Protein AF-0000000084646990 (afdb_homodimer)

Foldseek 3Di:
DDPVLLVLLLVLQLVLCLVPNDVPSALCSSCVSSVHDSVVCCVPQVGDVSSLLSSVVVLLVQLVCLLVVQCVPDPDVALLSSLLSNLCSCLPCSCFPSSNLSSVVNLVVCLVPDVSSVVVVVVSLVVQLVSQLVSLVVQDPNVLSNVLSVVLSCLSVVLSNVQNPDPVHHPSVVSSVVSSVSVVVSNVVGVD/DDPVLLVLLLVLQLVLCLVPNDVPSALCSSCVSSVHDSVVCCVPQVGDVSSLLSSVVVLLVQLVCLLVVQCVPDPDVALLSSLLSNLCSCLPCSCFPSSNLSSVVNLVVCLVPDVSSVVVVVVSLVVQLVSQLVSVVVQAPNVLSSVLSVVLSCLSVVLSNVQNPDPVHHPSVVSSVVSSVSVVVSNVVGVD

pLDDT: mean 95.62, std 4.38, range [57.47, 98.88]

Nearest PDB structures (foldseek):
  5f27-assembly1_A-2  TM=7.697E-01  e=2.350E-05  Mycobacterium tuberculosis CDC1551
  5wm9-assembly1_A  TM=7.506E-01  e=4.098E-05  Mycobacterium tuberculosis H37Rv
  3mvp-assembly1_A  TM=6.505E-01  e=4.496E-05  Streptococcus mutans UA159
  7e1n-assembly1_B  TM=7.430E-01  e=1.454E-03  Pseudomonas fluorescens
  5d1r-assembly1_B  TM=6.413E-01  e=1.671E-03  Mycobacterium tuberculosis CDC1551

Solvent-accessible surface area (backbone atoms only — not comparable to full-atom values): 19598 Å² total; per-residue (Å²): 128,56,70,67,62,52,50,42,47,34,51,17,42,35,48,30,26,46,70,56,23,64,72,62,42,40,56,62,59,23,17,58,66,49,72,50,57,53,64,57,45,39,70,76,34,70,32,63,68,41,44,49,51,54,37,52,52,47,56,53,49,52,43,51,48,40,24,50,54,42,48,70,66,49,86,56,88,47,48,67,51,48,52,48,22,46,57,50,15,66,60,27,70,84,49,58,36,70,41,41,30,46,43,49,35,39,46,59,40,44,21,81,65,33,72,72,44,31,52,53,49,48,52,54,54,50,48,54,36,49,57,41,23,57,37,34,44,76,76,41,59,64,70,58,10,50,51,50,17,53,50,48,50,16,36,53,48,8,40,50,50,56,17,60,72,34,95,86,43,53,59,55,71,62,45,48,50,51,51,50,51,50,51,51,50,59,49,49,67,63,78,95,130,58,69,66,61,51,50,41,47,36,51,17,42,35,51,29,27,46,70,56,25,64,70,62,43,40,57,62,58,23,17,57,66,50,72,50,57,53,63,57,47,38,70,75,35,71,31,61,69,40,43,49,51,53,35,52,50,46,56,51,49,51,41,51,47,41,23,49,54,43,48,69,65,48,87,58,88,45,49,67,50,46,52,50,22,49,56,49,15,67,59,27,68,82,48,55,36,69,42,40,29,44,42,50,35,41,46,59,39,45,21,80,66,33,72,71,45,31,52,52,49,48,52,53,53,49,49,55,36,49,57,40,22,58,36,35,44,76,75,40,58,64,70,58,10,49,50,50,17,53,51,50,49,15,34,53,48,8,42,49,50,56,17,61,69,34,94,84,42,54,59,55,70,61,46,49,50,51,52,50,51,50,51,50,49,59,50,48,66,64,75,97

Secondary structure (DSSP, 8-state):
--HHHHHHHHHHHHHHHHHH-TTT--HHHHHHHHTS-HHHHHHHHSSHHHHHHHHHHHHHHHHHHHHHHHHHT-S--SHHHHHHHHHHHHTSHHHHSHHHHHHHHHHHHHHTT-HHHHHHHHHHHHHHHHHHHHHHHTTS-HHHHHHHHHHHHHHHHHHHHHHHHSTT---HHHHHHHHHHHHHHHHHHHH-/--HHHHHHHHHHHHHHHHHH-TTT--HHHHHHHHTS-HHHHHHHHSSHHHHHHHHHHHHHHHHHHHHHHHHHT-S--SHHHHHHHHHHHHTSHHHHSHHHHHHHHHHHHHHTT-HHHHHHHHHHHHHHHHHHHHHHHTTS-HHHHHHHHHHHHHHHHHHHHHHHHSTT---HHHHHHHHHHHHHHHHHHHH-

InterPro domains:
  IPR001647 DNA-binding HTH domain, TetR-type [PF00440] (9-54)
  IPR001647 DNA-binding HTH domain, TetR-type [PR00455] (9-22)
  IPR001647 DNA-binding HTH domain, TetR-type [PR00455] (30-53)
  IPR001647 DNA-binding HTH domain, TetR-type [PS50977] (3-63)
  IPR009057 Homedomain-like superfamily [SSF46689] (4-73)
  IPR017757 Transcriptional repressor BetI [MF_00768] (1-192)
  IPR017757 Transcriptional repressor BetI [NF001978] (1-190)
  IPR017757 Transcriptional repressor BetI [TIGR03384] (1-187)
  IPR023772 DNA-binding HTH domain, TetR-type, conserved site [PS01081] (21-52)
  IPR036271 Tetracyclin repressor-like, C-terminal domain superfamily [SSF48498] (77-189)
  IPR039538 BetI-type transcriptional repressor, C-terminal [PF13977] (79-187)
  IPR050109 HTH-type, TetR-like transcriptional regulator [PTHR30055] (4-188)

Radius of gyration: 21.49 Å; Cα contacts (8 Å, |Δi|>4): 493; chains: 2; bounding box: 56×60×44 Å

Organism: NCBI:txid1178482

Structure (mmCIF, N/CA/C/O backbone):
data_AF-0000000084646990-model_v1
#
loop_
_entity.id
_entity.type
_entity.pdbx_description
1 polymer 'HTH-type transcriptional regulator BetI'
#
loop_
_atom_site.group_PDB
_atom_site.id
_atom_site.type_symbol
_atom_site.label_atom_id
_atom_site.label_alt_id
_atom_site.label_comp_id
_atom_site.label_asym_id
_atom_site.label_entity_id
_atom_site.label_seq_id
_atom_site.pdbx_PDB_ins_code
_atom_site.Cartn_x
_atom_site.Cartn_y
_atom_site.Cartn_z
_atom_site.occupancy
_atom_site.B_iso_or_equiv
_atom_site.auth_seq_id
_atom_site.auth_comp_id
_atom_site.auth_asym_id
_atom_site.auth_atom_id
_atom_site.pdbx_PDB_model_num
ATOM 1 N N . MET A 1 1 ? -27.125 18.953 5.699 1 80.06 1 MET A N 1
ATOM 2 C CA . MET A 1 1 ? -26.438 19.469 4.523 1 80.06 1 MET A CA 1
ATOM 3 C C . MET A 1 1 ? -26.984 18.844 3.248 1 80.06 1 MET A C 1
ATOM 5 O O . MET A 1 1 ? -27.312 17.656 3.23 1 80.06 1 MET A O 1
ATOM 9 N N . GLU A 1 2 ? -27.172 19.703 2.309 1 86.12 2 GLU A N 1
ATOM 10 C CA . GLU A 1 2 ? -27.625 19.172 1.022 1 86.12 2 GLU A CA 1
ATOM 11 C C . GLU A 1 2 ? -26.594 18.203 0.437 1 86.12 2 GLU A C 1
ATOM 13 O O . GLU A 1 2 ? -25.391 18.453 0.508 1 86.12 2 GLU A O 1
ATOM 18 N N . PRO A 1 3 ? -27.094 17.141 -0.119 1 85.62 3 PRO A N 1
ATOM 19 C CA . PRO A 1 3 ? -26.203 16.125 -0.672 1 85.62 3 PRO A CA 1
ATOM 20 C C . PRO A 1 3 ? -25.219 16.688 -1.697 1 85.62 3 PRO A C 1
ATOM 22 O O . PRO A 1 3 ? -24.062 16.281 -1.735 1 85.62 3 PRO A O 1
ATOM 25 N N . ILE A 1 4 ? -25.672 17.609 -2.365 1 86.25 4 ILE A N 1
ATOM 26 C CA . ILE A 1 4 ? -24.828 18.188 -3.41 1 86.25 4 ILE A CA 1
ATOM 27 C C . ILE A 1 4 ? -23.656 18.938 -2.777 1 86.25 4 ILE A C 1
ATOM 29 O O . ILE A 1 4 ? -22.516 18.844 -3.242 1 86.25 4 ILE A O 1
ATOM 33 N N . ARG A 1 5 ? -23.938 19.781 -1.759 1 89.38 5 ARG A N 1
ATOM 34 C CA . ARG A 1 5 ? -22.906 20.547 -1.069 1 89.38 5 ARG A CA 1
ATOM 35 C C . ARG A 1 5 ? -21.922 19.625 -0.366 1 89.38 5 ARG A C 1
ATOM 37 O O . ARG A 1 5 ? -20.719 19.891 -0.366 1 89.38 5 ARG A O 1
ATOM 44 N N . ARG A 1 6 ? -22.438 18.594 0.154 1 93.31 6 ARG A N 1
ATOM 45 C CA . ARG A 1 6 ? -21.578 17.594 0.8 1 93.31 6 ARG A CA 1
ATOM 46 C C . ARG A 1 6 ? -20.578 17.016 -0.189 1 93.31 6 ARG A C 1
ATOM 48 O O . ARG A 1 6 ? -19.375 16.938 0.099 1 93.31 6 ARG A O 1
ATOM 55 N N . GLN A 1 7 ? -21.094 16.656 -1.343 1 94.12 7 GLN A N 1
ATOM 56 C CA . GLN A 1 7 ? -20.25 16.047 -2.377 1 94.12 7 GLN A CA 1
ATOM 57 C C . GLN A 1 7 ? -19.219 17.047 -2.885 1 94.12 7 GLN A C 1
ATOM 59 O O . GLN A 1 7 ? -18.078 16.672 -3.184 1 94.12 7 GLN A O 1
ATOM 64 N N . GLN A 1 8 ? -19.578 18.219 -2.943 1 94.31 8 GLN A N 1
ATOM 65 C CA . GLN A 1 8 ? -18.672 19.281 -3.365 1 94.31 8 GLN A CA 1
ATOM 66 C C . GLN A 1 8 ? -17.484 19.391 -2.41 1 94.31 8 GLN A C 1
ATOM 68 O O . GLN A 1 8 ? -16.344 19.547 -2.848 1 94.31 8 GLN A O 1
ATOM 73 N N . LEU A 1 9 ? -17.859 19.359 -1.164 1 95.56 9 LEU A N 1
ATOM 74 C CA . LEU A 1 9 ? -16.812 19.484 -0.152 1 95.56 9 LEU A CA 1
ATOM 75 C C . LEU A 1 9 ? -15.914 18.25 -0.142 1 95.56 9 LEU A C 1
ATOM 77 O O . LEU A 1 9 ? -14.703 18.359 0.033 1 95.56 9 LEU A O 1
ATOM 81 N N . ILE A 1 10 ? -16.484 17.156 -0.359 1 96.44 10 ILE A N 1
ATOM 82 C CA . ILE A 1 10 ? -15.727 15.898 -0.439 1 96.44 10 ILE A CA 1
ATOM 83 C C . ILE A 1 10 ? -14.797 15.938 -1.649 1 96.44 10 ILE A C 1
ATOM 85 O O . ILE A 1 10 ? -13.609 15.641 -1.535 1 96.44 10 ILE A O 1
ATOM 89 N N . ASN A 1 11 ? -15.305 16.391 -2.779 1 96.38 11 ASN A N 1
ATOM 90 C CA . ASN A 1 11 ? -14.492 16.5 -3.988 1 96.38 11 ASN A CA 1
ATOM 91 C C . ASN A 1 11 ? -13.367 17.516 -3.814 1 96.38 11 ASN A C 1
ATOM 93 O O . ASN A 1 11 ? -12.25 17.297 -4.285 1 96.38 11 ASN A O 1
ATOM 97 N N . ALA A 1 12 ? -13.711 18.578 -3.164 1 97.38 12 ALA A N 1
ATOM 98 C CA . ALA A 1 12 ? -12.703 19.609 -2.887 1 97.38 12 ALA A CA 1
ATOM 99 C C . ALA A 1 12 ? -11.594 19.047 -2.002 1 97.38 12 ALA A C 1
ATOM 101 O O . ALA A 1 12 ? -10.422 19.406 -2.168 1 97.38 12 ALA A O 1
ATOM 102 N N . THR A 1 13 ? -11.969 18.234 -1.034 1 97.56 13 THR A N 1
ATOM 103 C CA . THR A 1 13 ? -10.992 17.609 -0.156 1 97.56 13 THR A CA 1
ATOM 104 C C . THR A 1 13 ? -10.062 16.688 -0.95 1 97.56 13 THR A C 1
ATOM 106 O O . THR A 1 13 ? -8.836 16.75 -0.789 1 97.56 13 THR A O 1
ATOM 109 N N . MET A 1 14 ? -10.625 15.859 -1.827 1 97.31 14 MET A N 1
ATOM 110 C CA . MET A 1 14 ? -9.812 14.977 -2.662 1 97.31 14 MET A CA 1
ATOM 111 C C . MET A 1 14 ? -8.891 15.781 -3.57 1 97.31 14 MET A C 1
ATOM 113 O O . MET A 1 14 ? -7.73 15.414 -3.773 1 97.31 14 MET A O 1
ATOM 117 N N . THR A 1 15 ? -9.383 16.875 -4.082 1 96.69 15 THR A N 1
ATOM 118 C CA . THR A 1 15 ? -8.578 17.75 -4.93 1 96.69 15 THR A CA 1
ATOM 119 C C . THR A 1 15 ? -7.406 18.328 -4.148 1 96.69 15 THR A C 1
ATOM 121 O O . THR A 1 15 ? -6.273 18.344 -4.637 1 96.69 15 THR A O 1
ATOM 124 N N . ALA A 1 16 ? -7.699 18.797 -2.92 1 96.75 16 ALA A N 1
ATOM 125 C CA . ALA A 1 16 ? -6.648 19.359 -2.074 1 96.75 16 ALA A CA 1
ATOM 126 C C . ALA A 1 16 ? -5.59 18.312 -1.747 1 96.75 16 ALA A C 1
ATOM 128 O O . ALA A 1 16 ? -4.391 18.578 -1.837 1 96.75 16 ALA A O 1
ATOM 129 N N . ILE A 1 17 ? -6.043 17.109 -1.429 1 96.44 17 ILE A N 1
ATOM 130 C CA . ILE A 1 17 ? -5.117 16.016 -1.131 1 96.44 17 ILE A CA 1
ATOM 131 C C . ILE A 1 17 ? -4.281 15.703 -2.367 1 96.44 17 ILE A C 1
ATOM 133 O O . ILE A 1 17 ? -3.076 15.461 -2.262 1 96.44 17 ILE A O 1
ATOM 137 N N . ASN A 1 18 ? -4.961 15.688 -3.479 1 95.81 18 ASN A N 1
ATOM 138 C CA . ASN A 1 18 ? -4.27 15.414 -4.734 1 95.81 18 ASN A CA 1
ATOM 139 C C . ASN A 1 18 ? -3.17 16.438 -4.996 1 95.81 18 ASN A C 1
ATOM 141 O O . ASN A 1 18 ? -2.076 16.094 -5.441 1 95.81 18 ASN A O 1
ATOM 145 N N . GLU A 1 19 ? -3.383 17.672 -4.664 1 95 19 GLU A N 1
ATOM 146 C CA . GLU A 1 19 ? -2.488 18.766 -5 1 95 19 GLU A CA 1
ATOM 147 C C . GLU A 1 19 ? -1.328 18.859 -4.016 1 95 19 GLU A C 1
ATOM 149 O O . GLU A 1 19 ? -0.177 19.047 -4.418 1 95 19 GLU A O 1
ATOM 154 N N . VAL A 1 20 ? -1.686 18.688 -2.645 1 93.75 20 VAL A N 1
ATOM 155 C CA . VAL A 1 20 ? -0.66 19.109 -1.696 1 93.75 20 VAL A CA 1
ATOM 156 C C . VAL A 1 20 ? -0.42 18 -0.672 1 93.75 20 VAL A C 1
ATOM 158 O O . VAL A 1 20 ? 0.461 18.125 0.184 1 93.75 20 VAL A O 1
ATOM 161 N N . GLY A 1 21 ? -1.137 16.938 -0.79 1 93.56 21 GLY A N 1
ATOM 162 C CA . GLY A 1 21 ? -1.017 15.883 0.198 1 93.56 21 GLY A CA 1
ATOM 163 C C . GLY A 1 21 ? -1.862 16.125 1.436 1 93.56 21 GLY A C 1
ATOM 164 O O . GLY A 1 21 ? -2.367 17.234 1.645 1 93.56 21 GLY A O 1
ATOM 165 N N . LEU A 1 22 ? -1.974 15.109 2.223 1 91.75 22 LEU A N 1
ATOM 166 C CA . LEU A 1 22 ? -2.854 15.141 3.387 1 91.75 22 LEU A CA 1
ATOM 167 C C . LEU A 1 22 ? -2.383 16.172 4.402 1 91.75 22 LEU A C 1
ATOM 169 O O . LEU A 1 22 ? -3.195 16.922 4.961 1 91.75 22 LEU A O 1
ATOM 173 N N . ALA A 1 23 ? -1.084 16.188 4.656 1 87.69 23 ALA A N 1
ATOM 174 C CA . ALA A 1 23 ? -0.525 17.078 5.676 1 87.69 23 ALA A CA 1
ATOM 175 C C . ALA A 1 23 ? -0.814 18.547 5.355 1 87.69 23 ALA A C 1
ATOM 177 O O . ALA A 1 23 ? -1.094 19.344 6.254 1 87.69 23 ALA A O 1
ATOM 178 N N . ASP A 1 24 ? -0.878 18.906 4.133 1 91.75 24 ASP A N 1
ATOM 179 C CA . ASP A 1 24 ? -0.988 20.297 3.719 1 91.75 24 ASP A CA 1
ATOM 180 C C . ASP A 1 24 ? -2.4 20.609 3.232 1 91.75 24 ASP A C 1
ATOM 182 O O . ASP A 1 24 ? -2.701 21.766 2.891 1 91.75 24 ASP A O 1
ATOM 186 N N . ALA A 1 25 ? -3.248 19.656 3.17 1 94.62 25 ALA A N 1
ATOM 187 C CA . ALA A 1 25 ? -4.652 19.875 2.844 1 94.62 25 ALA A CA 1
ATOM 188 C C . ALA A 1 25 ? -5.41 20.438 4.047 1 94.62 25 ALA A C 1
ATOM 190 O O . ALA A 1 25 ? -6.113 19.703 4.742 1 94.62 25 ALA A O 1
ATOM 191 N N . THR A 1 26 ? -5.336 21.75 4.223 1 93.19 26 THR A N 1
ATOM 192 C CA . THR A 1 26 ? -5.941 22.406 5.375 1 93.19 26 THR A CA 1
ATOM 193 C C . THR A 1 26 ? -7.41 22.734 5.102 1 93.19 26 THR A C 1
ATOM 195 O O . THR A 1 26 ? -7.855 22.688 3.955 1 93.19 26 THR A O 1
ATOM 198 N N . VAL A 1 27 ? -8.109 23 6.156 1 94.81 27 VAL A N 1
ATOM 199 C CA . VAL A 1 27 ? -9.516 23.375 6.055 1 94.81 27 VAL A CA 1
ATOM 200 C C . VAL A 1 27 ? -9.656 24.609 5.152 1 94.81 27 VAL A C 1
ATOM 202 O O . VAL A 1 27 ? -10.562 24.672 4.32 1 94.81 27 VAL A O 1
ATOM 205 N N . ILE A 1 28 ? -8.742 25.531 5.285 1 95.12 28 ILE A N 1
ATOM 206 C CA . ILE A 1 28 ? -8.773 26.766 4.512 1 95.12 28 ILE A CA 1
ATOM 207 C C . ILE A 1 28 ? -8.57 26.453 3.029 1 95.12 28 ILE A C 1
ATOM 209 O O . ILE A 1 28 ? -9.289 26.984 2.176 1 95.12 28 ILE A O 1
ATOM 213 N N . ARG A 1 29 ? -7.641 25.625 2.699 1 95.31 29 ARG A N 1
ATOM 214 C CA . ARG A 1 29 ? -7.367 25.266 1.312 1 95.31 29 ARG A CA 1
ATOM 215 C C . ARG A 1 29 ? -8.555 24.531 0.696 1 95.31 29 ARG A C 1
ATOM 217 O O . ARG A 1 29 ? -8.922 24.781 -0.452 1 95.31 29 ARG A O 1
ATOM 224 N N . ILE A 1 30 ? -9.156 23.609 1.418 1 96.62 30 ILE A N 1
ATOM 225 C CA . ILE A 1 30 ? -10.297 22.828 0.954 1 96.62 30 ILE A CA 1
ATOM 226 C C . ILE A 1 30 ? -11.484 23.766 0.712 1 96.62 30 ILE A C 1
ATOM 228 O O . ILE A 1 30 ? -12.164 23.672 -0.315 1 96.62 30 ILE A O 1
ATOM 232 N N . ALA A 1 31 ? -11.68 24.656 1.688 1 96 31 ALA A N 1
ATOM 233 C CA . ALA A 1 31 ? -12.766 25.625 1.565 1 96 31 ALA A CA 1
ATOM 234 C C . ALA A 1 31 ? -12.609 26.469 0.3 1 96 31 ALA A C 1
ATOM 236 O O . ALA A 1 31 ? -13.594 26.719 -0.407 1 96 31 ALA A O 1
ATOM 237 N N . ARG A 1 32 ? -11.453 26.828 -0.022 1 95.5 32 ARG A N 1
ATOM 238 C CA . ARG A 1 32 ? -11.164 27.609 -1.221 1 95.5 32 ARG A CA 1
ATOM 239 C C . ARG A 1 32 ? -11.523 26.828 -2.482 1 95.5 32 ARG A C 1
ATOM 241 O O . ARG A 1 32 ? -12.133 27.375 -3.402 1 95.5 32 ARG A O 1
ATOM 248 N N . HIS A 1 33 ? -11.164 25.609 -2.51 1 94.44 33 HIS A N 1
ATOM 249 C CA . HIS A 1 33 ? -11.461 24.766 -3.656 1 94.44 33 HIS A CA 1
ATOM 250 C C . HIS A 1 33 ? -12.969 24.594 -3.836 1 94.44 33 HIS A C 1
ATOM 252 O O . HIS A 1 33 ? -13.453 24.469 -4.965 1 94.44 33 HIS A O 1
ATOM 258 N N . ALA A 1 34 ? -13.672 24.547 -2.709 1 94.75 34 ALA A N 1
ATOM 259 C CA . ALA A 1 34 ? -15.109 24.297 -2.734 1 94.75 34 ALA A CA 1
ATOM 260 C C . ALA A 1 34 ? -15.891 25.609 -2.918 1 94.75 34 ALA A C 1
ATOM 262 O O . ALA A 1 34 ? -17.109 25.578 -3.133 1 94.75 34 ALA A O 1
ATOM 263 N N . GLY A 1 35 ? -15.25 26.719 -2.779 1 94.56 35 GLY A N 1
ATOM 264 C CA . GLY A 1 35 ? -15.922 28 -2.9 1 94.56 35 GLY A CA 1
ATOM 265 C C . GLY A 1 35 ? -16.812 28.328 -1.718 1 94.56 35 GLY A C 1
ATOM 266 O O . GLY A 1 35 ? -17.891 28.891 -1.886 1 94.56 35 GLY A O 1
ATOM 267 N N . VAL A 1 36 ? -16.391 27.828 -0.535 1 93.56 36 VAL A N 1
ATOM 268 C CA . VAL A 1 36 ? -17.172 28.078 0.68 1 93.56 36 VAL A CA 1
ATOM 269 C C . VAL A 1 36 ? -16.25 28.656 1.761 1 93.56 36 VAL A C 1
ATOM 271 O O . VAL A 1 36 ? -15.047 28.781 1.564 1 93.56 36 VAL A O 1
ATOM 274 N N . SER A 1 37 ? -16.844 29.078 2.84 1 91.88 37 SER A N 1
ATOM 275 C CA . SER A 1 37 ? -16.062 29.531 3.979 1 91.88 37 SER A CA 1
ATOM 276 C C . SER A 1 37 ? -15.578 28.375 4.832 1 91.88 37 SER A C 1
ATOM 278 O O . SER A 1 37 ? -16.188 27.297 4.832 1 91.88 37 SER A O 1
ATOM 280 N N . ALA A 1 38 ? -14.5 28.594 5.605 1 92 38 ALA A N 1
ATOM 281 C CA . ALA A 1 38 ? -13.992 27.594 6.543 1 92 38 ALA A CA 1
ATOM 282 C C . ALA A 1 38 ? -15.023 27.266 7.617 1 92 38 ALA A C 1
ATOM 284 O O . ALA A 1 38 ? -15.094 26.141 8.102 1 92 38 ALA A O 1
ATOM 285 N N . GLY A 1 39 ? -15.828 28.203 7.98 1 92.5 39 GLY A N 1
ATOM 286 C CA . GLY A 1 39 ? -16.875 28.016 8.984 1 92.5 39 GLY A CA 1
ATOM 287 C C . GLY A 1 39 ? -17.906 26.984 8.586 1 92.5 39 GLY A C 1
ATOM 288 O O . GLY A 1 39 ? -18.406 26.25 9.438 1 92.5 39 GLY A O 1
ATOM 289 N N . ILE A 1 40 ? -18.234 26.938 7.352 1 91.19 40 ILE A N 1
ATOM 290 C CA . ILE A 1 40 ? -19.203 25.984 6.832 1 91.19 40 ILE A CA 1
ATOM 291 C C . ILE A 1 40 ? -18.703 24.562 7.059 1 91.19 40 ILE A C 1
ATOM 293 O O . ILE A 1 40 ? -19.484 23.672 7.395 1 91.19 40 ILE A O 1
ATOM 297 N N . ILE A 1 41 ? -17.406 24.312 6.891 1 92.88 41 ILE A N 1
ATOM 298 C CA . ILE A 1 41 ? -16.797 23 7.117 1 92.88 41 ILE A CA 1
ATOM 299 C C . ILE A 1 41 ? -16.922 22.625 8.594 1 92.88 41 ILE A C 1
ATOM 301 O O . ILE A 1 41 ? -17.281 21.5 8.922 1 92.88 41 ILE A O 1
ATOM 305 N N . SER A 1 42 ? -16.625 23.578 9.445 1 92.94 42 SER A N 1
ATOM 306 C CA . SER A 1 42 ? -16.75 23.328 10.875 1 92.94 42 SER A CA 1
ATOM 307 C C . SER A 1 42 ? -18.188 23 11.266 1 92.94 42 SER A C 1
ATOM 309 O O . SER A 1 42 ? -18.422 22.141 12.102 1 92.94 42 SER A O 1
ATOM 311 N N . HIS A 1 43 ? -19.062 23.625 10.727 1 92.12 43 HIS A N 1
ATOM 312 C CA . HIS A 1 43 ? -20.469 23.453 11.023 1 92.12 43 HIS A CA 1
ATOM 313 C C . HIS A 1 43 ? -20.953 22.078 10.609 1 92.12 43 HIS A C 1
ATOM 315 O O . HIS A 1 43 ? -21.625 21.375 11.391 1 92.12 43 HIS A O 1
ATOM 321 N N . TYR A 1 44 ? -20.578 21.641 9.438 1 92.5 44 TYR A N 1
ATOM 322 C CA . TYR A 1 44 ? -21.156 20.422 8.898 1 92.5 44 TYR A CA 1
ATOM 323 C C . TYR A 1 44 ? -20.328 19.203 9.305 1 92.5 44 TYR A C 1
ATOM 325 O O . TYR A 1 44 ? -20.891 18.125 9.523 1 92.5 44 TYR A O 1
ATOM 333 N N . PHE A 1 45 ? -18.984 19.359 9.438 1 95.12 45 PHE A N 1
ATOM 334 C CA . PHE A 1 45 ? -18.141 18.172 9.602 1 95.12 45 PHE A CA 1
ATOM 335 C C . PHE A 1 45 ? -17.422 18.203 10.945 1 95.12 45 PHE A C 1
ATOM 337 O O . PHE A 1 45 ? -16.766 17.219 11.328 1 95.12 45 PHE A O 1
ATOM 344 N N . GLY A 1 46 ? -17.5 19.234 11.656 1 93.19 46 GLY A N 1
ATOM 345 C CA . GLY A 1 46 ? -16.844 19.344 12.945 1 93.19 46 GLY A CA 1
ATOM 346 C C . GLY A 1 46 ? -15.344 19.578 12.836 1 93.19 46 GLY A C 1
ATOM 347 O O . GLY A 1 46 ? -14.602 19.359 13.789 1 93.19 46 GLY A O 1
ATOM 348 N N . GLY A 1 47 ? -14.891 19.922 11.562 1 92.06 47 GLY A N 1
ATOM 349 C CA . GLY A 1 47 ? -13.477 20.203 11.359 1 92.06 47 GLY A CA 1
ATOM 350 C C . GLY A 1 47 ? -12.828 19.297 10.336 1 92.06 47 GLY A C 1
ATOM 351 O O . GLY A 1 47 ? -13.516 18.594 9.586 1 92.06 47 GLY A O 1
ATOM 352 N N . LYS A 1 48 ? -11.547 19.375 10.297 1 92.38 48 LYS A N 1
ATOM 353 C CA . LYS A 1 48 ? -10.773 18.672 9.273 1 92.38 48 LYS A CA 1
ATOM 354 C C . LYS A 1 48 ? -10.938 17.156 9.406 1 92.38 48 LYS A C 1
ATOM 356 O O . LYS A 1 48 ? -11.117 16.453 8.406 1 92.38 48 LYS A O 1
ATOM 361 N N . ASP A 1 49 ? -10.93 16.641 10.633 1 92.25 49 ASP A N 1
ATOM 362 C CA . ASP A 1 49 ? -10.992 15.203 10.867 1 92.25 49 ASP A CA 1
ATOM 363 C C . ASP A 1 49 ? -12.328 14.625 10.398 1 92.25 49 ASP A C 1
ATOM 365 O O . ASP A 1 49 ? -12.367 13.562 9.773 1 92.25 49 ASP A O 1
ATOM 369 N N . GLY A 1 50 ? -13.352 15.328 10.719 1 94.69 50 GLY A N 1
ATOM 370 C CA . GLY A 1 50 ? -14.664 14.906 10.258 1 94.69 50 GLY A CA 1
ATOM 371 C C . GLY A 1 50 ? -14.789 14.922 8.742 1 94.69 50 GLY A C 1
ATOM 372 O O . GLY A 1 50 ? -15.391 14.016 8.156 1 94.69 50 GLY A O 1
ATOM 373 N N . LEU A 1 51 ? -14.312 15.977 8.125 1 95.56 51 LEU A N 1
ATOM 374 C CA . LEU A 1 51 ? -14.344 16.094 6.672 1 95.56 51 LEU A CA 1
ATOM 375 C C . LEU A 1 51 ? -13.5 14.992 6.023 1 95.56 51 LEU A C 1
ATOM 377 O O . LEU A 1 51 ? -13.906 14.398 5.027 1 95.56 51 LEU A O 1
ATOM 381 N N . LEU A 1 52 ? -12.359 14.703 6.582 1 94.75 52 LEU A N 1
ATOM 382 C CA . LEU A 1 52 ? -11.492 13.641 6.082 1 94.75 52 LEU A CA 1
ATOM 383 C C . LEU A 1 52 ? -12.188 12.281 6.172 1 94.75 52 LEU A C 1
ATOM 385 O O . LEU A 1 52 ? -12.133 11.492 5.23 1 94.75 52 LEU A O 1
ATOM 389 N N . GLU A 1 53 ? -12.805 12.023 7.309 1 96.69 53 GLU A N 1
ATOM 390 C CA . GLU A 1 53 ? -13.531 10.766 7.469 1 96.69 53 GLU A CA 1
ATOM 391 C C . GLU A 1 53 ? -14.625 10.625 6.414 1 96.69 53 GLU A C 1
ATOM 393 O O . GLU A 1 53 ? -14.789 9.555 5.82 1 96.69 53 GLU A O 1
ATOM 398 N N . ALA A 1 54 ? -15.352 11.711 6.18 1 97.12 54 ALA A N 1
ATOM 399 C CA . ALA A 1 54 ? -16.406 11.688 5.164 1 97.12 54 ALA A CA 1
ATOM 400 C C . ALA A 1 54 ? -15.82 11.422 3.779 1 97.12 54 ALA A C 1
ATOM 402 O O . ALA A 1 54 ? -16.422 10.703 2.975 1 97.12 54 ALA A O 1
ATOM 403 N N . THR A 1 55 ? -14.703 12 3.504 1 97.5 55 THR A N 1
ATOM 404 C CA . THR A 1 55 ? -14.023 11.82 2.229 1 97.5 55 THR A CA 1
ATOM 405 C C . THR A 1 55 ? -13.578 10.367 2.059 1 97.5 55 THR A C 1
ATOM 407 O O . THR A 1 55 ? -13.75 9.781 0.989 1 97.5 55 THR A O 1
ATOM 410 N N . MET A 1 56 ? -13.078 9.75 3.148 1 97.56 56 MET A N 1
ATOM 411 C CA . MET A 1 56 ? -12.648 8.352 3.096 1 97.56 56 MET A CA 1
ATOM 412 C C . MET A 1 56 ? -13.836 7.422 2.908 1 97.56 56 MET A C 1
ATOM 414 O O . MET A 1 56 ? -13.758 6.445 2.164 1 97.56 56 MET A O 1
ATOM 418 N N . ARG A 1 57 ? -14.914 7.754 3.525 1 97.56 57 ARG A N 1
ATOM 419 C CA . ARG A 1 57 ? -16.125 6.973 3.33 1 97.56 57 ARG A CA 1
ATOM 420 C C . ARG A 1 57 ? -16.594 7.039 1.881 1 97.56 57 ARG A C 1
ATOM 422 O O . ARG A 1 57 ? -17.141 6.062 1.352 1 97.56 57 ARG A O 1
ATOM 429 N N . GLN A 1 58 ? -16.359 8.203 1.266 1 97.25 58 GLN A N 1
ATOM 430 C CA . GLN A 1 58 ? -16.781 8.367 -0.124 1 97.25 58 GLN A CA 1
ATOM 431 C C . GLN A 1 58 ? -15.984 7.449 -1.047 1 97.25 58 GLN A C 1
ATOM 433 O O . GLN A 1 58 ? -16.547 6.832 -1.952 1 97.25 58 GLN A O 1
ATOM 438 N N . ILE A 1 59 ? -14.664 7.312 -0.887 1 97.19 59 ILE A N 1
ATOM 439 C CA . ILE A 1 59 ? -13.883 6.469 -1.783 1 97.19 59 ILE A CA 1
ATOM 440 C C . ILE A 1 59 ? -14.25 5.004 -1.568 1 97.19 59 ILE A C 1
ATOM 442 O O . ILE A 1 59 ? -14.258 4.215 -2.518 1 97.19 59 ILE A O 1
ATOM 446 N N . LEU A 1 60 ? -14.602 4.621 -0.319 1 97.88 60 LEU A N 1
ATOM 447 C CA . LEU A 1 60 ? -15.062 3.264 -0.042 1 97.88 60 LEU A CA 1
ATOM 448 C C . LEU A 1 60 ? -16.406 3.004 -0.706 1 97.88 60 LEU A C 1
ATOM 450 O O . LEU A 1 60 ? -16.656 1.915 -1.231 1 97.88 60 LEU A O 1
ATOM 454 N N . HIS A 1 61 ? -17.25 4.008 -0.6 1 97.38 61 HIS A N 1
ATOM 455 C CA . HIS A 1 61 ? -18.547 3.9 -1.267 1 97.38 61 HIS A CA 1
ATOM 456 C C . HIS A 1 61 ? -18.375 3.723 -2.771 1 97.38 61 HIS A C 1
ATOM 458 O O . HIS A 1 61 ? -19.031 2.877 -3.381 1 97.38 61 HIS A O 1
ATOM 464 N N . ASP A 1 62 ? -17.5 4.555 -3.381 1 97.81 62 ASP A N 1
ATOM 465 C CA . ASP A 1 62 ? -17.219 4.465 -4.812 1 97.81 62 ASP A CA 1
ATOM 466 C C . ASP A 1 62 ? -16.672 3.088 -5.184 1 97.81 62 ASP A C 1
ATOM 468 O O . ASP A 1 62 ? -17.047 2.529 -6.219 1 97.81 62 ASP A O 1
ATOM 472 N N . LEU A 1 63 ? -15.844 2.508 -4.371 1 98.31 63 LEU A N 1
ATOM 473 C CA . LEU A 1 63 ? -15.312 1.168 -4.586 1 98.31 63 LEU A CA 1
ATOM 474 C C . LEU A 1 63 ? -16.422 0.128 -4.555 1 98.31 63 LEU A C 1
ATOM 476 O O . LEU A 1 63 ? -16.5 -0.732 -5.434 1 98.31 63 LEU A O 1
ATOM 480 N N . GLY A 1 64 ? -17.266 0.224 -3.492 1 98.19 64 GLY A N 1
ATOM 481 C CA . GLY A 1 64 ? -18.406 -0.677 -3.406 1 98.19 64 GLY A CA 1
ATOM 482 C C . GLY A 1 64 ? -19.312 -0.618 -4.625 1 98.19 64 GLY A C 1
ATOM 483 O O . GLY A 1 64 ? -19.734 -1.653 -5.137 1 98.19 64 GLY A O 1
ATOM 484 N N . SER A 1 65 ? -19.562 0.598 -5.09 1 98.31 65 SER A N 1
ATOM 485 C CA . SER A 1 65 ? -20.422 0.795 -6.262 1 98.31 65 SER A CA 1
ATOM 486 C C . SER A 1 65 ? -19.766 0.209 -7.516 1 98.31 65 SER A C 1
ATOM 488 O O . SER A 1 65 ? -20.453 -0.419 -8.328 1 98.31 65 SER A O 1
ATOM 490 N N . ALA A 1 66 ? -18.438 0.44 -7.691 1 98.44 66 ALA A N 1
ATOM 491 C CA . ALA A 1 66 ? -17.719 -0.062 -8.859 1 98.44 66 ALA A CA 1
ATOM 492 C C . ALA A 1 66 ? -17.797 -1.584 -8.938 1 98.44 66 ALA A C 1
ATOM 494 O O . ALA A 1 66 ? -18 -2.141 -10.023 1 98.44 66 ALA A O 1
ATOM 495 N N . VAL A 1 67 ? -17.703 -2.27 -7.805 1 98.31 67 VAL A N 1
ATOM 496 C CA . VAL A 1 67 ? -17.766 -3.727 -7.762 1 98.31 67 VAL A CA 1
ATOM 497 C C . VAL A 1 67 ? -19.203 -4.188 -7.984 1 98.31 67 VAL A C 1
ATOM 499 O O . VAL A 1 67 ? -19.453 -5.086 -8.789 1 98.31 67 VAL A O 1
ATOM 502 N N . SER A 1 68 ? -20.141 -3.531 -7.266 1 98.06 68 SER A N 1
ATOM 503 C CA . SER A 1 68 ? -21.547 -3.91 -7.344 1 98.06 68 SER A CA 1
ATOM 504 C C . SER A 1 68 ? -22.078 -3.756 -8.766 1 98.06 68 SER A C 1
ATOM 506 O O . SER A 1 68 ? -22.812 -4.617 -9.258 1 98.06 68 SER A O 1
ATOM 508 N N . ASP A 1 69 ? -21.75 -2.67 -9.438 1 98.25 69 ASP A N 1
ATOM 509 C CA . ASP A 1 69 ? -22.219 -2.408 -10.789 1 98.25 69 ASP A CA 1
ATOM 510 C C . ASP A 1 69 ? -21.75 -3.492 -11.758 1 98.25 69 ASP A C 1
ATOM 512 O O . ASP A 1 69 ? -22.516 -3.955 -12.609 1 98.25 69 ASP A O 1
ATOM 516 N N . ARG A 1 70 ? -20.516 -3.914 -11.641 1 98.12 70 ARG A N 1
ATOM 517 C CA . ARG A 1 70 ? -19.953 -4.945 -12.5 1 98.12 70 ARG A CA 1
ATOM 518 C C . ARG A 1 70 ? -20.609 -6.301 -12.234 1 98.12 70 ARG A C 1
ATOM 520 O O . ARG A 1 70 ? -20.906 -7.051 -13.164 1 98.12 70 ARG A O 1
ATOM 527 N N . ARG A 1 71 ? -20.844 -6.594 -10.961 1 97.38 71 ARG A N 1
ATOM 528 C CA . ARG A 1 71 ? -21.484 -7.859 -10.625 1 97.38 71 ARG A CA 1
ATOM 529 C C . ARG A 1 71 ? -22.906 -7.914 -11.156 1 97.38 71 ARG A C 1
ATOM 531 O O . ARG A 1 71 ? -23.359 -8.953 -11.656 1 97.38 71 ARG A O 1
ATOM 538 N N . LYS A 1 72 ? -23.594 -6.82 -11.047 1 97.25 72 LYS A N 1
ATOM 539 C CA . LYS A 1 72 ? -24.969 -6.742 -11.523 1 97.25 72 LYS A CA 1
ATOM 540 C C . LYS A 1 72 ? -25.047 -6.891 -13.047 1 97.25 72 LYS A C 1
ATOM 542 O O . LYS A 1 72 ? -26.031 -7.379 -13.586 1 97.25 72 LYS A O 1
ATOM 547 N N . ALA A 1 73 ? -23.984 -6.457 -13.695 1 97.5 73 ALA A N 1
ATOM 548 C CA . ALA A 1 73 ? -23.969 -6.449 -15.156 1 97.5 73 ALA A CA 1
ATOM 549 C C . ALA A 1 73 ? -23.594 -7.824 -15.703 1 97.5 73 ALA A C 1
ATOM 551 O O . ALA A 1 73 ? -23.672 -8.055 -16.906 1 97.5 73 ALA A O 1
ATOM 552 N N . LEU A 1 74 ? -23.203 -8.719 -14.789 1 97.25 74 LEU A N 1
ATOM 553 C CA . LEU A 1 74 ? -22.766 -10.039 -15.234 1 97.25 74 LEU A CA 1
ATOM 554 C C . LEU A 1 74 ? -23.938 -10.82 -15.828 1 97.25 74 LEU A C 1
ATOM 556 O O . LEU A 1 74 ? -25.031 -10.812 -15.273 1 97.25 74 LEU A O 1
ATOM 560 N N . THR A 1 75 ? -23.703 -11.398 -16.953 1 96.25 75 THR A N 1
ATOM 561 C CA . THR A 1 75 ? -24.656 -12.336 -17.531 1 96.25 75 THR A CA 1
ATOM 562 C C . THR A 1 75 ? -24.328 -13.766 -17.125 1 96.25 75 THR A C 1
ATOM 564 O O . THR A 1 75 ? -25.203 -14.625 -17.078 1 96.25 75 THR A O 1
ATOM 567 N N . ASP A 1 76 ? -23.031 -13.992 -16.828 1 93.06 76 ASP A N 1
ATOM 568 C CA . ASP A 1 76 ? -22.5 -15.242 -16.312 1 93.06 76 ASP A CA 1
ATOM 569 C C . ASP A 1 76 ? -22.359 -15.188 -14.789 1 93.06 76 ASP A C 1
ATOM 571 O O . ASP A 1 76 ? -21.594 -14.391 -14.258 1 93.06 76 ASP A O 1
ATOM 575 N N . THR A 1 77 ? -23.188 -16.062 -14.109 1 92.19 77 THR A N 1
ATOM 576 C CA . THR A 1 77 ? -23.203 -15.977 -12.648 1 92.19 77 THR A CA 1
ATOM 577 C C . THR A 1 77 ? -22.219 -16.969 -12.039 1 92.19 77 THR A C 1
ATOM 579 O O . THR A 1 77 ? -22.391 -17.391 -10.891 1 92.19 77 THR A O 1
ATOM 582 N N . SER A 1 78 ? -21.234 -17.438 -12.906 1 97.19 78 SER A N 1
ATOM 583 C CA . SER A 1 78 ? -20.219 -18.359 -12.383 1 97.19 78 SER A CA 1
ATOM 584 C C . SER A 1 78 ? -19.344 -17.656 -11.344 1 97.19 78 SER A C 1
ATOM 586 O O . SER A 1 78 ? -19.172 -16.438 -11.383 1 97.19 78 SER A O 1
ATOM 588 N N . PRO A 1 79 ? -18.797 -18.453 -10.422 1 97.62 79 PRO A N 1
ATOM 589 C CA . PRO A 1 79 ? -17.891 -17.875 -9.43 1 97.62 79 PRO A CA 1
ATOM 590 C C . PRO A 1 79 ? -16.703 -17.156 -10.062 1 97.62 79 PRO A C 1
ATOM 592 O O . PRO A 1 79 ? -16.297 -16.094 -9.578 1 97.62 79 PRO A O 1
ATOM 595 N N . ARG A 1 80 ? -16.156 -17.703 -11.141 1 97.88 80 ARG A N 1
ATOM 596 C CA . ARG A 1 80 ? -15.023 -17.062 -11.812 1 97.88 80 ARG A CA 1
ATOM 597 C C . ARG A 1 80 ? -15.406 -15.695 -12.352 1 97.88 80 ARG A C 1
ATOM 599 O O . ARG A 1 80 ? -14.617 -14.75 -12.281 1 97.88 80 ARG A O 1
ATOM 606 N N . ALA A 1 81 ? -16.594 -15.586 -12.922 1 98.25 81 ALA A N 1
ATOM 607 C CA . ALA A 1 81 ? -17.078 -14.305 -13.43 1 98.25 81 ALA A CA 1
ATOM 608 C C . ALA A 1 81 ? -17.219 -13.281 -12.305 1 98.25 81 ALA A C 1
ATOM 610 O O . ALA A 1 81 ? -16.859 -12.109 -12.469 1 98.25 81 ALA A O 1
ATOM 611 N N . HIS A 1 82 ? -17.75 -13.703 -11.18 1 98.5 82 HIS A N 1
ATOM 612 C CA . HIS A 1 82 ? -17.891 -12.82 -10.023 1 98.5 82 HIS A CA 1
ATOM 613 C C . HIS A 1 82 ? -16.531 -12.398 -9.477 1 98.5 82 HIS A C 1
ATOM 615 O O . HIS A 1 82 ? -16.344 -11.234 -9.109 1 98.5 82 HIS A O 1
ATOM 621 N N . LEU A 1 83 ? -15.617 -13.383 -9.43 1 98.75 83 LEU A N 1
ATOM 622 C CA . LEU A 1 83 ? -14.258 -13.055 -8.992 1 98.75 83 LEU A CA 1
ATOM 623 C C . LEU A 1 83 ? -13.617 -12.031 -9.93 1 98.75 83 LEU A C 1
ATOM 625 O O . LEU A 1 83 ? -12.984 -11.086 -9.469 1 98.75 83 LEU A O 1
ATOM 629 N N . SER A 1 84 ? -13.812 -12.188 -11.219 1 98.62 84 SER A N 1
ATOM 630 C CA . SER A 1 84 ? -13.297 -11.242 -12.203 1 98.62 84 SER A CA 1
ATOM 631 C C . SER A 1 84 ? -13.93 -9.867 -12.023 1 98.62 84 SER A C 1
ATOM 633 O O . SER A 1 84 ? -13.25 -8.844 -12.164 1 98.62 84 SER A O 1
ATOM 635 N N . ALA A 1 85 ? -15.18 -9.789 -11.695 1 98.69 85 ALA A N 1
ATOM 636 C CA . ALA A 1 85 ? -15.883 -8.531 -11.469 1 98.69 85 ALA A CA 1
ATOM 637 C C . ALA A 1 85 ? -15.32 -7.805 -10.25 1 98.69 85 ALA A C 1
ATOM 639 O O . ALA A 1 85 ? -15.211 -6.574 -10.242 1 98.69 85 ALA A O 1
ATOM 640 N N . ILE A 1 86 ? -15.016 -8.562 -9.211 1 98.75 86 ILE A N 1
ATOM 641 C CA . ILE A 1 86 ? -14.414 -7.984 -8.016 1 98.75 86 ILE A CA 1
ATOM 642 C C . ILE A 1 86 ? -13.062 -7.375 -8.367 1 98.75 86 ILE A C 1
ATOM 644 O O . ILE A 1 86 ? -12.773 -6.23 -8 1 98.75 86 ILE A O 1
ATOM 648 N N . ILE A 1 87 ? -12.203 -8.164 -9.117 1 98.81 87 ILE A N 1
ATOM 649 C CA . ILE A 1 87 ? -10.898 -7.68 -9.555 1 98.81 87 ILE A CA 1
ATOM 650 C C . ILE A 1 87 ? -11.07 -6.395 -10.359 1 98.81 87 ILE A C 1
ATOM 652 O O . ILE A 1 87 ? -10.453 -5.371 -10.047 1 98.81 87 ILE A O 1
ATOM 656 N N . ASP A 1 88 ? -11.992 -6.367 -11.336 1 98.62 88 ASP A N 1
ATOM 657 C CA . ASP A 1 88 ? -12.203 -5.234 -12.234 1 98.62 88 ASP A CA 1
ATOM 658 C C . ASP A 1 88 ? -12.688 -4.008 -11.461 1 98.62 88 ASP A C 1
ATOM 660 O O . ASP A 1 88 ? -12.297 -2.881 -11.773 1 98.62 88 ASP A O 1
ATOM 664 N N . GLY A 1 89 ? -13.539 -4.23 -10.477 1 98.62 89 GLY A N 1
ATOM 665 C CA . GLY A 1 89 ? -14.031 -3.133 -9.664 1 98.62 89 GLY A CA 1
ATOM 666 C C . GLY A 1 89 ? -12.938 -2.426 -8.883 1 98.62 89 GLY A C 1
ATOM 667 O O . GLY A 1 89 ? -12.992 -1.209 -8.695 1 98.62 89 GLY A O 1
ATOM 668 N N . ASN A 1 90 ? -11.953 -3.16 -8.445 1 98.5 90 ASN A N 1
ATOM 669 C CA . ASN A 1 90 ? -10.844 -2.586 -7.688 1 98.5 90 ASN A CA 1
ATOM 670 C C . ASN A 1 90 ? -9.922 -1.759 -8.578 1 98.5 90 ASN A C 1
ATOM 672 O O . ASN A 1 90 ? -9.133 -0.951 -8.086 1 98.5 90 ASN A O 1
ATOM 676 N N . PHE A 1 91 ? -9.969 -1.995 -9.914 1 98.44 91 PHE A N 1
ATOM 677 C CA . PHE A 1 91 ? -9.141 -1.254 -10.852 1 98.44 91 PHE A CA 1
ATOM 678 C C . PHE A 1 91 ? -9.984 -0.321 -11.711 1 98.44 91 PHE A C 1
ATOM 680 O O . PHE A 1 91 ? -9.562 0.092 -12.789 1 98.44 91 PHE A O 1
ATOM 687 N N . ASP A 1 92 ? -11.234 -0.056 -11.211 1 98.19 92 ASP A N 1
ATOM 688 C CA . ASP A 1 92 ? -12.109 0.902 -11.875 1 98.19 92 ASP A CA 1
ATOM 689 C C . ASP A 1 92 ? -11.469 2.285 -11.938 1 98.19 92 ASP A C 1
ATOM 691 O O . ASP A 1 92 ? -10.719 2.666 -11.039 1 98.19 92 ASP A O 1
ATOM 695 N N . SER A 1 93 ? -11.789 3.09 -12.977 1 97 93 SER A N 1
ATOM 696 C CA . SER A 1 93 ? -11.234 4.43 -13.133 1 97 93 SER A CA 1
ATOM 697 C C . SER A 1 93 ? -11.477 5.277 -11.891 1 97 93 SER A C 1
ATOM 699 O O . SER A 1 93 ? -10.641 6.102 -11.516 1 97 93 SER A O 1
ATOM 701 N N . SER A 1 94 ? -12.562 5.121 -11.18 1 96.06 94 SER A N 1
ATOM 702 C CA . SER A 1 94 ? -12.891 5.848 -9.953 1 96.06 94 SER A CA 1
ATOM 703 C C . SER A 1 94 ? -11.938 5.488 -8.82 1 96.06 94 SER A C 1
ATOM 705 O O . SER A 1 94 ? -11.875 6.188 -7.809 1 96.06 94 SER A O 1
ATOM 707 N N . GLN A 1 95 ? -11.211 4.383 -8.977 1 96.81 95 GLN A N 1
ATOM 708 C CA . GLN A 1 95 ? -10.352 3.887 -7.906 1 96.81 95 GLN A CA 1
ATOM 709 C C . GLN A 1 95 ? -8.875 4.137 -8.227 1 96.81 95 GLN A C 1
ATOM 711 O O . GLN A 1 95 ? -8.031 4.129 -7.324 1 96.81 95 GLN A O 1
ATOM 716 N N . VAL A 1 96 ? -8.547 4.426 -9.57 1 96.69 96 VAL A N 1
ATOM 717 C CA . VAL A 1 96 ? -7.129 4.395 -9.914 1 96.69 96 VAL A CA 1
ATOM 718 C C . VAL A 1 96 ? -6.711 5.734 -10.516 1 96.69 96 VAL A C 1
ATOM 720 O O . VAL A 1 96 ? -5.535 5.949 -10.812 1 96.69 96 VAL A O 1
ATOM 723 N N . ASN A 1 97 ? -7.699 6.625 -10.711 1 96.25 97 ASN A N 1
ATOM 724 C CA . ASN A 1 97 ? -7.27 7.945 -11.156 1 96.25 97 ASN A CA 1
ATOM 725 C C . ASN A 1 97 ? -6.406 8.641 -10.102 1 96.25 97 ASN A C 1
ATOM 727 O O . ASN A 1 97 ? -6.379 8.219 -8.945 1 96.25 97 ASN A O 1
ATOM 731 N N . ALA A 1 98 ? -5.73 9.688 -10.508 1 94.88 98 ALA A N 1
ATOM 732 C CA . ALA A 1 98 ? -4.699 10.312 -9.68 1 94.88 98 ALA A CA 1
ATOM 733 C C . ALA A 1 98 ? -5.273 10.781 -8.344 1 94.88 98 ALA A C 1
ATOM 735 O O . ALA A 1 98 ? -4.688 10.531 -7.285 1 94.88 98 ALA A O 1
ATOM 736 N N . SER A 1 99 ? -6.418 11.445 -8.352 1 95.5 99 SER A N 1
ATOM 737 C CA . SER A 1 99 ? -7.031 11.984 -7.145 1 95.5 99 SER A CA 1
ATOM 738 C C . SER A 1 99 ? -7.434 10.867 -6.184 1 95.5 99 SER A C 1
ATOM 740 O O . SER A 1 99 ? -7.148 10.945 -4.988 1 95.5 99 SER A O 1
ATOM 742 N N . ALA A 1 100 ? -8.062 9.859 -6.68 1 97 100 ALA A N 1
ATOM 743 C CA . ALA A 1 100 ? -8.461 8.719 -5.859 1 97 100 ALA A CA 1
ATOM 744 C C . ALA A 1 100 ? -7.242 8.008 -5.273 1 97 100 ALA A C 1
ATOM 746 O O . ALA A 1 100 ? -7.219 7.68 -4.086 1 97 100 ALA A O 1
ATOM 747 N N . ALA A 1 101 ? -6.215 7.805 -6.121 1 97.12 101 ALA A N 1
ATOM 748 C CA . ALA A 1 101 ? -5.02 7.086 -5.695 1 97.12 101 ALA A CA 1
ATOM 749 C C . ALA A 1 101 ? -4.332 7.805 -4.535 1 97.12 101 ALA A C 1
ATOM 751 O O . ALA A 1 101 ? -3.959 7.176 -3.543 1 97.12 101 ALA A O 1
ATOM 752 N N . ARG A 1 102 ? -4.188 9.117 -4.672 1 96.44 102 ARG A N 1
ATOM 753 C CA . ARG A 1 102 ? -3.557 9.883 -3.602 1 96.44 102 ARG A CA 1
ATOM 754 C C . ARG A 1 102 ? -4.414 9.867 -2.34 1 96.44 102 ARG A C 1
ATOM 756 O O . ARG A 1 102 ? -3.887 9.836 -1.226 1 96.44 102 ARG A O 1
ATOM 763 N N . THR A 1 103 ? -5.727 9.867 -2.504 1 97.19 103 THR A N 1
ATOM 764 C CA . THR A 1 103 ? -6.637 9.797 -1.365 1 97.19 103 THR A CA 1
ATOM 765 C C . THR A 1 103 ? -6.535 8.438 -0.676 1 97.19 103 THR A C 1
ATOM 767 O O . THR A 1 103 ? -6.516 8.359 0.554 1 97.19 103 THR A O 1
ATOM 770 N N . TRP A 1 104 ? -6.449 7.305 -1.431 1 98.19 104 TRP A N 1
ATOM 771 C CA . TRP A 1 104 ? -6.27 5.973 -0.863 1 98.19 104 TRP A CA 1
ATOM 772 C C . TRP A 1 104 ? -4.98 5.895 -0.057 1 98.19 104 TRP A C 1
ATOM 774 O O . TRP A 1 104 ? -4.973 5.387 1.067 1 98.19 104 TRP A O 1
ATOM 784 N N . LEU A 1 105 ? -3.922 6.395 -0.588 1 97.5 105 LEU A N 1
ATOM 785 C CA . LEU A 1 105 ? -2.643 6.379 0.111 1 97.5 105 LEU A CA 1
ATOM 786 C C . LEU A 1 105 ? -2.721 7.176 1.409 1 97.5 105 LEU A C 1
ATOM 788 O O . LEU A 1 105 ? -2.211 6.738 2.443 1 97.5 105 LEU A O 1
ATOM 792 N N . ALA A 1 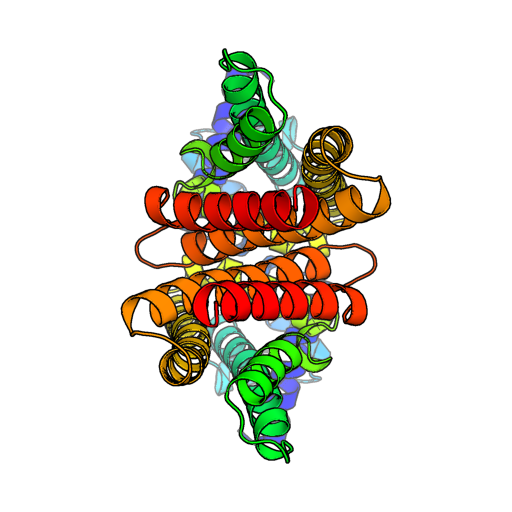106 ? -3.389 8.344 1.329 1 96.38 106 ALA A N 1
ATOM 793 C CA . ALA A 1 106 ? -3.605 9.148 2.525 1 96.38 106 ALA A CA 1
ATOM 794 C C . ALA A 1 106 ? -4.457 8.398 3.547 1 96.38 106 ALA A C 1
ATOM 796 O O . ALA A 1 106 ? -4.18 8.445 4.746 1 96.38 106 ALA A O 1
ATOM 797 N N . PHE A 1 107 ? -5.512 7.707 3.057 1 97.62 107 PHE A N 1
ATOM 798 C CA . PHE A 1 107 ? -6.395 6.918 3.908 1 97.62 107 PHE A CA 1
ATOM 799 C C . PHE A 1 107 ? -5.613 5.844 4.652 1 97.62 107 PHE A C 1
ATOM 801 O O . PHE A 1 107 ? -5.707 5.738 5.879 1 97.62 107 PHE A O 1
ATOM 808 N N . TRP A 1 108 ? -4.793 5.09 3.949 1 97.69 108 TRP A N 1
ATOM 809 C CA . TRP A 1 108 ? -4.016 4.016 4.555 1 97.69 108 TRP A CA 1
ATOM 810 C C . TRP A 1 108 ? -3.035 4.566 5.586 1 97.69 108 TRP A C 1
ATOM 812 O O . TRP A 1 108 ? -2.953 4.059 6.707 1 97.69 108 TRP A O 1
ATOM 822 N N . ALA A 1 109 ? -2.387 5.625 5.273 1 95.88 109 ALA A N 1
ATOM 823 C CA . ALA A 1 109 ? -1.409 6.227 6.176 1 95.88 109 ALA A CA 1
ATOM 824 C C . ALA A 1 109 ? -2.086 6.777 7.426 1 95.88 109 ALA A C 1
ATOM 826 O O . ALA A 1 109 ? -1.523 6.711 8.523 1 95.88 109 ALA A O 1
ATOM 827 N N . SER A 1 110 ? -3.277 7.301 7.301 1 94.75 110 SER A N 1
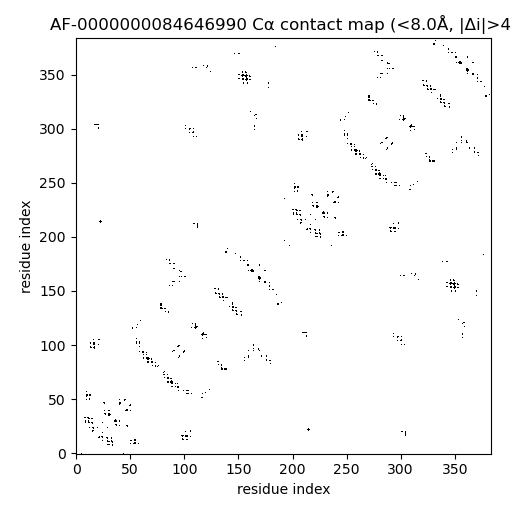ATOM 828 C CA . SER A 1 110 ? -3.986 7.914 8.422 1 94.75 110 SER A CA 1
ATOM 829 C C . SER A 1 110 ? -4.676 6.863 9.281 1 94.75 110 SER A C 1
ATOM 831 O O . SER A 1 110 ? -4.859 7.059 10.484 1 94.75 110 SER A O 1
ATOM 833 N N . SER A 1 111 ? -5.062 5.789 8.625 1 96.06 111 SER A N 1
ATOM 834 C CA . SER A 1 111 ? -5.883 4.789 9.297 1 96.06 111 SER A CA 1
ATOM 835 C C . SER A 1 111 ? -5.117 4.129 10.445 1 96.06 111 SER A C 1
ATOM 837 O O . SER A 1 111 ? -5.723 3.625 11.391 1 96.06 111 SER A O 1
ATOM 839 N N . VAL A 1 112 ? -3.83 4.188 10.445 1 94.25 112 VAL A N 1
ATOM 840 C CA . VAL A 1 112 ? -3.043 3.496 11.453 1 94.25 112 VAL A CA 1
ATOM 841 C C . VAL A 1 112 ? -2.863 4.395 12.68 1 94.25 112 VAL A C 1
ATOM 843 O O . VAL A 1 112 ? -2.316 3.969 13.695 1 94.25 112 VAL A O 1
ATOM 846 N N . HIS A 1 113 ? -3.391 5.727 12.672 1 92.25 113 HIS A N 1
ATOM 847 C CA . HIS A 1 113 ? -3.211 6.668 13.773 1 92.25 113 HIS A CA 1
ATOM 848 C C . HIS A 1 113 ? -4.555 7.16 14.305 1 92.25 113 HIS A C 1
ATOM 850 O O . HIS A 1 113 ? -4.621 7.773 15.367 1 92.25 113 HIS A O 1
ATOM 856 N N . LYS A 1 114 ? -5.574 6.945 13.523 1 93.81 114 LYS A N 1
ATOM 857 C CA . LYS A 1 114 ? -6.906 7.426 13.875 1 93.81 114 LYS A CA 1
ATOM 858 C C . LYS A 1 114 ? -7.887 6.266 14.039 1 93.81 114 LYS A C 1
ATOM 860 O O . LYS A 1 114 ? -8.25 5.609 13.062 1 93.81 114 LYS A O 1
ATOM 865 N N . PRO A 1 115 ? -8.414 6.066 15.188 1 93.62 115 PRO A N 1
ATOM 866 C CA . PRO A 1 115 ? -9.25 4.902 15.477 1 93.62 115 PRO A CA 1
ATOM 867 C C . PRO A 1 115 ? -10.461 4.793 14.547 1 93.62 115 PRO A C 1
ATOM 869 O O . PRO A 1 115 ? -10.812 3.695 14.109 1 93.62 115 PRO A O 1
ATOM 872 N N . GLU A 1 116 ? -11.047 5.898 14.242 1 94.69 116 GLU A N 1
ATOM 873 C CA . GLU A 1 116 ? -12.227 5.871 13.383 1 94.69 116 GLU A CA 1
ATOM 874 C C . GLU A 1 116 ? -11.875 5.414 11.977 1 94.69 116 GLU A C 1
ATOM 876 O O . GLU A 1 116 ? -12.625 4.652 11.359 1 94.69 116 GLU A O 1
ATOM 881 N N . LEU A 1 117 ? -10.766 5.848 11.484 1 96.5 117 LEU A N 1
ATOM 882 C CA . LEU A 1 117 ? -10.32 5.445 10.156 1 96.5 117 LEU A CA 1
ATOM 883 C C . LEU A 1 117 ? -9.82 4.008 10.164 1 96.5 117 LEU A C 1
ATOM 885 O O . LEU A 1 117 ? -9.953 3.289 9.172 1 96.5 117 LEU A O 1
ATOM 889 N N . GLN A 1 118 ? -9.266 3.613 11.258 1 96.12 118 GLN A N 1
ATOM 890 C CA . GLN A 1 118 ? -8.836 2.225 11.398 1 96.12 118 GLN A CA 1
ATOM 891 C C . GLN A 1 118 ? -10.023 1.269 11.289 1 96.12 118 GLN A C 1
ATOM 893 O O . GLN A 1 118 ? -9.93 0.226 10.641 1 96.12 118 GLN A O 1
ATOM 898 N N . ARG A 1 119 ? -11.125 1.662 11.914 1 95.81 119 ARG A N 1
ATOM 899 C CA . ARG A 1 119 ? -12.336 0.853 11.836 1 95.81 119 ARG A CA 1
ATOM 900 C C . ARG A 1 119 ? -12.844 0.763 10.398 1 95.81 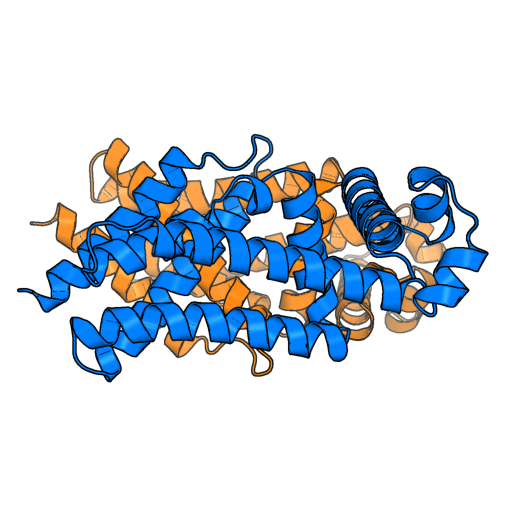119 ARG A C 1
ATOM 902 O O . ARG A 1 119 ? -13.219 -0.315 9.93 1 95.81 119 ARG A O 1
ATOM 909 N N . LEU A 1 120 ? -12.828 1.909 9.719 1 96.56 120 LEU A N 1
ATOM 910 C CA . LEU A 1 120 ? -13.25 1.939 8.328 1 96.56 120 LEU A CA 1
ATOM 911 C C . LEU A 1 120 ? -12.344 1.06 7.465 1 96.56 120 LEU A C 1
ATOM 913 O O . LEU A 1 120 ? -12.828 0.334 6.594 1 96.56 120 LEU A O 1
ATOM 917 N N . GLN A 1 121 ? -11.062 1.13 7.73 1 97.5 121 GLN A N 1
ATOM 918 C CA . GLN A 1 121 ? -10.102 0.328 6.984 1 97.5 121 GLN A CA 1
ATOM 919 C C . GLN A 1 121 ? -10.312 -1.162 7.234 1 97.5 121 GLN A C 1
ATOM 921 O O . GLN A 1 121 ? -10.203 -1.975 6.312 1 97.5 121 GLN A O 1
ATOM 926 N N . TYR A 1 122 ? -10.633 -1.532 8.438 1 95.81 122 TYR A N 1
ATOM 927 C CA . TYR A 1 122 ? -10.906 -2.924 8.781 1 95.81 122 TYR A CA 1
ATOM 928 C C . TYR A 1 122 ? -12.125 -3.441 8.031 1 95.81 122 TYR A C 1
ATOM 930 O O . TYR A 1 122 ? -12.109 -4.555 7.504 1 95.81 122 TYR A O 1
ATOM 938 N N . VAL A 1 123 ? -13.141 -2.66 8.039 1 96.06 123 VAL A N 1
ATOM 939 C CA . VAL A 1 123 ? -14.367 -3.02 7.328 1 96.06 123 VAL A CA 1
ATOM 940 C C . VAL A 1 123 ? -14.055 -3.213 5.844 1 96.06 123 VAL A C 1
ATOM 942 O O . VAL A 1 123 ? -14.531 -4.168 5.227 1 96.06 123 VAL A O 1
ATOM 945 N N . ASN A 1 124 ? -13.266 -2.254 5.262 1 97.25 124 ASN A N 1
ATOM 946 C CA . ASN A 1 124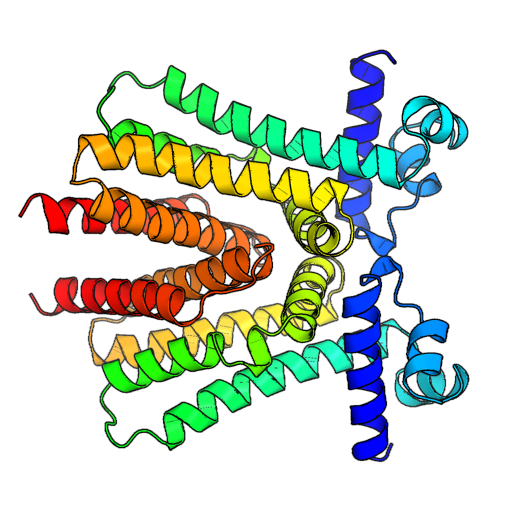 ? -12.852 -2.338 3.863 1 97.25 124 ASN A CA 1
ATOM 947 C C . ASN A 1 124 ? -12.078 -3.627 3.584 1 97.25 124 ASN A C 1
ATOM 949 O O . ASN A 1 124 ? -12.375 -4.336 2.619 1 97.25 124 ASN A O 1
ATOM 953 N N . ASP A 1 125 ? -11.156 -3.955 4.395 1 97.38 125 ASP A N 1
ATOM 954 C CA . ASP A 1 125 ? -10.336 -5.156 4.27 1 97.38 125 ASP A CA 1
ATOM 955 C C . ASP A 1 125 ? -11.195 -6.418 4.34 1 97.38 125 ASP A C 1
ATOM 957 O O . ASP A 1 125 ? -11.062 -7.316 3.508 1 97.38 125 ASP A O 1
ATOM 961 N N . ARG A 1 126 ? -12.102 -6.469 5.305 1 96.56 126 ARG A N 1
ATOM 962 C CA . ARG A 1 126 ? -12.969 -7.621 5.516 1 96.56 126 ARG A CA 1
ATOM 963 C C . ARG A 1 126 ? -13.93 -7.805 4.344 1 96.56 126 ARG A C 1
ATOM 965 O O . ARG A 1 126 ? -14.227 -8.938 3.953 1 96.56 126 ARG A O 1
ATOM 972 N N . ARG A 1 127 ? -14.414 -6.727 3.857 1 97.5 127 ARG A N 1
ATOM 973 C CA . ARG A 1 127 ? -15.352 -6.797 2.746 1 97.5 127 ARG A CA 1
ATOM 974 C C . ARG A 1 127 ? -14.719 -7.449 1.526 1 97.5 127 ARG A C 1
ATOM 976 O O . ARG A 1 127 ? -15.312 -8.328 0.899 1 97.5 127 ARG A O 1
ATOM 983 N N . LEU A 1 128 ? -13.523 -6.996 1.111 1 98.38 128 LEU A N 1
ATOM 984 C CA . LEU A 1 128 ? -12.828 -7.594 -0.02 1 98.38 128 LEU A CA 1
ATOM 985 C C . LEU A 1 128 ? -12.578 -9.078 0.219 1 98.38 128 LEU A C 1
ATOM 987 O O . LEU A 1 128 ? -12.93 -9.914 -0.619 1 98.38 128 LEU A O 1
ATOM 991 N N . TYR A 1 129 ? -12.062 -9.375 1.415 1 98.25 129 TYR A N 1
ATOM 992 C CA . TYR A 1 129 ? -11.758 -10.758 1.777 1 98.25 129 TYR A CA 1
ATOM 993 C C . TYR A 1 129 ? -13.023 -11.609 1.752 1 98.25 129 TYR A C 1
ATOM 995 O O . TYR A 1 129 ? -13.023 -12.703 1.179 1 98.25 129 TYR A O 1
ATOM 1003 N N . ALA A 1 130 ? -14.094 -11.109 2.322 1 98.19 130 ALA A N 1
ATOM 1004 C CA . ALA A 1 130 ? -15.336 -11.867 2.418 1 98.19 130 ALA A CA 1
ATOM 1005 C C . ALA A 1 130 ? -15.945 -12.094 1.037 1 98.19 130 ALA A C 1
ATOM 1007 O O . ALA A 1 130 ? -16.453 -13.18 0.747 1 98.19 130 ALA A O 1
ATOM 1008 N N . ASN A 1 131 ? -15.922 -11.07 0.195 1 98.31 131 ASN A N 1
ATOM 1009 C CA . ASN A 1 131 ? -16.438 -11.203 -1.164 1 98.31 131 ASN A CA 1
ATOM 1010 C C . ASN A 1 131 ? -15.672 -12.266 -1.95 1 98.31 131 ASN A C 1
ATOM 1012 O O . ASN A 1 131 ? -16.281 -13.094 -2.633 1 98.31 131 ASN A O 1
ATOM 1016 N N . LEU A 1 132 ? -14.383 -12.266 -1.84 1 98.75 132 LEU A N 1
ATOM 1017 C CA . LEU A 1 132 ? -13.539 -13.25 -2.514 1 98.75 132 LEU A CA 1
ATOM 1018 C C . LEU A 1 132 ? -13.797 -14.648 -1.96 1 98.75 132 LEU A C 1
ATOM 1020 O O . LEU A 1 132 ? -14 -15.594 -2.723 1 98.75 132 LEU A O 1
ATOM 1024 N N . CYS A 1 133 ? -13.773 -14.742 -0.604 1 98.62 133 CYS A N 1
ATOM 1025 C CA . CYS A 1 133 ? -13.969 -16.031 0.052 1 98.62 133 CYS A CA 1
ATOM 1026 C C . CYS A 1 133 ? -15.297 -16.656 -0.35 1 98.62 133 CYS A C 1
ATOM 1028 O O . CYS A 1 133 ? -15.375 -17.859 -0.612 1 98.62 133 CYS A O 1
ATOM 1030 N N . HIS A 1 134 ? -16.297 -15.852 -0.381 1 98.5 134 HIS A N 1
ATOM 1031 C CA . HIS A 1 134 ? -17.625 -16.328 -0.747 1 98.5 134 HIS A CA 1
ATOM 1032 C C . HIS A 1 134 ? -17.609 -16.984 -2.123 1 98.5 134 HIS A C 1
ATOM 1034 O O . HIS A 1 134 ? -18.188 -18.062 -2.303 1 98.5 134 HIS A O 1
ATOM 1040 N N . GLN A 1 135 ? -17 -16.375 -3.086 1 98.5 135 GLN A N 1
ATOM 1041 C CA . GLN A 1 135 ? -16.953 -16.922 -4.438 1 98.5 135 GLN A CA 1
ATOM 1042 C C . GLN A 1 135 ? -16.047 -18.125 -4.516 1 98.5 135 GLN A C 1
ATOM 1044 O O . GLN A 1 135 ? -16.375 -19.125 -5.164 1 98.5 135 GLN A O 1
ATOM 1049 N N . PHE A 1 136 ? -14.844 -18.109 -3.822 1 98.5 136 PHE A N 1
ATOM 1050 C CA . PHE A 1 136 ? -13.922 -19.234 -3.832 1 98.5 136 PHE A CA 1
ATOM 1051 C C . PHE A 1 136 ? -14.555 -20.453 -3.18 1 98.5 136 PHE A C 1
ATOM 1053 O O . PHE A 1 136 ? -14.297 -21.594 -3.588 1 98.5 136 PHE A O 1
ATOM 1060 N N . ARG A 1 137 ? -15.414 -20.234 -2.16 1 98 137 ARG A N 1
ATOM 1061 C CA . ARG A 1 137 ? -16.047 -21.328 -1.438 1 98 137 ARG A CA 1
ATOM 1062 C C . ARG A 1 137 ? -17 -22.109 -2.348 1 98 137 ARG A C 1
ATOM 1064 O O . ARG A 1 137 ? -17.328 -23.266 -2.068 1 98 137 ARG A O 1
ATOM 1071 N N . ARG A 1 138 ? -17.438 -21.516 -3.4 1 97.19 138 ARG A N 1
ATOM 1072 C CA . ARG A 1 138 ? -18.281 -22.188 -4.379 1 97.19 138 ARG A CA 1
ATOM 1073 C C . ARG A 1 138 ? -17.453 -23.094 -5.285 1 97.19 138 ARG A C 1
ATOM 1075 O O . ARG A 1 138 ? -18 -23.922 -6.012 1 97.19 138 ARG A O 1
ATOM 1082 N N . LEU A 1 139 ? -16.125 -22.984 -5.207 1 96.75 139 LEU A N 1
ATOM 1083 C CA . LEU A 1 139 ? -15.273 -23.672 -6.156 1 96.75 139 LEU A CA 1
ATOM 1084 C C . LEU A 1 139 ? -14.328 -24.625 -5.434 1 96.75 139 LEU A C 1
ATOM 1086 O O . LEU A 1 139 ? -13.766 -25.547 -6.051 1 96.75 139 LEU A O 1
ATOM 1090 N N . MET A 1 140 ? -14.094 -24.484 -4.148 1 96.75 140 MET A N 1
ATOM 1091 C CA . MET A 1 140 ? -13.094 -25.25 -3.402 1 96.75 140 MET A CA 1
ATOM 1092 C C . MET A 1 140 ? -13.453 -25.312 -1.922 1 96.75 140 MET A C 1
ATOM 1094 O O . MET A 1 140 ? -14.312 -24.562 -1.453 1 96.75 140 MET A O 1
ATOM 1098 N N . PRO A 1 141 ? -12.867 -26.234 -1.146 1 96.88 141 PRO A N 1
ATOM 1099 C CA . PRO A 1 141 ? -13.156 -26.359 0.285 1 96.88 141 PRO A CA 1
ATOM 1100 C C . PRO A 1 141 ? -12.836 -25.094 1.066 1 96.88 141 PRO A C 1
ATOM 1102 O O . PRO A 1 141 ? -11.992 -24.297 0.649 1 96.88 141 PRO A O 1
ATOM 1105 N N . ARG A 1 142 ? -13.406 -24.922 2.213 1 97.19 142 ARG A N 1
ATOM 1106 C CA . ARG A 1 142 ? -13.414 -23.719 3.035 1 97.19 142 ARG A CA 1
ATOM 1107 C C . ARG A 1 142 ? -11.992 -23.219 3.303 1 97.19 142 ARG A C 1
ATOM 1109 O O . ARG A 1 142 ? -11.695 -22.047 3.125 1 97.19 142 ARG A O 1
ATOM 1116 N N . GLU A 1 143 ? -11.102 -24.078 3.699 1 96.38 143 GLU A N 1
ATOM 1117 C CA . GLU A 1 143 ? -9.75 -23.672 4.07 1 96.38 143 GLU A CA 1
ATOM 1118 C C . GLU A 1 143 ? -8.977 -23.172 2.855 1 96.38 143 GLU A C 1
ATOM 1120 O O . GLU A 1 143 ? -8.242 -22.188 2.939 1 96.38 143 GLU A O 1
ATOM 1125 N N . ASP A 1 144 ? -9.156 -23.859 1.729 1 96.69 144 ASP A N 1
ATOM 1126 C CA . ASP A 1 144 ? -8.516 -23.453 0.487 1 96.69 144 ASP A CA 1
ATOM 1127 C C . ASP A 1 144 ? -9.086 -22.125 -0.011 1 96.69 144 ASP A C 1
ATOM 1129 O O . ASP A 1 144 ? -8.352 -21.281 -0.541 1 96.69 144 ASP A O 1
ATOM 1133 N N . ALA A 1 145 ? -10.422 -21.969 0.175 1 98.12 145 ALA A N 1
ATOM 1134 C CA . ALA A 1 145 ? -11.086 -20.734 -0.222 1 98.12 145 ALA A CA 1
ATOM 1135 C C . ALA A 1 145 ? -10.555 -19.547 0.581 1 98.12 145 ALA A C 1
ATOM 1137 O O . ALA A 1 145 ? -10.289 -18.484 0.024 1 98.12 145 ALA A O 1
ATOM 1138 N N . ARG A 1 146 ? -10.383 -19.766 1.863 1 97.5 146 ARG A N 1
ATOM 1139 C CA . ARG A 1 146 ? -9.852 -18.734 2.738 1 97.5 146 ARG A CA 1
ATOM 1140 C C . ARG A 1 146 ? -8.422 -18.359 2.355 1 97.5 146 ARG A C 1
ATOM 1142 O O . ARG A 1 146 ? -8.07 -17.188 2.305 1 97.5 146 ARG A O 1
ATOM 1149 N N . TYR A 1 147 ? -7.672 -19.344 2.086 1 96.06 147 TYR A N 1
ATOM 1150 C CA . TYR A 1 147 ? -6.281 -19.141 1.681 1 96.06 147 TYR A CA 1
ATOM 1151 C C . TYR A 1 147 ? -6.203 -18.406 0.345 1 96.06 147 TYR A C 1
ATOM 1153 O O . TYR A 1 147 ? -5.445 -17.453 0.2 1 96.06 147 TYR A O 1
ATOM 1161 N N . SER A 1 148 ? -7 -18.844 -0.609 1 97.88 148 SER A N 1
ATOM 1162 C CA . SER A 1 148 ? -7.027 -18.219 -1.931 1 97.88 148 SER A CA 1
ATOM 1163 C C . SER A 1 148 ? -7.508 -16.781 -1.854 1 97.88 148 SER A C 1
ATOM 1165 O O . SER A 1 148 ? -6.992 -15.906 -2.559 1 97.88 148 SER A O 1
ATOM 1167 N N . ALA A 1 149 ? -8.469 -16.531 -0.978 1 98.62 149 ALA A N 1
ATOM 1168 C CA . ALA A 1 149 ? -9 -15.172 -0.807 1 98.62 149 ALA A CA 1
ATOM 1169 C C . ALA A 1 149 ? -7.93 -14.234 -0.257 1 98.62 149 ALA A C 1
ATOM 1171 O O . ALA A 1 149 ? -7.82 -13.086 -0.692 1 98.62 149 ALA A O 1
ATOM 1172 N N . ARG A 1 150 ? -7.102 -14.711 0.667 1 97.81 150 ARG A N 1
ATOM 1173 C CA . ARG A 1 150 ? -6.023 -13.906 1.229 1 97.81 150 ARG A CA 1
ATOM 1174 C C . ARG A 1 150 ? -4.992 -13.547 0.16 1 97.81 150 ARG A C 1
ATOM 1176 O O . ARG A 1 150 ? -4.602 -12.383 0.033 1 97.81 150 ARG A O 1
ATOM 1183 N N . GLY A 1 151 ? -4.598 -14.539 -0.601 1 98.38 151 GLY A N 1
ATOM 1184 C CA . GLY A 1 151 ? -3.646 -14.305 -1.674 1 98.38 151 GLY A CA 1
ATOM 1185 C C . GLY A 1 151 ? -4.18 -13.367 -2.746 1 98.38 151 GLY A C 1
ATOM 1186 O O . GLY A 1 151 ? -3.475 -12.461 -3.195 1 98.38 151 GLY A O 1
ATOM 1187 N N . MET A 1 152 ? -5.449 -13.555 -3.105 1 98.81 152 MET A N 1
ATOM 1188 C CA . MET A 1 152 ? -6.051 -12.742 -4.16 1 98.81 152 MET A CA 1
ATOM 1189 C C . MET A 1 152 ? -6.215 -11.297 -3.703 1 98.81 152 MET A C 1
ATOM 1191 O O . MET A 1 152 ? -5.969 -10.367 -4.473 1 98.81 152 MET A O 1
ATOM 1195 N N . ALA A 1 153 ? -6.652 -11.133 -2.449 1 98.81 153 ALA A N 1
ATOM 1196 C CA . ALA A 1 153 ? -6.762 -9.789 -1.894 1 98.81 153 ALA A CA 1
ATOM 1197 C C . ALA A 1 153 ? -5.41 -9.078 -1.895 1 98.81 153 ALA A C 1
ATOM 1199 O O . ALA A 1 153 ? -5.312 -7.914 -2.289 1 98.81 153 ALA A O 1
ATOM 1200 N N . ALA A 1 154 ? -4.359 -9.781 -1.533 1 98.81 154 ALA A N 1
ATOM 1201 C CA . ALA A 1 154 ? -3.01 -9.227 -1.521 1 98.81 154 ALA A CA 1
ATOM 1202 C C . ALA A 1 154 ? -2.559 -8.852 -2.928 1 98.81 154 ALA A C 1
ATOM 1204 O O . ALA A 1 154 ? -1.972 -7.785 -3.135 1 98.81 154 ALA A O 1
ATOM 1205 N N . MET A 1 155 ? -2.867 -9.727 -3.855 1 98.88 155 MET A N 1
ATOM 1206 C CA . MET A 1 155 ? -2.492 -9.477 -5.246 1 98.88 155 MET A CA 1
ATOM 1207 C C . MET A 1 155 ? -3.174 -8.227 -5.777 1 98.88 155 MET A C 1
ATOM 1209 O O . MET A 1 155 ? -2.527 -7.371 -6.387 1 98.88 155 MET A O 1
ATOM 1213 N N . ILE A 1 156 ? -4.445 -8.07 -5.496 1 98.88 156 ILE A N 1
ATOM 1214 C CA . ILE A 1 156 ? -5.207 -6.91 -5.941 1 98.88 156 ILE A CA 1
ATOM 1215 C C . ILE A 1 156 ? -4.621 -5.641 -5.328 1 98.88 156 ILE A C 1
ATOM 1217 O O . ILE A 1 156 ? -4.309 -4.684 -6.043 1 98.88 156 ILE A O 1
ATOM 1221 N N . ASP A 1 157 ? -4.406 -5.664 -4.035 1 98.75 157 ASP A N 1
ATOM 1222 C CA . ASP A 1 157 ? -3.881 -4.496 -3.334 1 98.75 157 ASP A CA 1
ATOM 1223 C C . ASP A 1 157 ? -2.457 -4.18 -3.785 1 98.75 157 ASP A C 1
ATOM 1225 O O . ASP A 1 157 ? -2.09 -3.014 -3.928 1 98.75 157 ASP A O 1
ATOM 1229 N N . GLY A 1 158 ? -1.672 -5.23 -4.02 1 98.75 158 GLY A N 1
ATOM 1230 C CA . GLY A 1 158 ? -0.299 -5.031 -4.453 1 98.75 158 GLY A CA 1
ATOM 1231 C C . GLY A 1 158 ? -0.194 -4.398 -5.828 1 98.75 158 GLY A C 1
ATOM 1232 O O . GLY A 1 158 ? 0.577 -3.457 -6.027 1 98.75 158 GLY A O 1
ATOM 1233 N N . LEU A 1 159 ? -0.923 -4.906 -6.781 1 98.62 159 LEU A N 1
ATOM 1234 C CA . LEU A 1 159 ? -0.942 -4.344 -8.125 1 98.62 159 LEU A CA 1
ATOM 1235 C C . LEU A 1 159 ? -1.431 -2.898 -8.102 1 98.62 159 LEU A C 1
ATOM 1237 O O . LEU A 1 159 ? -0.85 -2.033 -8.766 1 98.62 159 LEU A O 1
ATOM 1241 N N . TRP A 1 160 ? -2.498 -2.654 -7.336 1 98.69 160 TRP A N 1
ATOM 1242 C CA . TRP A 1 160 ? -3.039 -1.305 -7.207 1 98.69 160 TRP A CA 1
ATOM 1243 C C . TRP A 1 160 ? -1.995 -0.354 -6.629 1 98.69 160 TRP A C 1
ATOM 1245 O O . TRP A 1 160 ? -1.742 0.714 -7.191 1 98.69 160 TRP A O 1
ATOM 1255 N N . LEU A 1 161 ? -1.372 -0.749 -5.516 1 98.44 161 LEU A N 1
ATOM 1256 C CA . LEU A 1 161 ? -0.385 0.068 -4.816 1 98.44 161 LEU A CA 1
ATOM 1257 C C . LEU A 1 161 ? 0.773 0.43 -5.738 1 98.44 161 LEU A C 1
ATOM 1259 O O . LEU A 1 161 ? 1.142 1.602 -5.852 1 98.44 161 LEU A O 1
ATOM 1263 N N . ARG A 1 162 ? 1.332 -0.557 -6.383 1 98 162 ARG A N 1
ATOM 1264 C CA . ARG A 1 162 ? 2.475 -0.322 -7.262 1 98 162 ARG A CA 1
ATOM 1265 C C . ARG A 1 162 ? 2.096 0.597 -8.422 1 98 162 ARG A C 1
ATOM 1267 O O . ARG A 1 162 ? 2.877 1.467 -8.812 1 98 162 ARG A O 1
ATOM 1274 N N . GLY A 1 163 ? 0.909 0.402 -8.945 1 97 163 GLY A N 1
ATOM 1275 C CA . GLY A 1 163 ? 0.416 1.3 -9.977 1 97 163 GLY A CA 1
ATOM 1276 C C . GLY A 1 163 ? 0.235 2.725 -9.492 1 97 163 GLY A C 1
ATOM 1277 O O . GLY A 1 163 ? 0.606 3.676 -10.18 1 97 163 GLY A O 1
ATOM 1278 N N . ALA A 1 164 ? -0.33 2.842 -8.312 1 96.81 164 ALA A N 1
ATOM 1279 C CA . ALA A 1 164 ? -0.598 4.156 -7.73 1 96.81 164 ALA A CA 1
ATOM 1280 C C . ALA A 1 164 ? 0.7 4.918 -7.473 1 96.81 164 ALA A C 1
ATOM 1282 O O . ALA A 1 164 ? 0.723 6.148 -7.512 1 96.81 164 ALA A O 1
ATOM 1283 N N . LEU A 1 165 ? 1.771 4.215 -7.215 1 97.12 165 LEU A N 1
ATOM 1284 C CA . LEU A 1 165 ? 3.049 4.824 -6.855 1 97.12 165 LEU A CA 1
ATOM 1285 C C . LEU A 1 165 ? 3.9 5.07 -8.102 1 97.12 165 LEU A C 1
ATOM 1287 O O . LEU A 1 165 ? 4.93 5.742 -8.023 1 97.12 165 LEU A O 1
ATOM 1291 N N . SER A 1 166 ? 3.49 4.488 -9.211 1 95.25 166 SER A N 1
ATOM 1292 C CA . SER A 1 166 ? 4.238 4.641 -10.461 1 95.25 166 SER A CA 1
ATOM 1293 C C . SER A 1 166 ? 4.047 6.035 -11.047 1 95.25 166 SER A C 1
ATOM 1295 O O . SER A 1 166 ? 2.924 6.547 -11.094 1 95.25 166 SER A O 1
ATOM 1297 N N . PRO A 1 167 ? 5.125 6.629 -11.578 1 90.38 167 PRO A N 1
ATOM 1298 C CA . PRO A 1 167 ? 5.012 7.957 -12.18 1 90.38 167 PRO A CA 1
ATOM 1299 C C . PRO A 1 167 ? 4.02 8 -13.344 1 90.38 167 PRO A C 1
ATOM 1301 O O . PRO A 1 167 ? 3.363 9.016 -13.562 1 90.38 167 PRO A O 1
ATOM 1304 N N . GLU A 1 168 ? 3.871 6.879 -14.055 1 90.94 168 GLU A N 1
ATOM 1305 C CA . GLU A 1 168 ? 2.986 6.824 -15.219 1 90.94 168 GLU A CA 1
ATOM 1306 C C . GLU A 1 168 ? 1.574 6.406 -14.812 1 90.94 168 GLU A C 1
ATOM 1308 O O . GLU A 1 168 ? 0.662 6.41 -15.641 1 90.94 168 GLU A O 1
ATOM 1313 N N . GLY A 1 169 ? 1.384 6.188 -13.625 1 92.12 169 GLY A N 1
ATOM 1314 C CA . GLY A 1 169 ? 0.096 5.68 -13.18 1 92.12 169 GLY A CA 1
ATOM 1315 C C . GLY A 1 169 ? -0.079 4.195 -13.43 1 92.12 169 GLY A C 1
ATOM 1316 O O . GLY A 1 169 ? 0.843 3.529 -13.906 1 92.12 169 GLY A O 1
ATOM 1317 N N . LEU A 1 170 ? -1.19 3.691 -13.047 1 95.44 170 LEU A N 1
ATOM 1318 C CA . LEU A 1 170 ? -1.48 2.266 -13.156 1 95.44 170 LEU A CA 1
ATOM 1319 C C . LEU A 1 170 ? -1.868 1.897 -14.586 1 95.44 170 LEU A C 1
ATOM 1321 O O . LEU A 1 170 ? -2.742 2.533 -15.18 1 95.44 170 LEU A O 1
ATOM 1325 N N . ASP A 1 171 ? -1.1 0.979 -15.188 1 96.69 171 ASP A N 1
ATOM 1326 C CA . ASP A 1 171 ? -1.582 0.309 -16.391 1 96.69 171 ASP A CA 1
ATOM 1327 C C . ASP A 1 171 ? -2.625 -0.752 -16.047 1 96.69 171 ASP A C 1
ATOM 1329 O O . ASP A 1 171 ? -2.279 -1.896 -15.75 1 96.69 171 ASP A O 1
ATOM 1333 N N . VAL A 1 172 ? -3.877 -0.4 -16.203 1 97.69 172 VAL A N 1
ATOM 1334 C CA . VAL A 1 172 ? -4.988 -1.223 -15.742 1 97.69 172 VAL A CA 1
ATOM 1335 C C . VAL A 1 172 ? -5.008 -2.545 -16.5 1 97.69 172 VAL A C 1
ATOM 1337 O O . VAL A 1 172 ? -5.25 -3.604 -15.922 1 97.69 172 VAL A O 1
ATOM 1340 N N . THR A 1 173 ? -4.777 -2.51 -17.797 1 97.62 173 THR A N 1
ATOM 1341 C CA . THR A 1 173 ? -4.805 -3.711 -18.625 1 97.62 173 THR A CA 1
ATOM 1342 C C . THR A 1 173 ? -3.762 -4.719 -18.141 1 97.62 173 THR A C 1
ATOM 1344 O O . THR A 1 173 ? -4.066 -5.902 -17.969 1 97.62 173 THR A O 1
ATOM 1347 N N . LYS A 1 174 ? -2.559 -4.281 -17.844 1 97.12 174 LYS A N 1
ATOM 1348 C CA . LYS A 1 174 ? -1.489 -5.164 -17.391 1 97.12 174 LYS A CA 1
ATOM 1349 C C . LYS A 1 174 ? -1.774 -5.695 -15.984 1 97.12 174 LYS A C 1
ATOM 1351 O O . LYS A 1 174 ? -1.553 -6.875 -15.703 1 97.12 174 LYS A O 1
ATOM 1356 N N . ALA A 1 175 ? -2.248 -4.797 -15.125 1 98.12 175 ALA A N 1
ATOM 1357 C CA . ALA A 1 175 ? -2.572 -5.207 -13.758 1 98.12 175 ALA A CA 1
ATOM 1358 C C . ALA A 1 175 ? -3.664 -6.273 -13.75 1 98.12 175 ALA A C 1
ATOM 1360 O O . ALA A 1 175 ? -3.555 -7.277 -13.039 1 98.12 175 ALA A O 1
ATOM 1361 N N . ARG A 1 176 ? -4.699 -5.996 -14.555 1 98 176 ARG A N 1
ATOM 1362 C CA . ARG A 1 176 ? -5.797 -6.953 -14.656 1 98 176 ARG A CA 1
ATOM 1363 C C . ARG A 1 176 ? -5.305 -8.297 -15.18 1 98 176 ARG A C 1
ATOM 1365 O O . ARG A 1 176 ? -5.719 -9.352 -14.688 1 98 176 ARG A O 1
ATOM 1372 N N . ARG A 1 177 ? -4.477 -8.258 -16.141 1 97.81 177 ARG A N 1
ATOM 1373 C CA . ARG A 1 177 ? -3.945 -9.492 -16.719 1 97.81 177 ARG A CA 1
ATOM 1374 C C . ARG A 1 177 ? -3.217 -10.312 -15.656 1 97.81 177 ARG A C 1
ATOM 1376 O O . ARG A 1 177 ? -3.432 -11.523 -15.547 1 97.81 177 ARG A O 1
ATOM 1383 N N . VAL A 1 178 ? -2.383 -9.695 -14.891 1 97.94 178 VAL A N 1
ATOM 1384 C CA . VAL A 1 178 ? -1.627 -10.375 -13.844 1 97.94 178 VAL A CA 1
ATOM 1385 C C . VAL A 1 178 ? -2.586 -10.953 -12.805 1 97.94 178 VAL A C 1
ATOM 1387 O O . VAL A 1 178 ? -2.439 -12.109 -12.383 1 97.94 178 VAL A O 1
ATOM 1390 N N . ALA A 1 179 ? -3.59 -10.188 -12.398 1 98.69 179 ALA A N 1
ATOM 1391 C CA . ALA A 1 179 ? -4.559 -10.625 -11.391 1 98.69 179 ALA A CA 1
ATOM 1392 C C . ALA A 1 179 ? -5.367 -11.82 -11.898 1 98.69 179 ALA A C 1
ATOM 1394 O O . ALA A 1 179 ? -5.57 -12.797 -11.172 1 98.69 179 ALA A O 1
ATOM 1395 N N . ILE A 1 180 ? -5.82 -11.727 -13.156 1 98.44 180 ILE A N 1
ATOM 1396 C CA . ILE A 1 180 ? -6.66 -12.773 -13.719 1 98.44 180 ILE A CA 1
ATOM 1397 C C . ILE A 1 180 ? -5.84 -14.055 -13.898 1 98.44 180 ILE A C 1
ATOM 1399 O O . ILE A 1 180 ? -6.34 -15.156 -13.672 1 98.44 180 ILE A O 1
ATOM 1403 N N . GLU A 1 181 ? -4.641 -13.922 -14.281 1 96.88 181 GLU A N 1
ATOM 1404 C CA . GLU A 1 181 ? -3.781 -15.094 -14.406 1 96.88 181 GLU A CA 1
ATOM 1405 C C . GLU A 1 181 ? -3.545 -15.758 -13.055 1 96.88 181 GLU A C 1
ATOM 1407 O O . GLU A 1 181 ? -3.5 -16.984 -12.953 1 96.88 181 GLU A O 1
ATOM 1412 N N . TYR A 1 182 ? -3.346 -14.992 -12.031 1 97.88 182 TYR A N 1
ATOM 1413 C CA . TYR A 1 182 ? -3.221 -15.555 -10.688 1 97.88 182 TYR A CA 1
ATOM 1414 C C . TYR A 1 182 ? -4.492 -16.281 -10.281 1 97.88 182 TYR A C 1
ATOM 1416 O O . TYR A 1 182 ? -4.434 -17.391 -9.742 1 97.88 182 TYR A O 1
ATOM 1424 N N . LEU A 1 183 ? -5.629 -15.594 -10.547 1 98.12 183 LEU A N 1
ATOM 1425 C CA . LEU A 1 183 ? -6.914 -16.234 -10.297 1 98.12 183 LEU A CA 1
ATOM 1426 C C . LEU A 1 183 ? -6.988 -17.594 -10.984 1 98.12 183 LEU A C 1
ATOM 1428 O O . LEU A 1 183 ? -7.348 -18.594 -10.352 1 98.12 183 LEU A O 1
ATOM 1432 N N . ASP A 1 184 ? -6.621 -17.656 -12.25 1 96.38 184 ASP A N 1
ATOM 1433 C CA . ASP A 1 184 ? -6.711 -18.891 -13.031 1 96.38 184 ASP A CA 1
ATOM 1434 C C . ASP A 1 184 ? -5.762 -19.953 -12.477 1 96.38 184 ASP A C 1
ATOM 1436 O O . ASP A 1 184 ? -6.082 -21.141 -12.492 1 96.38 184 ASP A O 1
ATOM 1440 N N . ARG A 1 185 ? -4.641 -19.547 -12 1 94.12 185 ARG A N 1
ATOM 1441 C CA . ARG A 1 185 ? -3.709 -20.5 -11.383 1 94.12 185 ARG A CA 1
ATOM 1442 C C . ARG A 1 185 ? -4.301 -21.094 -10.109 1 94.12 185 ARG A C 1
ATOM 1444 O O . ARG A 1 185 ? -4.152 -22.297 -9.859 1 94.12 185 ARG A O 1
ATOM 1451 N N . LEU A 1 186 ? -4.914 -20.25 -9.289 1 95.38 186 LEU A N 1
ATOM 1452 C CA . LEU A 1 186 ? -5.555 -20.719 -8.07 1 95.38 186 LEU A CA 1
ATOM 1453 C C . LEU A 1 186 ? -6.637 -21.75 -8.391 1 95.38 186 LEU A C 1
ATOM 1455 O O . LEU A 1 186 ? -6.75 -22.766 -7.715 1 95.38 186 LEU A O 1
ATOM 1459 N N . LEU A 1 187 ? -7.391 -21.484 -9.469 1 94.5 187 LEU A N 1
ATOM 1460 C CA . LEU A 1 187 ? -8.5 -22.359 -9.836 1 94.5 187 LEU A CA 1
ATOM 1461 C C . LEU A 1 187 ? -7.98 -23.656 -10.438 1 94.5 187 LEU A C 1
ATOM 1463 O O . LEU A 1 187 ? -8.539 -24.734 -10.18 1 94.5 187 LEU A O 1
ATOM 1467 N N . ARG A 1 188 ? -6.93 -23.625 -11.211 1 90.5 188 ARG A N 1
ATOM 1468 C CA . ARG A 1 188 ? -6.348 -24.812 -11.82 1 90.5 188 ARG A CA 1
ATOM 1469 C C . ARG A 1 188 ? -5.797 -25.75 -10.758 1 90.5 188 ARG A C 1
ATOM 1471 O O . ARG A 1 188 ? -5.883 -26.984 -10.891 1 90.5 188 ARG A O 1
ATOM 1478 N N . ASP A 1 189 ? -5.188 -25.203 -9.727 1 83.62 189 ASP A N 1
ATOM 1479 C CA . ASP A 1 189 ? -4.625 -26 -8.641 1 83.62 189 ASP A CA 1
ATOM 1480 C C . ASP A 1 189 ? -5.703 -26.844 -7.969 1 83.62 189 ASP A C 1
ATOM 1482 O O . ASP A 1 189 ? -5.422 -27.938 -7.445 1 83.62 189 ASP A O 1
ATOM 1486 N N . TYR A 1 190 ? -6.93 -26.438 -8.055 1 80.88 190 TYR A N 1
ATOM 1487 C CA . TYR A 1 190 ? -7.98 -27.188 -7.375 1 80.88 190 TYR A CA 1
ATOM 1488 C C . TYR A 1 190 ? -8.766 -28.047 -8.359 1 80.88 190 TYR A C 1
ATOM 1490 O O . TYR A 1 190 ? -9.336 -29.062 -7.984 1 80.88 190 TYR A O 1
ATOM 1498 N N . GLU A 1 191 ? -8.977 -27.547 -9.609 1 75.88 191 GLU A N 1
ATOM 1499 C CA . GLU A 1 191 ? -9.68 -28.375 -10.578 1 75.88 191 GLU A CA 1
ATOM 1500 C C . GLU A 1 191 ? -8.859 -29.625 -10.938 1 75.88 191 GLU A C 1
ATOM 1502 O O . GLU A 1 191 ? -9.414 -30.625 -11.367 1 75.88 191 GLU A O 1
ATOM 1507 N N . GLY A 1 192 ? -7.574 -29.578 -10.789 1 57.47 192 GLY A N 1
ATOM 1508 C CA . GLY A 1 192 ? -6.812 -30.766 -11.109 1 57.47 192 GLY A CA 1
ATOM 1509 C C . GLY A 1 192 ? -6.527 -31.625 -9.891 1 57.47 192 GLY A C 1
ATOM 1510 O O . GLY A 1 192 ? -6.707 -31.188 -8.758 1 57.47 192 GLY A O 1
ATOM 1511 N N . MET B 1 1 ? 27.672 15.898 10.633 1 80.88 1 MET B N 1
ATOM 1512 C CA . MET B 1 1 ? 26.984 15.328 11.781 1 80.88 1 MET B CA 1
ATOM 1513 C C . MET B 1 1 ? 27.5 13.93 12.094 1 80.88 1 MET B C 1
ATOM 1515 O O . MET B 1 1 ? 27.812 13.156 11.188 1 80.88 1 MET B O 1
ATOM 1519 N N . GLU B 1 2 ? 27.703 13.742 13.336 1 86.38 2 GLU B N 1
ATOM 1520 C CA . GLU B 1 2 ? 28.125 12.398 13.734 1 86.38 2 GLU B CA 1
ATOM 1521 C C . GLU B 1 2 ? 27.062 11.359 13.375 1 86.38 2 GLU B C 1
ATOM 1523 O O . GLU B 1 2 ? 25.875 11.609 13.531 1 86.38 2 GLU B O 1
ATOM 1528 N N . PRO B 1 3 ? 27.562 10.242 12.914 1 85.75 3 PRO B N 1
ATOM 1529 C CA . PRO B 1 3 ? 26.641 9.188 12.484 1 85.75 3 PRO B CA 1
ATOM 1530 C C . PRO B 1 3 ? 25.656 8.773 13.578 1 85.75 3 PRO B C 1
ATOM 1532 O O . PRO B 1 3 ? 24.484 8.516 13.297 1 85.75 3 PRO B O 1
ATOM 1535 N N . ILE B 1 4 ? 26.109 8.836 14.719 1 86.38 4 ILE B N 1
ATOM 1536 C CA . ILE B 1 4 ? 25.266 8.406 15.836 1 86.38 4 ILE B CA 1
ATOM 1537 C C . ILE B 1 4 ? 24.125 9.398 16.031 1 86.38 4 ILE B C 1
ATOM 1539 O O . ILE B 1 4 ? 22.984 9.008 16.25 1 86.38 4 ILE B O 1
ATOM 1543 N N . ARG B 1 5 ? 24.438 10.719 16.047 1 89.44 5 ARG B N 1
ATOM 1544 C CA . ARG B 1 5 ? 23.438 11.758 16.203 1 89.44 5 ARG B CA 1
ATOM 1545 C C . ARG B 1 5 ? 22.438 11.742 15.055 1 89.44 5 ARG B C 1
ATOM 1547 O O . ARG B 1 5 ? 21.234 11.938 15.266 1 89.44 5 ARG B O 1
ATOM 1554 N N . ARG B 1 6 ? 22.922 11.477 13.914 1 93.56 6 ARG B N 1
ATOM 1555 C CA . ARG B 1 6 ? 22.062 11.375 12.742 1 93.56 6 ARG B CA 1
ATOM 1556 C C . ARG B 1 6 ? 21.031 10.258 12.922 1 93.56 6 ARG B C 1
ATOM 1558 O O . ARG B 1 6 ? 19.844 10.461 12.703 1 93.56 6 ARG B O 1
ATOM 1565 N N . GLN B 1 7 ? 21.531 9.117 13.367 1 94.31 7 GLN B N 1
ATOM 1566 C CA . GLN B 1 7 ? 20.672 7.961 13.562 1 94.31 7 GLN B CA 1
ATOM 1567 C C . GLN B 1 7 ? 19.641 8.219 14.664 1 94.31 7 GLN B C 1
ATOM 1569 O O . GLN B 1 7 ? 18.5 7.773 14.578 1 94.31 7 GLN B O 1
ATOM 1574 N N . GLN B 1 8 ? 20.047 8.906 15.602 1 94.38 8 GLN B N 1
ATOM 1575 C CA . GLN B 1 8 ? 19.156 9.266 16.703 1 94.38 8 GLN B CA 1
ATOM 1576 C C . GLN B 1 8 ? 17.984 10.109 16.203 1 94.38 8 GLN B C 1
ATOM 1578 O O . GLN B 1 8 ? 16.844 9.898 16.609 1 94.38 8 GLN B O 1
ATOM 1583 N N . LEU B 1 9 ? 18.359 11.039 15.375 1 95.62 9 LEU B N 1
ATOM 1584 C CA . LEU B 1 9 ? 17.328 11.93 14.844 1 95.62 9 LEU B CA 1
ATOM 1585 C C . LEU B 1 9 ? 16.406 11.172 13.891 1 95.62 9 LEU B C 1
ATOM 1587 O O . LEU B 1 9 ? 15.195 11.406 13.883 1 95.62 9 LEU B O 1
ATOM 1591 N N . ILE B 1 10 ? 16.938 10.297 13.172 1 96.5 10 ILE B N 1
ATOM 1592 C CA . ILE B 1 10 ? 16.156 9.461 12.266 1 96.5 10 ILE B CA 1
ATOM 1593 C C . ILE B 1 10 ? 15.219 8.57 13.07 1 96.5 10 ILE B C 1
ATOM 1595 O O . ILE B 1 10 ? 14.023 8.5 12.781 1 96.5 10 ILE B O 1
ATOM 1599 N N . ASN B 1 11 ? 15.727 7.977 14.133 1 96.38 11 ASN B N 1
ATOM 1600 C CA . ASN B 1 11 ? 14.906 7.133 14.992 1 96.38 11 ASN B CA 1
ATOM 1601 C C . ASN B 1 11 ? 13.805 7.934 15.68 1 96.38 11 ASN B C 1
ATOM 1603 O O . ASN B 1 11 ? 12.672 7.453 15.82 1 96.38 11 ASN B O 1
ATOM 1607 N N . ALA B 1 12 ? 14.18 9.102 16.094 1 97.38 12 ALA B N 1
ATOM 1608 C CA . ALA B 1 12 ? 13.195 9.984 16.703 1 97.38 12 ALA B CA 1
ATOM 1609 C C . ALA B 1 12 ? 12.078 10.344 15.727 1 97.38 12 ALA B C 1
ATOM 1611 O O . ALA B 1 12 ? 10.914 10.461 16.125 1 97.38 12 ALA B O 1
ATOM 1612 N N . THR B 1 13 ? 12.445 10.57 14.484 1 97.56 13 THR B N 1
ATOM 1613 C CA . THR B 1 13 ? 11.461 10.867 13.453 1 97.56 13 THR B CA 1
ATOM 1614 C C . THR B 1 13 ? 10.5 9.695 13.266 1 97.56 13 THR B C 1
ATOM 1616 O O . THR B 1 13 ? 9.281 9.891 13.227 1 97.56 13 THR B O 1
ATOM 1619 N N . MET B 1 14 ? 11.031 8.484 13.172 1 97.38 14 MET B N 1
ATOM 1620 C CA . MET B 1 14 ? 10.195 7.293 13.023 1 97.38 14 MET B CA 1
ATOM 1621 C C . MET B 1 14 ? 9.281 7.121 14.234 1 97.38 14 MET B C 1
ATOM 1623 O O . MET B 1 14 ? 8.117 6.754 14.094 1 97.38 14 MET B O 1
ATOM 1627 N N . THR B 1 15 ? 9.797 7.41 15.398 1 96.69 15 THR B N 1
ATOM 1628 C CA . THR B 1 15 ? 9.008 7.328 16.625 1 96.69 15 THR B CA 1
ATOM 1629 C C . THR B 1 15 ? 7.855 8.328 16.594 1 96.69 15 THR B C 1
ATOM 1631 O O . THR B 1 15 ? 6.719 7.98 16.922 1 96.69 15 THR B O 1
ATOM 1634 N N . ALA B 1 16 ? 8.18 9.562 16.156 1 96.75 16 ALA B N 1
ATOM 1635 C CA . ALA B 1 16 ? 7.148 10.594 16.062 1 96.75 16 ALA B CA 1
ATOM 1636 C C . ALA B 1 16 ? 6.066 10.203 15.062 1 96.75 16 ALA B C 1
ATOM 1638 O O . ALA B 1 16 ? 4.875 10.328 15.344 1 96.75 16 ALA B O 1
ATOM 1639 N N . ILE B 1 17 ? 6.492 9.672 13.938 1 96.44 17 ILE B N 1
ATOM 1640 C CA . ILE B 1 17 ? 5.543 9.234 12.914 1 96.44 17 ILE B CA 1
ATOM 1641 C C . ILE B 1 17 ? 4.688 8.094 13.461 1 96.44 17 ILE B C 1
ATOM 1643 O O . ILE B 1 17 ? 3.479 8.047 13.227 1 96.44 17 ILE B O 1
ATOM 1647 N N . ASN B 1 18 ? 5.359 7.207 14.148 1 95.75 18 ASN B N 1
ATOM 1648 C CA . ASN B 1 18 ? 4.648 6.082 14.742 1 95.75 18 ASN B CA 1
ATOM 1649 C C . ASN B 1 18 ? 3.568 6.551 15.719 1 95.75 18 ASN B C 1
ATOM 1651 O O . ASN B 1 18 ? 2.465 6.004 15.734 1 95.75 18 ASN B O 1
ATOM 1655 N N . GLU B 1 19 ? 3.816 7.582 16.453 1 94.94 19 GLU B N 1
ATOM 1656 C CA . GLU B 1 19 ? 2.941 8.039 17.531 1 94.94 19 GLU B CA 1
ATOM 1657 C C . GLU B 1 19 ? 1.792 8.883 16.984 1 94.94 19 GLU B C 1
ATOM 1659 O O . GLU B 1 19 ? 0.641 8.711 17.391 1 94.94 19 GLU B O 1
ATOM 1664 N N . VAL B 1 20 ? 2.16 9.82 15.969 1 93.75 20 VAL B N 1
ATOM 1665 C CA . VAL B 1 20 ? 1.151 10.844 15.695 1 93.75 20 VAL B CA 1
ATOM 1666 C C . VAL B 1 20 ? 0.9 10.938 14.195 1 93.75 20 VAL B C 1
ATOM 1668 O O . VAL B 1 20 ? 0.033 11.695 13.75 1 93.75 20 VAL B O 1
ATOM 1671 N N . GLY B 1 21 ? 1.585 10.172 13.438 1 93.56 21 GLY B N 1
ATOM 1672 C CA . GLY B 1 21 ? 1.457 10.266 11.992 1 93.56 21 GLY B CA 1
ATOM 1673 C C . GLY B 1 21 ? 2.324 11.352 11.391 1 93.56 21 GLY B C 1
ATOM 1674 O O . GLY B 1 21 ? 2.855 12.203 12.109 1 93.56 21 GLY B O 1
ATOM 1675 N N . LEU B 1 22 ? 2.428 11.328 10.109 1 91.88 22 LEU B N 1
ATOM 1676 C CA . LEU B 1 22 ? 3.322 12.227 9.391 1 91.88 22 LEU B CA 1
ATOM 1677 C C . LEU B 1 22 ? 2.883 13.68 9.555 1 91.88 22 LEU B C 1
ATOM 1679 O O . LEU B 1 22 ? 3.715 14.562 9.773 1 91.88 22 LEU B O 1
ATOM 1683 N N . ALA B 1 23 ? 1.582 13.914 9.414 1 87.81 23 ALA B N 1
ATOM 1684 C CA . ALA B 1 23 ? 1.055 15.273 9.461 1 87.81 23 ALA B CA 1
ATOM 1685 C C . ALA B 1 23 ? 1.373 15.938 10.797 1 87.81 23 ALA B C 1
ATOM 1687 O O . ALA B 1 23 ? 1.683 17.141 10.844 1 87.81 23 ALA B O 1
ATOM 1688 N N . ASP B 1 24 ? 1.438 15.219 11.844 1 91.88 24 ASP B N 1
ATOM 1689 C CA . ASP B 1 24 ? 1.572 15.781 13.18 1 91.88 24 ASP B CA 1
ATOM 1690 C C . ASP B 1 24 ? 2.986 15.57 13.727 1 91.88 24 ASP B C 1
ATOM 1692 O O . ASP B 1 24 ? 3.307 16.031 14.828 1 91.88 24 ASP B O 1
ATOM 1696 N N . ALA B 1 25 ? 3.801 14.898 13.008 1 94.69 25 ALA B N 1
ATOM 1697 C CA . ALA B 1 25 ? 5.207 14.766 13.383 1 94.69 25 ALA B CA 1
ATOM 1698 C C . ALA B 1 25 ? 5.988 16.031 13.047 1 94.69 25 ALA B C 1
ATOM 1700 O O . ALA B 1 25 ? 6.68 16.094 12.023 1 94.69 25 ALA B O 1
ATOM 1701 N N . THR B 1 26 ? 5.945 17 13.945 1 93.31 26 THR B N 1
ATOM 1702 C CA . THR B 1 26 ? 6.574 18.297 13.719 1 93.31 26 THR B CA 1
ATOM 1703 C C . THR B 1 26 ? 8.047 18.266 14.125 1 93.31 26 THR B C 1
ATOM 1705 O O . THR B 1 26 ? 8.477 17.344 14.828 1 93.31 26 THR B O 1
ATOM 1708 N N . VAL B 1 27 ? 8.758 19.234 13.664 1 94.81 27 VAL B N 1
ATOM 1709 C CA . VAL B 1 27 ? 10.164 19.375 14.016 1 94.81 27 VAL B CA 1
ATOM 1710 C C . VAL B 1 27 ? 10.32 19.438 15.531 1 94.81 27 VAL B C 1
ATOM 1712 O O . VAL B 1 27 ? 11.227 18.828 16.094 1 94.81 27 VAL B O 1
ATOM 1715 N N . ILE B 1 28 ? 9.445 20.141 16.172 1 95.25 28 ILE B N 1
ATOM 1716 C CA . ILE B 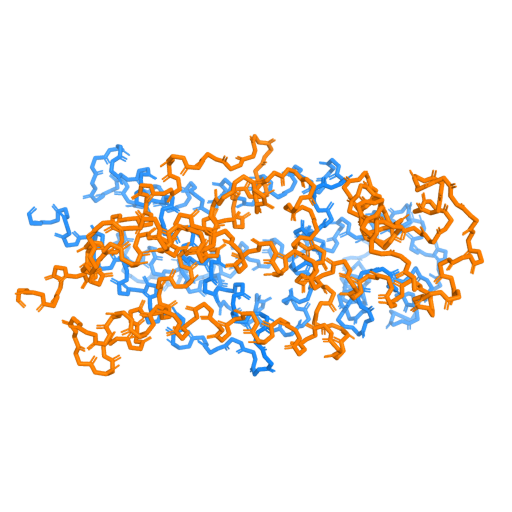1 28 ? 9.492 20.312 17.609 1 95.25 28 ILE B CA 1
ATOM 1717 C C . ILE B 1 28 ? 9.273 18.984 18.312 1 95.25 28 ILE B C 1
ATOM 1719 O O . ILE B 1 28 ? 9.992 18.641 19.25 1 95.25 28 ILE B O 1
ATOM 1723 N N . ARG B 1 29 ? 8.32 18.234 17.891 1 95.31 29 ARG B N 1
ATOM 1724 C CA . ARG B 1 29 ? 8.023 16.922 18.484 1 95.31 29 ARG B CA 1
ATOM 1725 C C . ARG B 1 29 ? 9.188 15.961 18.297 1 95.31 29 ARG B C 1
ATOM 1727 O O . ARG B 1 29 ? 9.547 15.227 19.219 1 95.31 29 ARG B O 1
ATOM 1734 N N . ILE B 1 30 ? 9.773 15.93 17.125 1 96.69 30 ILE B N 1
ATOM 1735 C CA . ILE B 1 30 ? 10.898 15.055 16.812 1 96.69 30 ILE B CA 1
ATOM 1736 C C . ILE B 1 30 ? 12.102 15.43 17.672 1 96.69 30 ILE B C 1
ATOM 1738 O O . ILE B 1 30 ? 12.766 14.562 18.234 1 96.69 30 ILE B O 1
ATOM 1742 N N . ALA B 1 31 ? 12.32 16.734 17.75 1 96.06 31 ALA B N 1
ATOM 1743 C CA . ALA B 1 31 ? 13.43 17.234 18.562 1 96.06 31 ALA B CA 1
ATOM 1744 C C . ALA B 1 31 ? 13.281 16.797 20.016 1 96.06 31 ALA B C 1
ATOM 1746 O O . ALA B 1 31 ? 14.258 16.391 20.641 1 96.06 31 ALA B O 1
ATOM 1747 N N . ARG B 1 32 ? 12.133 16.797 20.516 1 95.5 32 ARG B N 1
ATOM 1748 C CA . ARG B 1 32 ? 11.844 16.375 21.875 1 95.5 32 ARG B CA 1
ATOM 1749 C C . ARG B 1 32 ? 12.18 14.898 22.062 1 95.5 32 ARG B C 1
ATOM 1751 O O . ARG B 1 32 ? 12.797 14.516 23.062 1 95.5 32 ARG B O 1
ATOM 1758 N N . HIS B 1 33 ? 11.789 14.117 21.141 1 94.56 33 HIS B N 1
ATOM 1759 C CA . HIS B 1 33 ? 12.062 12.68 21.219 1 94.56 33 HIS B CA 1
ATOM 1760 C C . HIS B 1 33 ? 13.562 12.406 21.172 1 94.56 33 HIS B C 1
ATOM 1762 O O . HIS B 1 33 ? 14.039 11.453 21.797 1 94.56 33 HIS B O 1
ATOM 1768 N N . ALA B 1 34 ? 14.273 13.234 20.422 1 94.75 34 ALA B N 1
ATOM 1769 C CA . ALA B 1 34 ? 15.711 13.031 20.219 1 94.75 34 ALA B CA 1
ATOM 1770 C C . ALA B 1 34 ? 16.516 13.695 21.344 1 94.75 34 ALA B C 1
ATOM 1772 O O . ALA B 1 34 ? 17.719 13.484 21.453 1 94.75 34 ALA B O 1
ATOM 1773 N N . GLY B 1 35 ? 15.898 14.516 22.109 1 94.56 35 GLY B N 1
ATOM 1774 C CA . GLY B 1 35 ? 16.594 15.219 23.172 1 94.56 35 GLY B CA 1
ATOM 1775 C C . GLY B 1 35 ? 17.5 16.328 22.672 1 94.56 35 GLY B C 1
ATOM 1776 O O . GLY B 1 35 ? 18.594 16.531 23.203 1 94.56 35 GLY B O 1
ATOM 1777 N N . VAL B 1 36 ? 17.094 16.938 21.547 1 93.62 36 VAL B N 1
ATOM 1778 C CA . VAL B 1 36 ? 17.875 18.031 20.969 1 93.62 36 VAL B CA 1
ATOM 1779 C C . VAL B 1 36 ? 16.984 19.25 20.75 1 93.62 36 VAL B C 1
ATOM 1781 O O . VAL B 1 36 ? 15.766 19.188 20.969 1 93.62 36 VAL B O 1
ATOM 1784 N N . SER B 1 37 ? 17.594 20.344 20.375 1 92 37 SER B N 1
ATOM 1785 C CA . SER B 1 37 ? 16.828 21.531 20.031 1 92 37 SER B CA 1
ATOM 1786 C C . SER B 1 37 ? 16.328 21.453 18.578 1 92 37 SER B C 1
ATOM 1788 O O . SER B 1 37 ? 16.906 20.766 17.75 1 92 37 SER B O 1
ATOM 1790 N N . ALA B 1 38 ? 15.242 22.219 18.266 1 92.12 38 ALA B N 1
ATOM 1791 C CA . ALA B 1 38 ? 14.719 22.312 16.906 1 92.12 38 ALA B CA 1
ATOM 1792 C C . ALA B 1 38 ? 15.758 22.922 15.969 1 92.12 38 ALA B C 1
ATOM 1794 O O . ALA B 1 38 ? 15.805 22.562 14.789 1 92.12 38 ALA B O 1
ATOM 1795 N N . GLY B 1 39 ? 16.594 23.766 16.453 1 92.69 39 GLY B N 1
ATOM 1796 C CA . GLY B 1 39 ? 17.641 24.406 15.656 1 92.69 39 GLY B CA 1
ATOM 1797 C C . GLY B 1 39 ? 18.641 23.422 15.102 1 92.69 39 GLY B C 1
ATOM 1798 O O . GLY B 1 39 ? 19.141 23.609 13.984 1 92.69 39 GLY B O 1
ATOM 1799 N N . ILE B 1 40 ? 18.953 22.422 15.836 1 91.44 40 ILE B N 1
ATOM 1800 C CA . ILE B 1 40 ? 19.891 21.391 15.414 1 91.44 40 ILE B CA 1
ATOM 1801 C C . ILE B 1 40 ? 19.375 20.672 14.172 1 91.44 40 ILE B C 1
ATOM 1803 O O . ILE B 1 40 ? 20.141 20.359 13.266 1 91.44 40 ILE B O 1
ATOM 1807 N N . ILE B 1 41 ? 18.062 20.422 14.102 1 93 41 ILE B N 1
ATOM 1808 C CA . ILE B 1 41 ? 17.438 19.781 12.953 1 93 41 ILE B CA 1
ATOM 1809 C C . ILE B 1 41 ? 17.562 20.688 11.727 1 93 41 ILE B C 1
ATOM 1811 O O . ILE B 1 41 ? 17.922 20.219 10.641 1 93 41 ILE B O 1
ATOM 1815 N N . SER B 1 42 ? 17.312 21.953 11.922 1 93.06 42 SER B N 1
ATOM 1816 C CA . SER B 1 42 ? 17.438 22.891 10.82 1 93.06 42 SER B CA 1
ATOM 1817 C C . SER B 1 42 ? 18.875 22.969 10.312 1 93.06 42 SER B C 1
ATOM 1819 O O . SER B 1 42 ? 19.109 23.062 9.109 1 93.06 42 SER B O 1
ATOM 1821 N N . HIS B 1 43 ? 19.75 22.922 11.133 1 92.31 43 HIS B N 1
ATOM 1822 C CA . HIS B 1 43 ? 21.172 23.016 10.805 1 92.31 43 HIS B CA 1
ATOM 1823 C C . HIS B 1 43 ? 21.625 21.812 9.984 1 92.31 43 HIS B C 1
ATOM 1825 O O . HIS B 1 43 ? 22.281 21.969 8.953 1 92.31 43 HIS B O 1
ATOM 1831 N N . TYR B 1 44 ? 21.219 20.641 10.398 1 92.69 44 TYR B N 1
ATOM 1832 C CA . TYR B 1 44 ? 21.766 19.438 9.789 1 92.69 44 TYR B CA 1
ATOM 1833 C C . TYR B 1 44 ? 20.922 19 8.602 1 92.69 44 TYR B C 1
ATOM 1835 O O . TYR B 1 44 ? 21.453 18.469 7.621 1 92.69 44 TYR B O 1
ATOM 1843 N N . PHE B 1 45 ? 19.578 19.219 8.648 1 95.19 45 PHE B N 1
ATOM 1844 C CA . PHE B 1 45 ? 18.719 18.609 7.645 1 95.19 45 PHE B CA 1
ATOM 1845 C C . PHE B 1 45 ? 18 19.688 6.82 1 95.19 45 PHE B C 1
ATOM 1847 O O . PHE B 1 45 ? 17.344 19.375 5.828 1 95.19 45 PHE B O 1
ATOM 1854 N N . GLY B 1 46 ? 18.109 20.891 7.18 1 93.38 46 GLY B N 1
ATOM 1855 C CA . GLY B 1 46 ? 17.469 21.984 6.453 1 93.38 46 GLY B CA 1
ATOM 1856 C C . GLY B 1 46 ? 15.977 22.062 6.723 1 93.38 46 GLY B C 1
ATOM 1857 O O . GLY B 1 46 ? 15.234 22.688 5.953 1 93.38 46 GLY B O 1
ATOM 1858 N N . GLY B 1 47 ? 15.516 21.312 7.797 1 92.25 47 GLY B N 1
ATOM 1859 C CA . GLY B 1 47 ? 14.109 21.359 8.156 1 92.25 47 GLY B CA 1
ATOM 1860 C C . GLY B 1 47 ? 13.43 20 8.102 1 92.25 47 GLY B C 1
ATOM 1861 O O . GLY B 1 47 ? 14.102 18.969 8.031 1 92.25 47 GLY B O 1
ATOM 186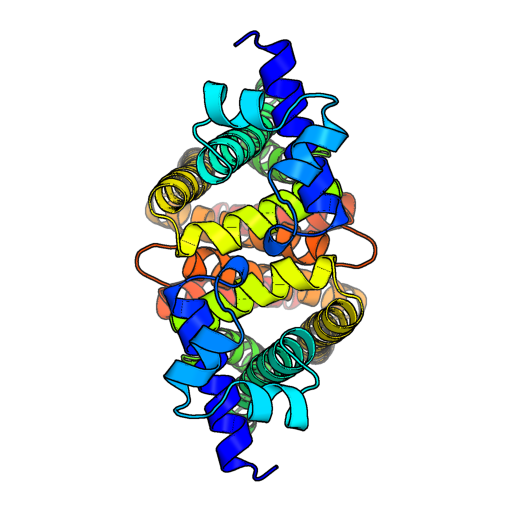2 N N . LYS B 1 48 ? 12.156 20.047 8.211 1 92.5 48 LYS B N 1
ATOM 1863 C CA . LYS B 1 48 ? 11.367 18.828 8.32 1 92.5 48 LYS B CA 1
ATOM 1864 C C . LYS B 1 48 ? 11.5 17.969 7.066 1 92.5 48 LYS B C 1
ATOM 1866 O O . LYS B 1 48 ? 11.656 16.75 7.156 1 92.5 48 LYS B O 1
ATOM 1871 N N . ASP B 1 49 ? 11.492 18.594 5.891 1 92.38 49 ASP B N 1
ATOM 1872 C CA . ASP B 1 49 ? 11.516 17.859 4.629 1 92.38 49 ASP B CA 1
ATOM 1873 C C . ASP B 1 49 ? 12.836 17.109 4.461 1 92.38 49 ASP B C 1
ATOM 1875 O O . ASP B 1 49 ? 12.844 15.953 4.031 1 92.38 49 ASP B O 1
ATOM 1879 N N . GLY B 1 50 ? 13.883 17.781 4.789 1 94.75 50 GLY B N 1
ATOM 1880 C CA . GLY B 1 50 ? 15.18 17.125 4.734 1 94.75 50 GLY B CA 1
ATOM 1881 C C . GLY B 1 50 ? 15.297 15.953 5.703 1 94.75 50 GLY B C 1
ATOM 1882 O O . GLY B 1 50 ? 15.867 14.914 5.363 1 94.75 50 GLY B O 1
ATOM 1883 N N . LEU B 1 51 ? 14.836 16.156 6.91 1 95.62 51 LEU B N 1
ATOM 1884 C CA . LEU B 1 51 ? 14.852 15.102 7.918 1 95.62 51 LEU B CA 1
ATOM 1885 C C . LEU B 1 51 ? 13.977 13.922 7.496 1 95.62 51 LEU B C 1
ATOM 1887 O O . LEU B 1 51 ? 14.367 12.766 7.656 1 95.62 51 LEU B O 1
ATOM 1891 N N . LEU B 1 52 ? 12.844 14.203 6.938 1 94.75 52 LEU B N 1
ATOM 1892 C CA . LEU B 1 52 ? 11.945 13.164 6.441 1 94.75 52 LEU B CA 1
ATOM 1893 C C . LEU B 1 52 ? 12.609 12.359 5.328 1 94.75 52 LEU B C 1
ATOM 1895 O O . LEU B 1 52 ? 12.531 11.125 5.316 1 94.75 52 LEU B O 1
ATOM 1899 N N . GLU B 1 53 ? 13.227 13.055 4.395 1 96.75 53 GLU B N 1
ATOM 1900 C CA . GLU B 1 53 ? 13.93 12.375 3.312 1 96.75 53 GLU B CA 1
ATOM 1901 C C . GLU B 1 53 ? 15.008 11.445 3.857 1 96.75 53 GLU B C 1
ATOM 1903 O O . GLU B 1 53 ? 15.141 10.305 3.406 1 96.75 53 GLU B O 1
ATOM 1908 N N . ALA B 1 54 ? 15.758 11.93 4.832 1 97.19 54 ALA B N 1
ATOM 1909 C CA . ALA B 1 54 ? 16.797 11.109 5.449 1 97.19 54 ALA B CA 1
ATOM 1910 C C . ALA B 1 54 ? 16.203 9.883 6.125 1 97.19 54 ALA B C 1
ATOM 1912 O O . ALA B 1 54 ? 16.781 8.797 6.074 1 97.19 54 ALA B O 1
ATOM 1913 N N . THR B 1 55 ? 15.094 10.062 6.766 1 97.56 55 THR B N 1
ATOM 1914 C CA . THR B 1 55 ? 14.398 8.977 7.438 1 97.56 55 THR B CA 1
ATOM 1915 C C . THR B 1 55 ? 13.914 7.934 6.426 1 97.56 55 THR B C 1
ATOM 1917 O O . THR B 1 55 ? 14.07 6.73 6.645 1 97.56 55 THR B O 1
ATOM 1920 N N . MET B 1 56 ? 13.406 8.398 5.262 1 97.62 56 MET B N 1
ATOM 1921 C CA . MET B 1 56 ? 12.945 7.48 4.219 1 97.62 56 MET B CA 1
ATOM 1922 C C . MET B 1 56 ? 14.117 6.719 3.605 1 97.62 56 MET B C 1
ATOM 1924 O O . MET B 1 56 ? 14 5.527 3.32 1 97.62 56 MET B O 1
ATOM 1928 N N . ARG B 1 57 ? 15.203 7.379 3.461 1 97.62 57 ARG B N 1
ATOM 1929 C CA . ARG B 1 57 ? 16.391 6.707 2.965 1 97.62 57 ARG B CA 1
ATOM 1930 C C . ARG B 1 57 ? 16.844 5.613 3.93 1 97.62 57 ARG B C 1
ATOM 1932 O O . ARG B 1 57 ? 17.359 4.574 3.504 1 97.62 57 ARG B O 1
ATOM 1939 N N . GLN B 1 58 ? 16.641 5.887 5.223 1 97.31 58 GLN B N 1
ATOM 1940 C CA . GLN B 1 58 ? 17.047 4.902 6.223 1 97.31 58 GLN B CA 1
ATOM 1941 C C . GLN B 1 58 ? 16.219 3.627 6.105 1 97.31 58 GLN B C 1
ATOM 1943 O O . GLN B 1 58 ? 16.75 2.52 6.195 1 97.31 58 GLN B O 1
ATOM 1948 N N . ILE B 1 59 ? 14.898 3.693 5.91 1 97.25 59 ILE B N 1
ATOM 1949 C CA . ILE B 1 59 ? 14.086 2.484 5.832 1 97.25 59 ILE B CA 1
ATOM 1950 C C . ILE B 1 59 ? 14.422 1.713 4.562 1 97.25 59 ILE B C 1
ATOM 1952 O O . ILE B 1 59 ? 14.414 0.479 4.555 1 97.25 59 ILE B O 1
ATOM 1956 N N . LEU B 1 60 ? 14.781 2.418 3.467 1 97.88 60 LEU B N 1
ATOM 1957 C CA . LEU B 1 60 ? 15.219 1.762 2.24 1 97.88 60 LEU B CA 1
ATOM 1958 C C . LEU B 1 60 ? 16.547 1.056 2.449 1 97.88 60 LEU B C 1
ATOM 1960 O O . LEU B 1 60 ? 16.766 -0.047 1.938 1 97.88 60 LEU B O 1
ATOM 1964 N N . HIS B 1 61 ? 17.406 1.757 3.156 1 97.44 61 HIS B N 1
ATOM 1965 C CA . HIS B 1 61 ? 18.688 1.143 3.484 1 97.44 61 HIS B CA 1
ATOM 1966 C C . HIS B 1 61 ? 18.484 -0.13 4.305 1 97.44 61 HIS B C 1
ATOM 1968 O O . HIS B 1 61 ? 19.125 -1.151 4.031 1 97.44 61 HIS B O 1
ATOM 1974 N N . ASP B 1 62 ? 17.625 -0.055 5.34 1 97.88 62 ASP B N 1
ATOM 1975 C CA . ASP B 1 62 ? 17.328 -1.209 6.184 1 97.88 62 ASP B CA 1
ATOM 1976 C C . ASP B 1 62 ? 16.766 -2.357 5.359 1 97.88 62 ASP B C 1
ATOM 1978 O O . ASP B 1 62 ? 17.109 -3.521 5.582 1 97.88 62 ASP B O 1
ATOM 1982 N N . LEU B 1 63 ? 15.922 -2.07 4.398 1 98.38 63 LEU B N 1
ATOM 1983 C CA . LEU B 1 63 ? 15.359 -3.074 3.504 1 98.38 63 LEU B CA 1
ATOM 1984 C C . LEU B 1 63 ? 16.453 -3.734 2.668 1 98.38 63 LEU B C 1
ATOM 1986 O O . LEU B 1 63 ? 16.5 -4.961 2.561 1 98.38 63 LEU B O 1
ATOM 1990 N N . GLY B 1 64 ? 17.312 -2.875 2.064 1 98.19 64 GLY B N 1
ATOM 1991 C CA . GLY B 1 64 ? 18.422 -3.404 1.302 1 98.19 64 GLY B CA 1
ATOM 1992 C C . GLY B 1 64 ? 19.312 -4.332 2.111 1 98.19 64 GLY B C 1
ATOM 1993 O O . GLY B 1 64 ? 19.719 -5.391 1.629 1 98.19 64 GLY B O 1
ATOM 1994 N N . SER B 1 65 ? 19.594 -3.93 3.35 1 98.31 65 SER B N 1
ATOM 1995 C CA . SER B 1 65 ? 20.438 -4.73 4.238 1 98.31 65 SER B CA 1
ATOM 1996 C C . SER B 1 65 ? 19.766 -6.055 4.586 1 98.31 65 SER B C 1
ATOM 1998 O O . SER B 1 65 ? 20.406 -7.098 4.617 1 98.31 65 SER B O 1
ATOM 2000 N N . ALA B 1 66 ? 18.438 -6.008 4.891 1 98.44 66 ALA B N 1
ATOM 2001 C CA . ALA B 1 66 ? 17.688 -7.211 5.246 1 98.44 66 ALA B CA 1
ATOM 2002 C C . ALA B 1 66 ? 17.734 -8.242 4.125 1 98.44 66 ALA B C 1
ATOM 2004 O O . ALA B 1 66 ? 17.906 -9.438 4.379 1 98.44 66 ALA B O 1
ATOM 2005 N N . VAL B 1 67 ? 17.625 -7.797 2.877 1 98.31 67 VAL B N 1
ATOM 2006 C CA . VAL B 1 67 ? 17.672 -8.688 1.722 1 98.31 67 VAL B CA 1
ATOM 2007 C C . VAL B 1 67 ? 19.094 -9.188 1.498 1 98.31 67 VAL B C 1
ATOM 2009 O O . VAL B 1 67 ? 19.312 -10.383 1.315 1 98.31 67 VAL B O 1
ATOM 2012 N N . SER B 1 68 ? 20.047 -8.242 1.534 1 98.06 68 SER B N 1
ATOM 2013 C CA . SER B 1 68 ? 21.453 -8.578 1.279 1 98.06 68 SER B CA 1
ATOM 2014 C C . SER B 1 68 ? 21.969 -9.586 2.297 1 98.06 68 SER B C 1
ATOM 2016 O O . SER B 1 68 ? 22.672 -10.531 1.936 1 98.06 68 SER B O 1
ATOM 2018 N N . ASP B 1 69 ? 21.656 -9.406 3.564 1 98.25 69 ASP B N 1
ATOM 2019 C CA . ASP B 1 69 ? 22.109 -10.297 4.625 1 98.25 69 ASP B CA 1
ATOM 2020 C C . ASP B 1 69 ? 21.594 -11.719 4.406 1 98.25 69 ASP B C 1
ATOM 2022 O O . ASP B 1 69 ? 22.344 -12.688 4.586 1 98.25 69 ASP B O 1
ATOM 2026 N N . ARG B 1 70 ? 20.375 -11.859 4.012 1 98.12 70 ARG B N 1
ATOM 2027 C CA . ARG B 1 70 ? 19.781 -13.172 3.77 1 98.12 70 ARG B CA 1
ATOM 2028 C C . ARG B 1 70 ? 20.406 -13.844 2.547 1 98.12 70 ARG B C 1
ATOM 2030 O O . ARG B 1 70 ? 20.672 -15.047 2.559 1 98.12 70 ARG B O 1
ATOM 2037 N N . ARG B 1 71 ? 20.656 -13.055 1.515 1 97.38 71 ARG B N 1
ATOM 2038 C CA . ARG B 1 71 ? 21.266 -13.609 0.314 1 97.38 71 ARG B CA 1
ATOM 2039 C C . ARG B 1 71 ? 22.688 -14.086 0.601 1 97.38 71 ARG B C 1
ATOM 2041 O O . ARG B 1 71 ? 23.109 -15.141 0.116 1 97.38 71 ARG B O 1
ATOM 2048 N N . LYS B 1 72 ? 23.406 -13.328 1.363 1 97.25 72 LYS B N 1
ATOM 2049 C CA . LYS B 1 72 ? 24.766 -13.68 1.716 1 97.25 72 LYS B CA 1
ATOM 2050 C C . LYS B 1 72 ? 24.812 -14.945 2.562 1 97.25 72 LYS B C 1
ATOM 2052 O O . LYS B 1 72 ? 25.797 -15.695 2.518 1 97.25 72 LYS B O 1
ATOM 2057 N N . ALA B 1 73 ? 23.766 -15.148 3.32 1 97.5 73 ALA B N 1
ATOM 2058 C CA . ALA B 1 73 ? 23.719 -16.266 4.254 1 97.5 73 ALA B CA 1
ATOM 2059 C C . ALA B 1 73 ? 23.312 -17.562 3.543 1 97.5 73 ALA B C 1
ATOM 2061 O O . ALA B 1 73 ? 23.375 -18.641 4.129 1 97.5 73 ALA B O 1
ATOM 2062 N N . LEU B 1 74 ? 22.906 -17.406 2.283 1 97.31 74 LEU B N 1
ATOM 2063 C CA . LEU B 1 74 ? 22.438 -18.578 1.55 1 97.31 74 LEU B CA 1
ATOM 2064 C C . LEU B 1 74 ? 23.594 -19.562 1.315 1 97.31 74 LEU B C 1
ATOM 2066 O O . LEU B 1 74 ? 24.703 -19.156 0.958 1 97.31 74 LEU B O 1
ATOM 2070 N N . THR B 1 75 ? 23.344 -20.797 1.572 1 96.31 75 THR B N 1
ATOM 2071 C CA . THR B 1 75 ? 24.266 -21.859 1.205 1 96.31 75 THR B CA 1
ATOM 2072 C C . THR B 1 75 ? 23.906 -22.438 -0.155 1 96.31 75 THR B C 1
ATOM 2074 O O . THR B 1 75 ? 24.781 -22.969 -0.86 1 96.31 75 THR B O 1
ATOM 2077 N N . ASP B 1 76 ? 22.609 -22.328 -0.481 1 93.12 76 ASP B N 1
ATOM 2078 C CA . ASP B 1 76 ? 22.047 -22.703 -1.775 1 93.12 76 ASP B CA 1
ATOM 2079 C C . ASP B 1 76 ? 21.938 -21.484 -2.699 1 93.12 76 ASP B C 1
ATOM 2081 O O . ASP B 1 76 ? 21.203 -20.547 -2.41 1 93.12 76 ASP B O 1
ATOM 2085 N N . THR B 1 77 ? 22.75 -21.547 -3.822 1 92.12 77 THR B N 1
ATOM 2086 C CA . THR B 1 77 ? 22.797 -20.375 -4.691 1 92.12 77 THR B CA 1
ATOM 2087 C C . THR B 1 77 ? 21.797 -20.516 -5.84 1 92.12 77 THR B C 1
ATOM 2089 O O . THR B 1 77 ? 21.969 -19.891 -6.891 1 92.12 77 THR B O 1
ATOM 2092 N N . SER B 1 78 ? 20.781 -21.453 -5.637 1 97.25 78 SER B N 1
ATOM 2093 C CA . SER B 1 78 ? 19.766 -21.594 -6.664 1 97.25 78 SER B CA 1
ATOM 2094 C C . SER B 1 78 ? 18.906 -20.344 -6.781 1 97.25 78 SER B C 1
ATOM 2096 O O . SER B 1 78 ? 18.766 -19.594 -5.816 1 97.25 78 SER B O 1
ATOM 2098 N N . PRO B 1 79 ? 18.375 -20.109 -7.98 1 97.69 79 PRO B N 1
ATOM 2099 C CA . PRO B 1 79 ? 17.484 -18.953 -8.156 1 97.69 79 PRO B CA 1
ATOM 2100 C C . PRO B 1 79 ? 16.312 -18.953 -7.191 1 97.69 79 PRO B C 1
ATOM 2102 O O . PRO B 1 79 ? 15.922 -17.906 -6.672 1 97.69 79 PRO B O 1
ATOM 2105 N N . ARG B 1 80 ? 15.727 -20.125 -6.922 1 97.94 80 ARG B N 1
ATOM 2106 C CA . ARG B 1 80 ? 14.602 -20.219 -6 1 97.94 80 ARG B CA 1
ATOM 2107 C C . ARG B 1 80 ? 15 -19.781 -4.598 1 97.94 80 ARG B C 1
ATOM 2109 O O . ARG B 1 80 ? 14.234 -19.109 -3.908 1 97.94 80 ARG B O 1
ATOM 2116 N N . ALA B 1 81 ? 16.188 -20.172 -4.16 1 98.25 81 ALA B N 1
ATOM 2117 C CA . ALA B 1 81 ? 16.688 -19.766 -2.85 1 98.25 81 ALA B CA 1
ATOM 2118 C C . ALA B 1 81 ? 16.859 -18.266 -2.775 1 98.25 81 ALA B C 1
ATOM 2120 O O . ALA B 1 81 ? 16.531 -17.641 -1.765 1 98.25 81 ALA B O 1
ATOM 2121 N N . HIS B 1 82 ? 17.406 -17.656 -3.82 1 98.5 82 HIS B N 1
ATOM 2122 C CA . HIS B 1 82 ? 17.578 -16.219 -3.869 1 98.5 82 HIS B CA 1
ATOM 2123 C C . HIS B 1 82 ? 16.234 -15.492 -3.883 1 98.5 82 HIS B C 1
ATOM 2125 O O . HIS B 1 82 ? 16.078 -14.469 -3.219 1 98.5 82 HIS B O 1
ATOM 2131 N N . LEU B 1 83 ? 15.289 -16.062 -4.66 1 98.81 83 LEU B N 1
ATOM 2132 C CA . LEU B 1 83 ? 13.953 -15.484 -4.676 1 98.81 83 LEU B CA 1
ATOM 2133 C C . LEU B 1 83 ? 13.32 -15.539 -3.287 1 98.81 83 LEU B C 1
ATOM 2135 O O . LEU B 1 83 ? 12.711 -14.57 -2.836 1 98.81 83 LEU B O 1
ATOM 2139 N N . SER B 1 84 ? 13.5 -16.641 -2.596 1 98.62 84 SER B N 1
ATOM 2140 C CA . SER B 1 84 ? 13 -16.797 -1.232 1 98.62 84 SER B CA 1
ATOM 2141 C C . SER B 1 84 ? 13.656 -15.789 -0.29 1 98.62 84 SER B C 1
ATOM 2143 O O . SER B 1 84 ? 13 -15.242 0.598 1 98.62 84 SER B O 1
ATOM 2145 N N . ALA B 1 85 ? 14.914 -15.523 -0.447 1 98.69 85 ALA B N 1
ATOM 2146 C CA . ALA B 1 85 ? 15.648 -14.562 0.377 1 98.69 85 ALA B CA 1
ATOM 2147 C C . ALA B 1 85 ? 15.117 -13.148 0.169 1 98.69 85 ALA B C 1
ATOM 2149 O O . ALA B 1 85 ? 15.031 -12.367 1.118 1 98.69 85 ALA B O 1
ATOM 2150 N N . ILE B 1 86 ? 14.812 -12.82 -1.074 1 98.75 86 ILE B N 1
ATOM 2151 C CA . ILE B 1 86 ? 14.234 -11.516 -1.377 1 98.75 86 ILE B CA 1
ATOM 2152 C C . ILE B 1 86 ? 12.891 -11.367 -0.671 1 98.75 86 ILE B C 1
ATOM 2154 O O . ILE B 1 86 ? 12.633 -10.352 -0.012 1 98.75 86 ILE B O 1
ATOM 2158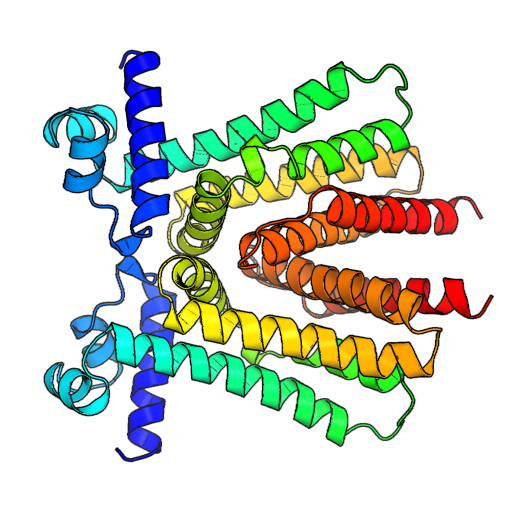 N N . ILE B 1 87 ? 12 -12.422 -0.795 1 98.81 87 ILE B N 1
ATOM 2159 C CA . ILE B 1 87 ? 10.703 -12.43 -0.13 1 98.81 87 ILE B CA 1
ATOM 2160 C C . ILE B 1 87 ? 10.891 -12.234 1.373 1 98.81 87 ILE B C 1
ATOM 2162 O O . ILE B 1 87 ? 10.305 -11.328 1.969 1 98.81 87 ILE B O 1
ATOM 2166 N N . ASP B 1 88 ? 11.805 -13 2.004 1 98.62 88 ASP B N 1
ATOM 2167 C CA . ASP B 1 88 ? 12.023 -12.969 3.445 1 98.62 88 ASP B CA 1
ATOM 2168 C C . ASP B 1 88 ? 12.547 -11.609 3.898 1 98.62 88 ASP B C 1
ATOM 2170 O O . ASP B 1 88 ? 12.18 -11.125 4.969 1 98.62 88 ASP B O 1
ATOM 2174 N N . GLY B 1 89 ? 13.406 -11.008 3.092 1 98.62 89 GLY B N 1
ATOM 2175 C CA . GLY B 1 89 ? 13.93 -9.688 3.414 1 98.62 89 GLY B CA 1
ATOM 2176 C C . GLY B 1 89 ? 12.859 -8.617 3.48 1 98.62 89 GLY B C 1
ATOM 2177 O O . GLY B 1 89 ? 12.938 -7.703 4.305 1 98.62 89 GLY B O 1
ATOM 2178 N N . ASN B 1 90 ? 11.859 -8.727 2.643 1 98.5 90 ASN B N 1
ATOM 2179 C CA . ASN B 1 90 ? 10.773 -7.754 2.619 1 98.5 90 ASN B CA 1
ATOM 2180 C C . ASN B 1 90 ? 9.867 -7.902 3.834 1 98.5 90 ASN B C 1
ATOM 2182 O O . ASN B 1 90 ? 9.102 -6.988 4.156 1 98.5 90 ASN B O 1
ATOM 2186 N N . PHE B 1 91 ? 9.898 -9.086 4.496 1 98.5 91 PHE B N 1
ATOM 2187 C CA . PHE B 1 91 ? 9.07 -9.32 5.672 1 98.5 91 PHE B CA 1
ATOM 2188 C C . PHE B 1 91 ? 9.93 -9.406 6.93 1 98.5 91 PHE B C 1
ATOM 2190 O O . PHE B 1 91 ? 9.5 -9.961 7.945 1 98.5 91 PHE B O 1
ATOM 2197 N N . ASP B 1 92 ? 11.188 -8.883 6.809 1 98.19 92 ASP B N 1
ATOM 2198 C CA . ASP B 1 92 ? 12.086 -8.812 7.961 1 98.19 92 ASP B CA 1
ATOM 2199 C C . ASP B 1 92 ? 11.469 -7.973 9.078 1 98.19 92 ASP B C 1
ATOM 2201 O O . ASP B 1 92 ? 10.734 -7.02 8.812 1 98.19 92 ASP B O 1
ATOM 2205 N N . SER B 1 93 ? 11.805 -8.273 10.352 1 97 93 SER B N 1
ATOM 2206 C CA . SER B 1 93 ? 11.281 -7.527 11.492 1 97 93 SER B CA 1
ATOM 2207 C C . SER B 1 93 ? 11.555 -6.035 11.352 1 97 93 SER B C 1
ATOM 2209 O O . SER B 1 93 ? 10.742 -5.207 11.773 1 97 93 SER B O 1
ATOM 2211 N N . SER B 1 94 ? 12.641 -5.605 10.773 1 96.19 94 SER B N 1
ATOM 2212 C CA . SER B 1 94 ? 13 -4.207 10.555 1 96.19 94 SER B CA 1
ATOM 2213 C C . SER B 1 94 ? 12.039 -3.539 9.578 1 96.19 94 SER B C 1
ATOM 2215 O O . SER B 1 94 ? 12 -2.311 9.477 1 96.19 94 SER B O 1
ATOM 2217 N N . GLN B 1 95 ? 11.289 -4.352 8.828 1 96.88 95 GLN B N 1
ATOM 2218 C CA . GLN B 1 95 ? 10.422 -3.822 7.773 1 96.88 95 GLN B CA 1
ATOM 2219 C C . GLN B 1 95 ? 8.953 -3.875 8.188 1 96.88 95 GLN B C 1
ATOM 2221 O O . GLN B 1 95 ? 8.117 -3.168 7.621 1 96.88 95 GLN B O 1
ATOM 2226 N N . VAL B 1 96 ? 8.617 -4.727 9.273 1 96.69 96 VAL B N 1
ATOM 2227 C CA . VAL B 1 96 ? 7.199 -4.98 9.477 1 96.69 96 VAL B CA 1
ATOM 2228 C C . VAL B 1 96 ? 6.805 -4.586 10.898 1 96.69 96 VAL B C 1
ATOM 2230 O O . VAL B 1 96 ? 5.633 -4.656 11.273 1 96.69 96 VAL B O 1
ATOM 2233 N N . ASN B 1 97 ? 7.809 -4.188 11.695 1 96.25 97 ASN B N 1
ATOM 2234 C CA . ASN B 1 97 ? 7.398 -3.684 13 1 96.25 97 ASN B CA 1
ATOM 2235 C C . ASN B 1 97 ? 6.562 -2.412 12.875 1 96.25 97 ASN B C 1
ATOM 2237 O O . ASN B 1 97 ? 6.535 -1.786 11.812 1 96.25 97 ASN B O 1
ATOM 2241 N N . ALA B 1 98 ? 5.898 -2.045 13.945 1 94.88 98 ALA B N 1
ATOM 2242 C CA . ALA B 1 98 ? 4.891 -0.987 13.914 1 94.88 98 ALA B CA 1
ATOM 2243 C C . ALA B 1 98 ? 5.496 0.327 13.422 1 94.88 98 ALA B C 1
ATOM 2245 O O . ALA B 1 98 ? 4.918 1 12.562 1 94.88 98 ALA B O 1
ATOM 2246 N N . SER B 1 99 ? 6.664 0.708 13.938 1 95.56 99 SER B N 1
ATOM 2247 C CA . SER B 1 99 ? 7.309 1.968 13.578 1 95.56 99 SER B CA 1
ATOM 2248 C C . SER B 1 99 ? 7.691 1.996 12.102 1 95.56 99 SER B C 1
ATOM 2250 O O . SER B 1 99 ? 7.426 2.977 11.406 1 95.56 99 SER B O 1
ATOM 2252 N N . ALA B 1 100 ? 8.289 0.961 11.625 1 97.06 100 ALA B N 1
ATOM 2253 C CA . ALA B 1 100 ? 8.68 0.866 10.219 1 97.06 100 ALA B CA 1
ATOM 2254 C C . ALA B 1 100 ? 7.449 0.899 9.312 1 97.06 100 ALA B C 1
ATOM 2256 O O . ALA B 1 100 ? 7.434 1.611 8.305 1 97.06 100 ALA B O 1
ATOM 2257 N N . ALA B 1 101 ? 6.402 0.136 9.703 1 97.12 101 ALA B N 1
ATOM 2258 C CA . ALA B 1 101 ? 5.191 0.041 8.891 1 97.12 101 ALA B CA 1
ATOM 2259 C C . ALA B 1 101 ? 4.539 1.41 8.719 1 97.12 101 ALA B C 1
ATOM 2261 O O . ALA B 1 101 ? 4.164 1.79 7.605 1 97.12 101 ALA B O 1
ATOM 2262 N N . ARG B 1 102 ? 4.422 2.145 9.82 1 96.44 102 ARG B N 1
ATOM 2263 C CA . ARG B 1 102 ? 3.826 3.473 9.742 1 96.44 102 ARG B CA 1
ATOM 2264 C C . ARG B 1 102 ? 4.699 4.418 8.922 1 96.44 102 ARG B C 1
ATOM 2266 O O . ARG B 1 102 ? 4.188 5.273 8.195 1 96.44 102 ARG B O 1
ATOM 2273 N N . THR B 1 103 ? 6.008 4.258 9.008 1 97.25 103 THR B N 1
ATOM 2274 C CA . THR B 1 103 ? 6.93 5.07 8.219 1 97.25 103 THR B CA 1
ATOM 2275 C C . THR B 1 103 ? 6.805 4.746 6.734 1 97.25 103 THR B C 1
ATOM 2277 O O . THR B 1 103 ? 6.797 5.648 5.895 1 97.25 103 THR B O 1
ATOM 2280 N N . TRP B 1 104 ? 6.684 3.451 6.34 1 98.19 104 TRP B N 1
ATOM 2281 C CA . TRP B 1 104 ? 6.48 3.049 4.949 1 98.19 104 TRP B CA 1
ATOM 2282 C C . TRP B 1 104 ? 5.199 3.652 4.391 1 98.19 104 TRP B C 1
ATOM 2284 O O . TRP B 1 104 ? 5.191 4.195 3.285 1 98.19 104 TRP B O 1
ATOM 2294 N N . LEU B 1 105 ? 4.148 3.582 5.129 1 97.5 105 LEU B N 1
ATOM 2295 C CA . LEU B 1 105 ? 2.875 4.141 4.688 1 97.5 105 LEU B CA 1
ATOM 2296 C C . LEU B 1 105 ? 2.986 5.648 4.48 1 97.5 105 LEU B C 1
ATOM 2298 O O . LEU B 1 105 ? 2.479 6.184 3.492 1 97.5 105 LEU B O 1
ATOM 2302 N N . ALA B 1 106 ? 3.684 6.312 5.414 1 96.38 106 ALA B N 1
ATOM 2303 C CA . ALA B 1 106 ? 3.934 7.746 5.281 1 96.38 106 ALA B CA 1
ATOM 2304 C C . ALA B 1 106 ? 4.781 8.039 4.047 1 96.38 106 ALA B C 1
ATOM 2306 O O . ALA B 1 106 ? 4.52 9.008 3.324 1 96.38 106 ALA B O 1
ATOM 2307 N N . PHE B 1 107 ? 5.809 7.191 3.818 1 97.69 107 PHE B N 1
ATOM 2308 C CA . PHE B 1 107 ? 6.684 7.332 2.66 1 97.69 107 PHE B CA 1
ATOM 2309 C C . PHE B 1 107 ? 5.887 7.246 1.364 1 97.69 107 PHE B C 1
ATOM 2311 O O . PHE B 1 107 ? 5.992 8.125 0.506 1 97.69 107 PHE B O 1
ATOM 2318 N N . TRP B 1 108 ? 5.035 6.242 1.232 1 97.69 108 TRP B N 1
ATOM 2319 C CA . TRP B 1 108 ? 4.242 6.051 0.024 1 97.69 108 TRP B CA 1
ATOM 2320 C C . TRP B 1 108 ? 3.285 7.219 -0.192 1 97.69 108 TRP B C 1
ATOM 2322 O O . TRP B 1 108 ? 3.201 7.762 -1.294 1 97.69 108 TRP B O 1
ATOM 2332 N N . ALA B 1 109 ? 2.658 7.664 0.835 1 95.94 109 ALA B N 1
ATOM 2333 C CA . ALA B 1 109 ? 1.703 8.766 0.745 1 95.94 109 ALA B CA 1
ATOM 2334 C C . ALA B 1 109 ? 2.404 10.07 0.368 1 95.94 109 ALA B C 1
ATOM 2336 O O . ALA B 1 109 ? 1.851 10.891 -0.368 1 95.94 109 ALA B O 1
ATOM 2337 N N . SER B 1 110 ? 3.609 10.273 0.832 1 94.81 110 SER B N 1
ATOM 2338 C CA . SER B 1 110 ? 4.344 11.508 0.589 1 94.81 110 SER B CA 1
ATOM 2339 C C . SER B 1 110 ? 5.02 11.492 -0.777 1 94.81 110 SER B C 1
ATOM 2341 O O . SER B 1 110 ? 5.219 12.547 -1.39 1 94.81 110 SER B O 1
ATOM 2343 N N . SER B 1 111 ? 5.367 10.297 -1.188 1 96.12 111 SER B N 1
ATOM 2344 C CA . SER B 1 111 ? 6.172 10.164 -2.398 1 96.12 111 SER B CA 1
ATOM 2345 C C . SER B 1 111 ? 5.406 10.648 -3.625 1 96.12 111 SER B C 1
ATOM 2347 O O . SER B 1 111 ? 6.012 11.047 -4.621 1 96.12 111 SER B O 1
ATOM 2349 N N . VAL B 1 112 ? 4.121 10.711 -3.557 1 94.31 112 VAL B N 1
ATOM 2350 C CA . VAL B 1 112 ? 3.33 11.078 -4.727 1 94.31 112 VAL B CA 1
ATOM 2351 C C . VAL B 1 112 ? 3.186 12.594 -4.805 1 94.31 112 VAL B C 1
ATOM 2353 O O . VAL B 1 112 ? 2.643 13.125 -5.773 1 94.31 112 VAL B O 1
ATOM 2356 N N . HIS B 1 113 ? 3.74 13.422 -3.779 1 92.38 113 HIS B N 1
ATOM 2357 C CA . HIS B 1 113 ? 3.594 14.875 -3.746 1 92.38 113 HIS B CA 1
ATOM 2358 C C . HIS B 1 113 ? 4.953 15.562 -3.715 1 92.38 113 HIS B C 1
ATOM 2360 O O . HIS B 1 113 ? 5.043 16.781 -3.908 1 92.38 113 HIS B O 1
ATOM 2366 N N . LYS B 1 114 ? 5.977 14.805 -3.414 1 93.88 114 LYS B N 1
ATOM 2367 C CA . LYS B 1 114 ? 7.32 15.359 -3.283 1 93.88 114 LYS B CA 1
ATOM 2368 C C . LYS B 1 114 ? 8.273 14.727 -4.297 1 93.88 114 LYS B C 1
ATOM 2370 O O . LYS B 1 114 ? 8.617 13.547 -4.188 1 93.88 114 LYS B O 1
ATOM 2375 N N . PRO B 1 115 ? 8.805 15.469 -5.18 1 93.69 115 PRO B N 1
ATOM 2376 C CA . PRO B 1 115 ? 9.625 14.938 -6.273 1 93.69 115 PRO B CA 1
ATOM 2377 C C . PRO B 1 115 ? 10.812 14.125 -5.781 1 93.69 115 PRO B C 1
ATOM 2379 O O . PRO B 1 115 ? 11.141 13.078 -6.355 1 93.69 115 PRO B O 1
ATOM 2382 N N . GLU B 1 116 ? 11.422 14.578 -4.738 1 94.69 116 GLU B N 1
ATOM 2383 C CA . GLU B 1 116 ? 12.586 13.867 -4.227 1 94.69 116 GLU B CA 1
ATOM 2384 C C . GLU B 1 116 ? 12.203 12.492 -3.682 1 94.69 116 GLU B C 1
ATOM 2386 O O . GLU B 1 116 ? 12.93 11.516 -3.885 1 94.69 116 GLU B O 1
ATOM 2391 N N . LEU B 1 117 ? 11.102 12.414 -3.027 1 96.5 117 LEU B N 1
ATOM 2392 C CA . LEU B 1 117 ? 10.633 11.141 -2.494 1 96.5 117 LEU B CA 1
ATOM 2393 C C . LEU B 1 117 ? 10.094 10.242 -3.609 1 96.5 117 LEU B C 1
ATOM 2395 O O . LEU B 1 117 ? 10.203 9.016 -3.533 1 96.5 117 LEU B O 1
ATOM 2399 N N . GLN B 1 118 ? 9.547 10.859 -4.598 1 96.12 118 GLN B N 1
ATOM 2400 C CA . GLN B 1 118 ? 9.094 10.102 -5.754 1 96.12 118 GLN B CA 1
ATOM 2401 C C . GLN B 1 118 ? 10.25 9.391 -6.438 1 96.12 118 GLN B C 1
ATOM 2403 O O . GLN B 1 118 ? 10.125 8.227 -6.828 1 96.12 118 GLN B O 1
ATOM 2408 N N . ARG B 1 119 ? 11.375 10.086 -6.539 1 95.88 119 ARG B N 1
ATOM 2409 C CA . ARG B 1 119 ? 12.57 9.484 -7.125 1 95.88 119 ARG B CA 1
ATOM 2410 C C . ARG B 1 119 ? 13.047 8.305 -6.289 1 95.88 119 ARG B C 1
ATOM 2412 O O . ARG B 1 119 ? 13.391 7.25 -6.828 1 95.88 119 ARG B O 1
ATOM 2419 N N . LEU B 1 120 ? 13.055 8.508 -4.969 1 96.56 120 LEU B N 1
ATOM 2420 C CA . LEU B 1 120 ? 13.453 7.441 -4.062 1 96.56 120 LEU B CA 1
ATOM 2421 C C . LEU B 1 120 ? 12.523 6.242 -4.191 1 96.56 120 LEU B C 1
ATOM 2423 O O . LEU B 1 120 ? 12.977 5.094 -4.199 1 96.56 120 LEU B O 1
ATOM 2427 N N . GLN B 1 121 ? 11.25 6.516 -4.293 1 97.56 121 GLN B N 1
ATOM 2428 C CA . GLN B 1 121 ? 10.258 5.453 -4.43 1 97.56 121 GLN B CA 1
ATOM 2429 C C . GLN B 1 121 ? 10.445 4.699 -5.742 1 97.56 121 GLN B C 1
ATOM 2431 O O . GLN B 1 121 ? 10.305 3.475 -5.785 1 97.56 121 GLN B O 1
ATOM 2436 N N . TYR B 1 122 ? 10.773 5.387 -6.801 1 95.88 122 TYR B N 1
ATOM 2437 C CA . TYR B 1 122 ? 11.016 4.762 -8.094 1 95.88 122 TYR B CA 1
ATOM 2438 C C . TYR B 1 122 ? 12.219 3.826 -8.031 1 95.88 122 TYR B C 1
ATOM 2440 O O . TYR B 1 122 ? 12.172 2.709 -8.547 1 95.88 122 TYR B O 1
ATOM 2448 N N . VAL B 1 123 ? 13.25 4.297 -7.434 1 96.06 123 VAL B N 1
ATOM 2449 C CA . VAL B 1 123 ? 14.453 3.488 -7.262 1 96.06 123 VAL B CA 1
ATOM 2450 C C . VAL B 1 123 ? 14.117 2.229 -6.469 1 96.06 123 VAL B C 1
ATOM 2452 O O . VAL B 1 123 ? 14.562 1.132 -6.816 1 96.06 123 VAL B O 1
ATOM 2455 N N . ASN B 1 124 ? 13.336 2.41 -5.348 1 97.25 124 ASN B N 1
ATOM 2456 C CA . ASN B 1 124 ? 12.906 1.286 -4.523 1 97.25 124 ASN B CA 1
ATOM 2457 C C . ASN B 1 124 ? 12.102 0.27 -5.336 1 97.25 124 ASN B C 1
ATOM 2459 O O . ASN B 1 124 ? 12.375 -0.931 -5.273 1 97.25 124 ASN B O 1
ATOM 2463 N N . ASP B 1 125 ? 11.188 0.709 -6.098 1 97.38 125 ASP B N 1
ATOM 2464 C CA . ASP B 1 125 ? 10.336 -0.13 -6.941 1 97.38 125 ASP B CA 1
ATOM 2465 C C . ASP B 1 125 ? 11.172 -0.896 -7.965 1 97.38 125 ASP B C 1
ATOM 2467 O O . ASP B 1 125 ? 11 -2.107 -8.133 1 97.38 125 ASP B O 1
ATOM 2471 N N . ARG B 1 126 ? 12.086 -0.201 -8.633 1 96.62 126 ARG B N 1
ATOM 2472 C CA . ARG B 1 126 ? 12.938 -0.793 -9.664 1 96.62 126 ARG B CA 1
ATOM 2473 C C . ARG B 1 126 ? 13.875 -1.838 -9.07 1 96.62 126 ARG B C 1
ATOM 2475 O O . ARG B 1 126 ? 14.148 -2.863 -9.695 1 96.62 126 ARG B O 1
ATOM 2482 N N . ARG B 1 127 ? 14.375 -1.541 -7.926 1 97.5 127 ARG B N 1
ATOM 2483 C CA . ARG B 1 127 ? 15.305 -2.467 -7.285 1 97.5 127 ARG B CA 1
ATOM 2484 C C . ARG B 1 127 ? 14.633 -3.809 -7.012 1 97.5 127 ARG B C 1
ATOM 2486 O O . ARG B 1 127 ? 15.211 -4.863 -7.293 1 97.5 127 ARG B O 1
ATOM 2493 N N . LEU B 1 128 ? 13.453 -3.814 -6.387 1 98.44 128 LEU B N 1
ATOM 2494 C CA . LEU B 1 128 ? 12.727 -5.055 -6.125 1 98.44 128 LEU B CA 1
ATOM 2495 C C . LEU B 1 128 ? 12.453 -5.805 -7.422 1 98.44 128 LEU B C 1
ATOM 2497 O O . LEU B 1 128 ? 12.773 -6.988 -7.543 1 98.44 128 LEU B O 1
ATOM 2501 N N . TYR B 1 129 ? 11.938 -5.051 -8.406 1 98.25 129 TYR B N 1
ATOM 2502 C CA . TYR B 1 129 ? 11.609 -5.637 -9.695 1 98.25 129 TYR B CA 1
ATOM 2503 C C . TYR B 1 129 ? 12.852 -6.227 -10.359 1 98.25 129 TYR B C 1
ATOM 2505 O O . TYR B 1 129 ? 12.828 -7.363 -10.836 1 98.25 129 TYR B O 1
ATOM 2513 N N . ALA B 1 130 ? 13.945 -5.496 -10.336 1 98.19 130 ALA B N 1
ATOM 2514 C CA . ALA B 1 130 ? 15.172 -5.93 -10.992 1 98.19 130 ALA B CA 1
ATOM 2515 C C . ALA B 1 130 ? 15.766 -7.156 -10.297 1 98.19 130 ALA B C 1
ATOM 2517 O O . ALA B 1 130 ? 16.234 -8.078 -10.961 1 98.19 130 ALA B O 1
ATOM 2518 N N . ASN B 1 131 ? 15.75 -7.156 -8.977 1 98.31 131 ASN B N 1
ATOM 2519 C CA . ASN B 1 131 ? 16.25 -8.305 -8.219 1 98.31 131 ASN B CA 1
ATOM 2520 C C . ASN B 1 131 ? 15.453 -9.57 -8.539 1 98.31 131 ASN B C 1
ATOM 2522 O O . ASN B 1 131 ? 16.031 -10.633 -8.75 1 98.31 131 ASN B O 1
ATOM 2526 N N . LEU B 1 132 ? 14.172 -9.453 -8.594 1 98.75 132 LEU B N 1
ATOM 2527 C CA . LEU B 1 132 ? 13.305 -10.578 -8.922 1 98.75 132 LEU B CA 1
ATOM 2528 C C . LEU B 1 132 ? 13.531 -11.039 -10.359 1 98.75 132 LEU B C 1
ATOM 2530 O O . LEU B 1 132 ? 13.711 -12.234 -10.609 1 98.75 132 LEU B O 1
ATOM 2534 N N . CYS B 1 133 ? 13.531 -10.055 -11.297 1 98.62 133 CYS B N 1
ATOM 2535 C CA . CYS B 1 133 ? 13.703 -10.367 -12.711 1 98.62 133 CYS B CA 1
ATOM 2536 C C . CYS B 1 133 ? 15.016 -11.102 -12.953 1 98.62 133 CYS B C 1
ATOM 2538 O O . CYS B 1 133 ? 15.062 -12.062 -13.719 1 98.62 133 CYS B O 1
ATOM 2540 N N . HIS B 1 134 ? 16.031 -10.641 -12.312 1 98.5 134 HIS B N 1
ATOM 2541 C CA . HIS B 1 134 ? 17.344 -11.258 -12.461 1 98.5 134 HIS B CA 1
ATOM 2542 C C . HIS B 1 134 ? 17.297 -12.742 -12.102 1 98.5 134 HIS B C 1
ATOM 2544 O O . HIS B 1 134 ? 17.844 -13.578 -12.828 1 98.5 134 HIS B O 1
ATOM 2550 N N . GLN B 1 135 ? 16.688 -13.07 -11.016 1 98.5 135 GLN B N 1
ATOM 2551 C CA . GLN B 1 135 ? 16.625 -14.469 -10.578 1 98.5 135 GLN B CA 1
ATOM 2552 C C . GLN B 1 135 ? 15.68 -15.273 -11.461 1 98.5 135 GLN B C 1
ATOM 2554 O O . GLN B 1 135 ? 15.977 -16.406 -11.82 1 98.5 135 GLN B O 1
ATOM 2559 N N . PHE B 1 136 ? 14.492 -14.695 -11.859 1 98.5 136 PHE B N 1
ATOM 2560 C CA . PHE B 1 136 ? 13.539 -15.398 -12.719 1 98.5 136 PHE B CA 1
ATOM 2561 C C . PHE B 1 136 ? 14.156 -15.68 -14.086 1 98.5 136 PHE B C 1
ATOM 2563 O O . PHE B 1 136 ? 13.867 -16.703 -14.703 1 98.5 136 PHE B O 1
ATOM 2570 N N . ARG B 1 137 ? 15.023 -14.766 -14.562 1 98.06 137 ARG B N 1
ATOM 2571 C CA . ARG B 1 137 ? 15.648 -14.914 -15.875 1 98.06 137 ARG B CA 1
ATOM 2572 C C . ARG B 1 137 ? 16.562 -16.141 -15.914 1 98.06 137 ARG B C 1
ATOM 2574 O O . ARG B 1 137 ? 16.859 -16.672 -16.984 1 98.06 137 ARG B O 1
ATOM 2581 N N . ARG B 1 138 ? 17 -16.594 -14.789 1 97.25 138 ARG B N 1
ATOM 2582 C CA . ARG B 1 138 ? 17.812 -17.797 -14.695 1 97.25 138 ARG B CA 1
ATOM 2583 C C . ARG B 1 138 ? 16.953 -19.047 -14.805 1 97.25 138 ARG B C 1
ATOM 2585 O O . ARG B 1 138 ? 17.484 -20.156 -14.992 1 97.25 138 ARG B O 1
ATOM 2592 N N . LEU B 1 139 ? 15.648 -18.891 -14.766 1 96.75 139 LEU B N 1
ATOM 2593 C CA . LEU B 1 139 ? 14.758 -20.047 -14.688 1 96.75 139 LEU B CA 1
ATOM 2594 C C . LEU B 1 139 ? 13.805 -20.062 -15.875 1 96.75 139 LEU B C 1
ATOM 2596 O O . LEU B 1 139 ? 13.203 -21.109 -16.172 1 96.75 139 LEU B O 1
ATOM 2600 N N . MET B 1 140 ? 13.594 -18.984 -16.594 1 96.81 140 MET B N 1
ATOM 2601 C CA . MET B 1 140 ? 12.586 -18.875 -17.641 1 96.81 140 MET B CA 1
ATOM 2602 C C . MET B 1 140 ? 12.961 -17.781 -18.641 1 96.81 140 MET B C 1
ATOM 2604 O O . MET B 1 140 ? 13.836 -16.953 -18.359 1 96.81 140 MET B O 1
ATOM 2608 N N . PRO B 1 141 ? 12.367 -17.75 -19.828 1 96.94 141 PRO B N 1
ATOM 2609 C CA . PRO B 1 141 ? 12.672 -16.719 -20.844 1 96.94 141 PRO B CA 1
ATOM 2610 C C . PRO B 1 141 ? 12.391 -15.305 -20.344 1 96.94 141 PRO B C 1
ATOM 2612 O O . PRO B 1 141 ? 11.555 -15.109 -19.469 1 96.94 141 PRO B O 1
ATOM 2615 N N . ARG B 1 142 ? 12.969 -14.32 -20.953 1 97.19 142 ARG B N 1
ATOM 2616 C CA . ARG B 1 142 ? 13.016 -12.922 -20.547 1 97.19 142 ARG B CA 1
ATOM 2617 C C . ARG B 1 142 ? 11.609 -12.375 -20.312 1 97.19 142 ARG B C 1
ATOM 2619 O O . ARG B 1 142 ? 11.328 -11.75 -19.297 1 97.19 142 ARG B O 1
ATOM 2626 N N . GLU B 1 143 ? 10.719 -12.586 -21.219 1 96.44 143 GLU B N 1
ATOM 2627 C CA . GLU B 1 143 ? 9.375 -12.016 -21.125 1 96.44 143 GLU B CA 1
ATOM 2628 C C . GLU B 1 143 ? 8.594 -12.625 -19.969 1 96.44 143 GLU B C 1
ATOM 2630 O O . GLU B 1 143 ? 7.883 -11.914 -19.25 1 96.44 143 GLU B O 1
ATOM 2635 N N . ASP B 1 144 ? 8.75 -13.93 -19.797 1 96.75 144 ASP B N 1
ATOM 2636 C CA . ASP B 1 144 ? 8.102 -14.609 -18.672 1 96.75 144 ASP B CA 1
ATOM 2637 C C . ASP B 1 144 ? 8.695 -14.164 -17.344 1 96.75 144 ASP B C 1
ATOM 2639 O O . ASP B 1 144 ? 7.969 -14.031 -16.344 1 96.75 144 ASP B O 1
ATOM 2643 N N . ALA B 1 145 ? 10.031 -13.961 -17.359 1 98.12 145 ALA B N 1
ATOM 2644 C CA . ALA B 1 145 ? 10.711 -13.492 -16.141 1 98.12 145 ALA B CA 1
ATOM 2645 C C . ALA B 1 145 ? 10.211 -12.109 -15.734 1 98.12 145 ALA B C 1
ATOM 2647 O O . ALA B 1 145 ? 9.961 -11.859 -14.555 1 98.12 145 ALA B O 1
ATOM 2648 N N . ARG B 1 146 ? 10.055 -11.25 -16.719 1 97.56 146 ARG B N 1
ATOM 2649 C CA . ARG B 1 146 ? 9.562 -9.898 -16.469 1 97.56 146 ARG B CA 1
ATOM 2650 C C . ARG B 1 146 ? 8.133 -9.93 -15.93 1 97.56 146 ARG B C 1
ATOM 2652 O O . ARG B 1 146 ? 7.805 -9.219 -14.984 1 97.56 146 ARG B O 1
ATOM 2659 N N . TYR B 1 147 ? 7.355 -10.75 -16.5 1 96.12 147 TYR B N 1
ATOM 2660 C CA . TYR B 1 147 ? 5.969 -10.906 -16.078 1 96.12 147 TYR B CA 1
ATOM 2661 C C . TYR B 1 147 ? 5.891 -11.469 -14.664 1 96.12 147 TYR B C 1
ATOM 2663 O O . TYR B 1 147 ? 5.152 -10.953 -13.82 1 96.12 147 TYR B O 1
ATOM 2671 N N . SER B 1 148 ? 6.668 -12.5 -14.406 1 97.94 148 SER B N 1
ATOM 2672 C CA . SER B 1 148 ? 6.691 -13.133 -13.086 1 97.94 148 SER B CA 1
ATOM 2673 C C . SER B 1 148 ? 7.203 -12.164 -12.023 1 97.94 148 SER B C 1
ATOM 2675 O O . SER B 1 148 ? 6.695 -12.148 -10.898 1 97.94 148 SER B O 1
ATOM 2677 N N . ALA B 1 149 ? 8.18 -11.344 -12.391 1 98.62 149 ALA B N 1
ATOM 2678 C CA . ALA B 1 149 ? 8.734 -10.367 -11.461 1 98.62 149 ALA B CA 1
ATOM 2679 C C . ALA B 1 149 ? 7.695 -9.328 -11.07 1 98.62 149 ALA B C 1
ATOM 2681 O O . ALA B 1 149 ? 7.605 -8.938 -9.906 1 98.62 149 ALA B O 1
ATOM 2682 N N . ARG B 1 150 ? 6.871 -8.891 -12.023 1 97.88 150 ARG B N 1
ATOM 2683 C CA . ARG B 1 150 ? 5.816 -7.926 -11.742 1 97.88 150 ARG B CA 1
ATOM 2684 C C . ARG B 1 150 ? 4.785 -8.5 -10.781 1 97.88 150 ARG B C 1
ATOM 2686 O O . ARG B 1 150 ? 4.414 -7.855 -9.797 1 97.88 150 ARG B O 1
ATOM 2693 N N . GLY B 1 151 ? 4.352 -9.711 -11.062 1 98.38 151 GLY B N 1
ATOM 2694 C CA . GLY B 1 151 ? 3.395 -10.367 -10.188 1 98.38 151 GLY B CA 1
ATOM 2695 C C . GLY B 1 151 ? 3.936 -10.617 -8.789 1 98.38 151 GLY B C 1
ATOM 2696 O O . GLY B 1 151 ? 3.246 -10.375 -7.801 1 98.38 151 GLY B O 1
ATOM 2697 N N . MET B 1 152 ? 5.195 -11.047 -8.719 1 98.88 152 MET B N 1
ATOM 2698 C CA . MET B 1 152 ? 5.805 -11.359 -7.426 1 98.88 152 MET B CA 1
ATOM 2699 C C . MET B 1 152 ? 6.008 -10.094 -6.602 1 98.88 152 MET B C 1
ATOM 2701 O O . MET B 1 152 ? 5.773 -10.094 -5.391 1 98.88 152 MET B O 1
ATOM 2705 N N . ALA B 1 153 ? 6.457 -9.031 -7.27 1 98.81 153 ALA B N 1
ATOM 2706 C CA . ALA B 1 153 ? 6.609 -7.75 -6.582 1 98.81 153 ALA B CA 1
ATOM 2707 C C . ALA B 1 153 ? 5.273 -7.27 -6.02 1 98.81 153 ALA B C 1
ATOM 2709 O O . ALA B 1 153 ? 5.195 -6.836 -4.867 1 98.81 153 ALA B O 1
ATOM 2710 N N . ALA B 1 154 ? 4.211 -7.414 -6.785 1 98.81 154 ALA B N 1
ATOM 2711 C CA . ALA B 1 154 ? 2.873 -7.02 -6.348 1 98.81 154 ALA B CA 1
ATOM 2712 C C . ALA B 1 154 ? 2.416 -7.859 -5.156 1 98.81 154 ALA B C 1
ATOM 2714 O O . ALA B 1 154 ? 1.854 -7.328 -4.195 1 98.81 154 ALA B O 1
ATOM 2715 N N . MET B 1 155 ? 2.693 -9.141 -5.254 1 98.88 155 MET B N 1
ATOM 2716 C CA . MET B 1 155 ? 2.307 -10.055 -4.18 1 98.88 155 MET B CA 1
ATOM 2717 C C . MET B 1 155 ? 3.014 -9.688 -2.877 1 98.88 155 MET B C 1
ATOM 2719 O O . MET B 1 155 ? 2.379 -9.602 -1.824 1 98.88 155 MET B O 1
ATOM 2723 N N . ILE B 1 156 ? 4.289 -9.398 -2.953 1 98.88 156 ILE B N 1
ATOM 2724 C CA . ILE B 1 156 ? 5.074 -9.031 -1.78 1 98.88 156 ILE B CA 1
ATOM 2725 C C . ILE B 1 156 ? 4.523 -7.734 -1.181 1 98.88 156 ILE B C 1
ATOM 2727 O O . ILE B 1 156 ? 4.223 -7.676 0.014 1 98.88 156 ILE B O 1
ATOM 2731 N N . ASP B 1 157 ? 4.324 -6.746 -2.012 1 98.75 157 ASP B N 1
ATOM 2732 C CA . ASP B 1 157 ? 3.832 -5.453 -1.548 1 98.75 157 ASP B CA 1
ATOM 2733 C C . ASP B 1 157 ? 2.412 -5.57 -0.999 1 98.75 157 ASP B C 1
ATOM 2735 O O . ASP B 1 157 ? 2.074 -4.938 0.003 1 98.75 157 ASP B O 1
ATOM 2739 N N . GLY B 1 158 ? 1.598 -6.402 -1.658 1 98.75 158 GLY B N 1
ATOM 2740 C CA . GLY B 1 158 ? 0.225 -6.578 -1.212 1 98.75 158 GLY B CA 1
ATOM 2741 C C . GLY B 1 158 ? 0.122 -7.238 0.15 1 98.75 158 GLY B C 1
ATOM 2742 O O . GLY B 1 158 ? -0.628 -6.781 1.014 1 98.75 158 GLY B O 1
ATOM 2743 N N . LEU B 1 159 ? 0.832 -8.312 0.354 1 98.62 159 LEU B N 1
ATOM 2744 C CA . LEU B 1 159 ? 0.849 -8.992 1.642 1 98.62 159 LEU B CA 1
ATOM 2745 C C . LEU B 1 159 ? 1.369 -8.07 2.74 1 98.62 159 LEU B C 1
ATOM 2747 O O . LEU B 1 159 ? 0.801 -8.023 3.834 1 98.62 159 LEU B O 1
ATOM 2751 N N . TRP B 1 160 ? 2.445 -7.348 2.432 1 98.69 160 TRP B N 1
ATOM 2752 C CA . TRP B 1 160 ? 3.02 -6.406 3.387 1 98.69 160 TRP B CA 1
ATOM 2753 C C . TRP B 1 160 ? 2.004 -5.332 3.77 1 98.69 160 TRP B C 1
ATOM 2755 O O . TRP B 1 160 ? 1.772 -5.086 4.957 1 98.69 160 TRP B O 1
ATOM 2765 N N . LEU B 1 161 ? 1.387 -4.707 2.758 1 98.44 161 LEU B N 1
ATOM 2766 C CA . LEU B 1 161 ? 0.427 -3.629 2.961 1 98.44 161 LEU B CA 1
ATOM 2767 C C . LEU B 1 161 ? -0.731 -4.086 3.84 1 98.44 161 LEU B C 1
ATOM 2769 O O . LEU B 1 161 ? -1.073 -3.424 4.82 1 98.44 161 LEU B O 1
ATOM 2773 N N . ARG B 1 162 ? -1.322 -5.199 3.488 1 98 162 ARG B N 1
ATOM 2774 C CA . ARG B 1 162 ? -2.467 -5.703 4.242 1 98 162 ARG B CA 1
ATOM 2775 C C . ARG B 1 162 ? -2.078 -6.023 5.68 1 98 162 ARG B C 1
ATOM 2777 O O . ARG B 1 162 ? -2.844 -5.758 6.609 1 98 162 ARG B O 1
ATOM 2784 N N . GLY B 1 163 ? -0.905 -6.578 5.855 1 97 163 GLY B N 1
ATOM 2785 C CA . GLY B 1 163 ? -0.402 -6.816 7.199 1 97 163 GLY B CA 1
ATOM 2786 C C . GLY B 1 163 ? -0.185 -5.539 7.988 1 97 163 GLY B C 1
ATOM 2787 O O . GLY B 1 163 ? -0.542 -5.461 9.164 1 97 163 GLY B O 1
ATOM 2788 N N . ALA B 1 164 ? 0.401 -4.566 7.32 1 96.81 164 ALA B N 1
ATOM 2789 C CA . ALA B 1 164 ? 0.706 -3.289 7.961 1 96.81 164 ALA B CA 1
ATOM 2790 C C . ALA B 1 164 ? -0.571 -2.578 8.398 1 96.81 164 ALA B C 1
ATOM 2792 O O . ALA B 1 164 ? -0.565 -1.826 9.375 1 96.81 164 ALA B O 1
ATOM 2793 N N . LEU B 1 165 ? -1.657 -2.795 7.703 1 97.12 165 LEU B N 1
ATOM 2794 C CA . LEU B 1 165 ? -2.916 -2.104 7.965 1 97.12 165 LEU B CA 1
ATOM 2795 C C . LEU B 1 165 ? -3.773 -2.889 8.953 1 97.12 165 LEU B C 1
ATOM 2797 O O . LEU B 1 165 ? -4.785 -2.381 9.445 1 97.12 165 LEU B O 1
ATOM 2801 N N . SER B 1 166 ? -3.393 -4.129 9.203 1 95.31 166 SER B N 1
ATOM 2802 C CA . SER B 1 166 ? -4.148 -4.977 10.125 1 95.31 166 SER B CA 1
ATOM 2803 C C . SER B 1 166 ? -3.926 -4.555 11.57 1 95.31 166 SER B C 1
ATOM 2805 O O . SER B 1 166 ? -2.795 -4.285 11.984 1 95.31 166 SER B O 1
ATOM 2807 N N . PRO B 1 167 ? -4.992 -4.566 12.383 1 90.44 167 PRO B N 1
ATOM 2808 C CA . PRO B 1 167 ? -4.855 -4.195 13.789 1 90.44 167 PRO B CA 1
ATOM 2809 C C . PRO B 1 167 ? -3.875 -5.09 14.547 1 90.44 167 PRO B C 1
ATOM 2811 O O . PRO B 1 167 ? -3.197 -4.629 15.469 1 90.44 167 PRO B O 1
ATOM 2814 N N . GLU B 1 168 ? -3.756 -6.352 14.133 1 91.06 168 GLU B N 1
ATOM 2815 C CA . GLU B 1 168 ? -2.885 -7.305 14.812 1 91.06 168 GLU B CA 1
ATOM 2816 C C . GLU B 1 168 ? -1.479 -7.293 14.219 1 91.06 168 GLU B C 1
ATOM 2818 O O . GLU B 1 168 ? -0.575 -7.949 14.734 1 91.06 168 GLU B O 1
ATOM 2823 N N . GLY B 1 169 ? -1.28 -6.523 13.289 1 92.19 169 GLY B N 1
ATOM 2824 C CA . GLY B 1 169 ? -0 -6.531 12.602 1 92.19 169 GLY B CA 1
ATOM 2825 C C . GLY B 1 169 ? 0.136 -7.668 11.602 1 92.19 169 GLY B C 1
ATOM 2826 O O . GLY B 1 169 ? -0.81 -8.43 11.391 1 92.19 169 GLY B O 1
ATOM 2827 N N . LEU B 1 170 ? 1.234 -7.719 10.961 1 95.38 170 LEU B N 1
ATOM 2828 C CA . LEU B 1 170 ? 1.49 -8.711 9.93 1 95.38 170 LEU B CA 1
ATOM 2829 C C . LEU B 1 170 ? 1.853 -10.062 10.539 1 95.38 170 LEU B C 1
ATOM 2831 O O . LEU B 1 170 ? 2.732 -10.141 11.398 1 95.38 170 LEU B O 1
ATOM 2835 N N . ASP B 1 171 ? 1.063 -11.086 10.234 1 96.75 171 ASP B N 1
ATOM 2836 C CA . ASP B 1 171 ? 1.514 -12.453 10.469 1 96.75 171 ASP B CA 1
ATOM 2837 C C . ASP B 1 171 ? 2.535 -12.891 9.422 1 96.75 171 ASP B C 1
ATOM 2839 O O . ASP B 1 171 ? 2.166 -13.383 8.352 1 96.75 171 ASP B O 1
ATOM 2843 N N . VAL B 1 172 ? 3.791 -12.812 9.781 1 97.69 172 VAL B N 1
ATOM 2844 C CA . VAL B 1 172 ? 4.887 -13.008 8.836 1 97.69 172 VAL B CA 1
ATOM 2845 C C . VAL B 1 172 ? 4.863 -14.43 8.297 1 97.69 172 VAL B C 1
ATOM 2847 O O . VAL B 1 172 ? 5.09 -14.656 7.105 1 97.69 172 VAL B O 1
ATOM 2850 N N . THR B 1 173 ? 4.617 -15.398 9.148 1 97.62 173 THR B N 1
ATOM 2851 C CA . THR B 1 173 ? 4.605 -16.797 8.742 1 97.62 173 THR B CA 1
ATOM 2852 C C . THR B 1 173 ? 3.541 -17.047 7.676 1 97.62 173 THR B C 1
ATOM 2854 O O . THR B 1 173 ? 3.816 -17.672 6.652 1 97.62 173 THR B O 1
ATOM 2857 N N . LYS B 1 174 ? 2.357 -16.516 7.84 1 97.12 174 LYS B N 1
ATOM 2858 C CA . LYS B 1 174 ? 1.271 -16.688 6.883 1 97.12 174 LYS B CA 1
ATOM 2859 C C . LYS B 1 174 ? 1.559 -15.953 5.578 1 97.12 174 LYS B C 1
ATOM 2861 O O . LYS B 1 174 ? 1.312 -16.484 4.492 1 97.12 174 LYS B O 1
ATOM 2866 N N . ALA B 1 175 ? 2.068 -14.727 5.715 1 98.12 175 ALA B N 1
ATOM 2867 C CA . ALA B 1 175 ? 2.396 -13.938 4.531 1 98.12 175 ALA B CA 1
ATOM 2868 C C . ALA B 1 175 ? 3.461 -14.633 3.688 1 98.12 175 ALA B C 1
ATOM 2870 O O . ALA B 1 175 ? 3.334 -14.727 2.463 1 98.12 175 ALA B O 1
ATOM 2871 N N . ARG B 1 176 ? 4.488 -15.102 4.398 1 98.06 176 ARG B N 1
ATOM 2872 C CA . ARG B 1 176 ? 5.559 -15.812 3.707 1 98.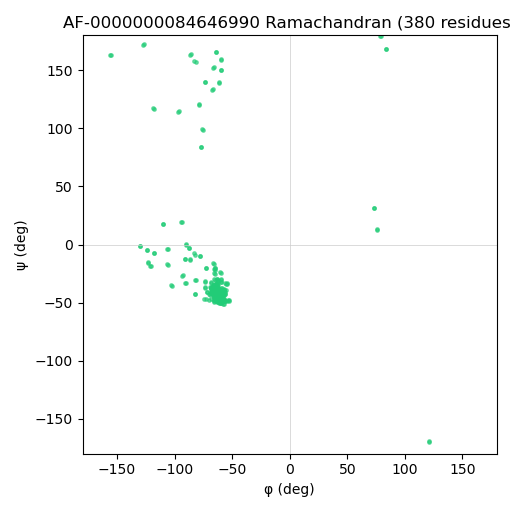06 176 ARG B CA 1
ATOM 2873 C C . ARG B 1 176 ? 5.031 -17.062 3.008 1 98.06 176 ARG B C 1
ATOM 2875 O O . ARG B 1 176 ? 5.43 -17.359 1.88 1 98.06 176 ARG B O 1
ATOM 2882 N N . ARG B 1 177 ? 4.203 -17.766 3.65 1 97.81 177 ARG B N 1
ATOM 2883 C CA . ARG B 1 177 ? 3.637 -18.969 3.064 1 97.81 177 ARG B CA 1
ATOM 2884 C C . ARG B 1 177 ? 2.9 -18.656 1.766 1 97.81 177 ARG B C 1
ATOM 2886 O O . ARG B 1 177 ? 3.092 -19.344 0.759 1 97.81 177 ARG B O 1
ATOM 2893 N N . VAL B 1 178 ? 2.086 -17.656 1.768 1 97.94 178 VAL B N 1
ATOM 2894 C CA . VAL B 1 178 ? 1.326 -17.266 0.585 1 97.94 178 VAL B CA 1
ATOM 2895 C C . VAL B 1 178 ? 2.285 -16.844 -0.529 1 97.94 178 VAL B C 1
ATOM 2897 O O . VAL B 1 178 ? 2.119 -17.25 -1.683 1 97.94 178 VAL B O 1
ATOM 2900 N N . ALA B 1 179 ? 3.309 -16.062 -0.206 1 98.69 179 ALA B N 1
ATOM 2901 C CA . ALA B 1 179 ? 4.277 -15.586 -1.188 1 98.69 179 ALA B CA 1
ATOM 2902 C C . ALA B 1 179 ? 5.055 -16.75 -1.8 1 98.69 179 ALA B C 1
ATOM 2904 O O . ALA B 1 179 ? 5.246 -16.812 -3.018 1 98.69 179 ALA B O 1
ATOM 2905 N N . ILE B 1 180 ? 5.496 -17.672 -0.944 1 98.44 180 ILE B N 1
ATOM 2906 C CA . ILE B 1 180 ? 6.305 -18.797 -1.404 1 98.44 180 ILE B CA 1
ATOM 2907 C C . ILE B 1 180 ? 5.457 -19.719 -2.271 1 98.44 180 ILE B C 1
ATOM 2909 O O . ILE B 1 180 ? 5.934 -20.25 -3.273 1 98.44 180 ILE B O 1
ATOM 2913 N N . GLU B 1 181 ? 4.258 -19.906 -1.916 1 96.88 181 GLU B N 1
ATOM 2914 C CA . GLU B 1 181 ? 3.373 -20.719 -2.734 1 96.88 181 GLU B CA 1
ATOM 2915 C C . GLU B 1 181 ? 3.139 -20.094 -4.102 1 96.88 181 GLU B C 1
ATOM 2917 O O . GLU B 1 181 ? 3.07 -20.797 -5.113 1 96.88 181 GLU B O 1
ATOM 2922 N N . TYR B 1 182 ? 2.963 -18.828 -4.152 1 97.88 182 TYR B N 1
ATOM 2923 C CA . TYR B 1 182 ? 2.842 -18.141 -5.434 1 97.88 182 TYR B CA 1
ATOM 2924 C C . TYR B 1 182 ? 4.102 -18.312 -6.27 1 97.88 182 TYR B C 1
ATOM 2926 O O . TYR B 1 182 ? 4.027 -18.594 -7.469 1 97.88 182 TYR B O 1
ATOM 2934 N N . LEU B 1 183 ? 5.25 -18.109 -5.59 1 98.12 183 LEU B N 1
ATOM 2935 C CA . LEU B 1 183 ? 6.527 -18.344 -6.258 1 98.12 183 LEU B CA 1
ATOM 2936 C C . LEU B 1 183 ? 6.566 -19.734 -6.871 1 98.12 183 LEU B C 1
ATOM 2938 O O . LEU B 1 183 ? 6.91 -19.906 -8.047 1 98.12 183 LEU B O 1
ATOM 2942 N N . ASP B 1 184 ? 6.188 -20.75 -6.109 1 96.38 184 ASP B N 1
ATOM 2943 C CA . ASP B 1 184 ? 6.238 -22.125 -6.566 1 96.38 184 ASP B CA 1
ATOM 2944 C C . ASP B 1 184 ? 5.277 -22.359 -7.73 1 96.38 184 ASP B C 1
ATOM 2946 O O . ASP B 1 184 ? 5.574 -23.141 -8.648 1 96.38 184 ASP B O 1
ATOM 2950 N N . ARG B 1 185 ? 4.172 -21.719 -7.711 1 94.12 185 ARG B N 1
ATOM 2951 C CA . ARG B 1 185 ? 3.227 -21.812 -8.82 1 94.12 185 ARG B CA 1
ATOM 2952 C C . ARG B 1 185 ? 3.816 -21.219 -10.094 1 94.12 185 ARG B C 1
ATOM 2954 O O . ARG B 1 185 ? 3.646 -21.781 -11.18 1 94.12 185 ARG B O 1
ATOM 2961 N N . LEU B 1 186 ? 4.445 -20.062 -9.961 1 95.38 186 LEU B N 1
ATOM 2962 C CA . LEU B 1 186 ? 5.09 -19.438 -11.109 1 95.38 186 LEU B CA 1
ATOM 2963 C C . LEU B 1 186 ? 6.145 -20.359 -11.711 1 95.38 186 LEU B C 1
ATOM 2965 O O . LEU B 1 186 ? 6.242 -20.484 -12.93 1 95.38 186 LEU B O 1
ATOM 2969 N N . LEU B 1 187 ? 6.902 -21.031 -10.82 1 94.56 187 LEU B N 1
ATOM 2970 C CA . LEU B 1 187 ? 7.984 -21.891 -11.281 1 94.56 187 LEU B CA 1
ATOM 2971 C C . LEU B 1 187 ? 7.434 -23.172 -11.898 1 94.56 187 LEU B C 1
ATOM 2973 O O . LEU B 1 187 ? 7.973 -23.672 -12.898 1 94.56 187 LEU B O 1
ATOM 2977 N N . ARG B 1 188 ? 6.375 -23.719 -11.375 1 90.62 188 ARG B N 1
ATOM 2978 C CA . ARG B 1 188 ? 5.758 -24.938 -11.906 1 90.62 188 ARG B CA 1
ATOM 2979 C C . ARG B 1 188 ? 5.203 -24.703 -13.305 1 90.62 188 ARG B C 1
ATOM 2981 O O . ARG B 1 188 ? 5.258 -25.578 -14.164 1 90.62 188 ARG B O 1
ATOM 2988 N N . ASP B 1 189 ? 4.617 -23.531 -13.531 1 84 189 ASP B N 1
ATOM 2989 C CA . ASP B 1 189 ? 4.051 -23.203 -14.828 1 84 189 ASP B CA 1
ATOM 2990 C C . ASP B 1 189 ? 5.121 -23.234 -15.922 1 84 189 ASP B C 1
ATOM 2992 O O . ASP B 1 189 ? 4.82 -23.5 -17.078 1 84 189 ASP B O 1
ATOM 2996 N N . TYR B 1 190 ? 6.367 -23.062 -15.547 1 81.12 190 TYR B N 1
ATOM 2997 C CA . TYR B 1 190 ? 7.402 -23.031 -16.578 1 81.12 190 TYR B CA 1
ATOM 2998 C C . TYR B 1 190 ? 8.164 -24.359 -16.625 1 81.12 190 TYR B C 1
ATOM 3000 O O . TYR B 1 190 ? 8.719 -24.719 -17.656 1 81.12 190 TYR B O 1
ATOM 3008 N N . GLU B 1 191 ? 8.367 -25 -15.453 1 76.06 191 GLU B N 1
ATOM 3009 C CA . GLU B 1 191 ? 9.031 -26.297 -15.492 1 76.06 191 GLU B CA 1
ATOM 3010 C C . GLU B 1 191 ? 8.188 -27.344 -16.219 1 76.06 191 GLU B C 1
ATOM 3012 O O . GLU B 1 191 ? 8.719 -28.328 -16.734 1 76.06 191 GLU B O 1
ATOM 3017 N N . GLY B 1 192 ? 6.902 -27.172 -16.25 1 57.88 192 GLY B N 1
ATOM 3018 C CA . GLY B 1 192 ? 6.117 -28.172 -16.969 1 57.88 192 GLY B CA 1
ATOM 3019 C C . GLY B 1 192 ? 5.836 -27.766 -18.406 1 57.88 192 GLY B C 1
ATOM 3020 O O . GLY B 1 192 ? 6.043 -26.625 -18.797 1 57.88 192 GLY B O 1
#

Sequence (384 aa):
MEPIRRQQLINATMTAINEVGLADATVIRIARHAGVSAGIISHYFGGKDGLLEATMRQILHDLGSAVSDRRKALTDTSPRAHLSAIIDGNFDSSQVNASAARTWLAFWASSVHKPELQRLQYVNDRRLYANLCHQFRRLMPREDARYSARGMAAMIDGLWLRGALSPEGLDVTKARRVAIEYLDRLLRDYEGMEPIRRQQLINATMTAINEVGLADATVIRIARHAGVSAGIISHYFGGKDGLLEATMRQILHDLGSAVSDRRKALTDTSPRAHLSAIIDGNFDSSQVNASAARTWLAFWASSVHKPELQRLQYVNDRRLYANLCHQFRRLMPREDARYSARGMAAMIDGLWLRGALSPEGLDVTKARRVAIEYLDRLLRDYEG